Protein 1ZWY (pdb70)

Sequence (669 aa):
VRKIIIASQNPAKVNAVRSSAFSTVFPDQEWEFIGVSVPSEVADQPSSDEETKQGALNRVRNAKQQRHPGAEYYVGLEEAGIEENKTFAWIVESDQQRGESRSACLLPPLVLERLRQAELGDVDEVFGGGAIGLLTRHHLTRSTVYHQALILALIPFINPEHYPNAPPIIKRRVRKIIIASQNPAKVNAVRSAFSSTVFPDQEWEFIGVSVPSEVADQPSDEETKQGALNRVRNAKQRHPGAEYYVGLLEAGIEENKTFAWIVESDQQRGESRSACLLPPLVLERLELGDVDEVFGTENIKQKGGAIGLLTRHHHLTRSTVYHQALILALIPFINPEHYPSVRKIIIASQNPAKVNAVRSAFSTVVFPDQEWEFIGVSVPSEVADQPSDEETKQGALNRVRNAKQRHPGAEYYVGLEAGIEENKKTFAWIVESDQQQRGESRSACLLPPLVLERLRELGDVDEVFGTENIKQKGGAIGLLTRHHHLTRSTVYHQALILALIPFINPEHYPSARKIIIASQNPAKVNAVRSAFSTVFPDQEWEFIGVSVPSEVADQPSDEETKQGALNRVRNAKQRHPGAEYYVGLLEAGIEENKTFAWIVESDQQQRGESRSACLLPPLVLERLRQAKELGDVDEVFGTENIKQKGGAIGLLTRHHLTRSTVYHQALILALIPFINPEHYPS

Nearest PDB structures (foldseek):
  1zwy-assembly3_B  TM=1.006E+00  e=2.151E-34  Vibrio cholerae
  1zwy-assembly2_D  TM=9.892E-01  e=7.544E-30  Vibrio cholerae
  1zno-assembly1_B  TM=9.373E-01  e=4.681E-29  Vibrio cholerae
  1zno-assembly1_A  TM=9.426E-01  e=9.230E-28  Vibrio cholerae
  1zwy-assembly3_A  TM=9.396E-01  e=8.250E-27  Vibrio cholerae

CATH classification: 3.90.950.10

Organism: Vibrio cholerae serotype O1 (strain ATCC 39315 / El Tor Inaba N16961) (NCBI:txid243277)

Structure (mmCIF, N/CA/C/O backbone):
data_1ZWY
#
_entry.id   1ZWY
#
_cell.length_a   53.399
_cell.length_b   105.347
_cell.length_c   75.272
_cell.angle_alpha   90.00
_cell.angle_beta   104.57
_cell.angle_gamma   90.00
#
_symmetry.space_group_name_H-M   'P 1 21 1'
#
loop_
_entity.id
_entity.type
_entity.pdbx_description
1 polymer 'Hypothetical UPF0244 protein VC0702'
2 water water
#
loop_
_atom_site.group_PDB
_atom_site.id
_atom_site.type_symbol
_atom_site.label_atom_id
_atom_site.label_alt_id
_atom_site.label_comp_id
_atom_site.label_asym_id
_atom_site.label_entity_id
_atom_site.label_seq_id
_atom_site.pdbx_PDB_ins_code
_atom_site.Cartn_x
_atom_site.Cartn_y
_atom_site.Cartn_z
_atom_site.occupancy
_atom_site.B_iso_or_equiv
_atom_site.auth_seq_id
_atom_site.auth_comp_id
_atom_site.auth_asym_id
_atom_site.auth_atom_id
_atom_site.pdbx_PDB_model_num
ATOM 1 N N . VAL A 1 11 ? 5.123 -16.171 -11.263 1.00 46.74 9 VAL A N 1
ATOM 2 C CA . VAL A 1 11 ? 3.786 -15.942 -10.635 1.00 46.69 9 VAL A CA 1
ATOM 3 C C . VAL A 1 11 ? 3.868 -15.103 -9.356 1.00 46.65 9 VAL A C 1
ATOM 4 O O . VAL A 1 11 ? 2.851 -14.862 -8.699 1.00 47.12 9 VAL A O 1
ATOM 16 N N . ARG A 1 13 ? 5.431 -11.330 -7.815 1.00 40.68 11 ARG A N 1
ATOM 17 C CA . ARG A 1 13 ? 5.850 -10.011 -8.280 1.00 38.09 11 ARG A CA 1
ATOM 18 C C . ARG A 1 13 ? 7.291 -9.674 -7.856 1.00 35.69 11 ARG A C 1
ATOM 19 O O . ARG A 1 13 ? 7.746 -10.088 -6.791 1.00 34.68 11 ARG A O 1
ATOM 27 N N . LYS A 1 14 ? 8.007 -8.935 -8.700 1.00 32.83 12 LYS A N 1
ATOM 28 C CA . LYS A 1 14 ? 9.418 -8.647 -8.435 1.00 30.36 12 LYS A CA 1
ATOM 29 C C . LYS A 1 14 ? 9.671 -7.199 -8.002 1.00 28.43 12 LYS A C 1
ATOM 30 O O . LYS A 1 14 ? 9.020 -6.268 -8.475 1.00 26.93 12 LYS A O 1
ATOM 36 N N . ILE A 1 15 ? 10.631 -7.045 -7.101 1.00 26.26 13 ILE A N 1
ATOM 37 C CA . ILE A 1 15 ? 11.218 -5.754 -6.809 1.00 24.59 13 ILE A CA 1
ATOM 38 C C . ILE A 1 15 ? 12.714 -5.798 -7.081 1.00 23.58 13 ILE A C 1
ATOM 39 O O . ILE A 1 15 ? 13.452 -6.615 -6.508 1.00 23.55 13 ILE A O 1
ATOM 44 N N . ILE A 1 16 ? 13.139 -4.907 -7.970 1.00 22.22 14 ILE A N 1
ATOM 45 C CA . ILE A 1 16 ? 14.527 -4.799 -8.360 1.00 22.10 14 ILE A CA 1
ATOM 46 C C . ILE A 1 16 ? 15.185 -3.672 -7.545 1.00 21.92 14 ILE A C 1
ATOM 47 O O . ILE A 1 16 ? 14.700 -2.548 -7.557 1.00 21.42 14 ILE A O 1
ATOM 52 N N . ILE A 1 17 ? 16.261 -4.008 -6.839 1.00 21.78 15 ILE A N 1
ATOM 53 C CA . ILE A 1 17 ? 17.084 -3.072 -6.110 1.00 22.78 15 ILE A CA 1
ATOM 54 C C . ILE A 1 17 ? 18.315 -2.855 -6.977 1.00 23.74 15 ILE A C 1
ATOM 55 O O . ILE A 1 17 ? 19.022 -3.832 -7.316 1.00 24.34 15 ILE A O 1
ATOM 60 N N . ALA A 1 18 ? 18.543 -1.605 -7.377 1.00 23.83 16 ALA A N 1
ATOM 61 C CA . ALA A 1 18 ? 19.698 -1.233 -8.220 1.00 25.23 16 ALA A CA 1
ATOM 62 C C . ALA A 1 18 ? 21.020 -1.212 -7.431 1.00 25.58 16 ALA A C 1
ATOM 63 O O . ALA A 1 18 ? 21.780 -0.231 -7.452 1.00 26.81 16 ALA A O 1
ATOM 65 N N . SER A 1 19 ? 21.267 -2.328 -6.749 1.00 26.42 17 SER A N 1
ATOM 66 C CA . SER A 1 19 ? 22.477 -2.596 -5.996 1.00 27.26 17 SER A CA 1
ATOM 67 C C . SER A 1 19 ? 22.512 -4.074 -5.581 1.00 28.08 17 SER A C 1
ATOM 68 O O . SER A 1 19 ? 21.479 -4.655 -5.231 1.00 27.75 17 SER A O 1
ATOM 71 N N . GLN A 1 20 ? 23.707 -4.666 -5.601 1.00 29.16 18 GLN A N 1
ATOM 72 C CA . GLN A 1 20 ? 23.909 -6.010 -5.064 1.00 30.10 18 GLN A CA 1
ATOM 73 C C . GLN A 1 20 ? 24.394 -5.985 -3.617 1.00 30.49 18 GLN A C 1
ATOM 74 O O . GLN A 1 20 ? 24.758 -7.016 -3.055 1.00 30.98 18 GLN A O 1
ATOM 80 N N . ASN A 1 21 ? 24.399 -4.802 -3.009 1.00 30.73 19 ASN A N 1
ATOM 81 C CA . ASN A 1 21 ? 24.721 -4.714 -1.589 1.00 30.82 19 ASN A CA 1
ATOM 82 C C . ASN A 1 21 ? 23.623 -5.362 -0.742 1.00 30.92 19 ASN A C 1
ATOM 83 O O . ASN A 1 21 ? 22.445 -5.001 -0.864 1.00 30.26 19 ASN A O 1
ATOM 88 N N . PRO A 1 22 ? 24.007 -6.361 0.088 1.00 31.11 20 PRO A N 1
ATOM 89 C CA . PRO A 1 22 ? 23.083 -7.054 1.004 1.00 31.23 20 PRO A CA 1
ATOM 90 C C . PRO A 1 22 ? 22.326 -6.134 1.979 1.00 30.83 20 PRO A C 1
ATOM 91 O O . PRO A 1 22 ? 21.117 -6.314 2.169 1.00 30.90 20 PRO A O 1
ATOM 95 N N . ALA A 1 23 ? 23.037 -5.183 2.589 1.00 30.04 21 ALA A N 1
ATOM 96 C CA . ALA A 1 23 ? 22.458 -4.179 3.484 1.00 29.77 21 ALA A CA 1
ATOM 97 C C . ALA A 1 23 ? 21.367 -3.321 2.811 1.00 29.17 21 ALA A C 1
ATOM 98 O O . ALA A 1 23 ? 20.358 -2.982 3.431 1.00 29.17 21 ALA A O 1
ATOM 100 N N . LYS A 1 24 ? 21.598 -2.975 1.549 1.00 28.49 22 LYS A N 1
ATOM 101 C CA . LYS A 1 24 ? 20.652 -2.219 0.732 1.00 27.47 22 LYS A CA 1
ATOM 102 C C . LYS A 1 24 ? 19.450 -3.081 0.328 1.00 27.44 22 LYS A C 1
ATOM 103 O O . LYS A 1 24 ? 18.323 -2.629 0.400 1.00 27.46 22 LYS A O 1
ATOM 109 N N . VAL A 1 25 ? 19.686 -4.325 -0.081 1.00 27.64 23 VAL A N 1
ATOM 110 C CA . VAL A 1 25 ? 18.582 -5.259 -0.340 1.00 27.22 23 VAL A CA 1
ATOM 111 C C . VAL A 1 25 ? 17.725 -5.492 0.924 1.00 26.89 23 VAL A C 1
ATOM 112 O O . VAL A 1 25 ? 16.500 -5.416 0.849 1.00 25.45 23 VAL A O 1
ATOM 116 N N . ASN A 1 26 ? 18.383 -5.719 2.069 1.00 26.89 24 ASN A N 1
ATOM 117 C CA . ASN A 1 26 ? 17.709 -5.890 3.383 1.00 27.21 24 ASN A CA 1
ATOM 118 C C . ASN A 1 26 ? 16.851 -4.674 3.760 1.00 26.57 24 ASN A C 1
ATOM 119 O O . ASN A 1 26 ? 15.688 -4.813 4.153 1.00 26.45 24 ASN A O 1
ATOM 124 N N . ALA A 1 27 ? 17.429 -3.486 3.614 1.00 25.11 25 ALA A N 1
ATOM 125 C CA . ALA A 1 27 ? 16.713 -2.247 3.895 1.00 24.06 25 ALA A CA 1
ATOM 126 C C . ALA A 1 27 ? 15.421 -2.149 3.076 1.00 22.99 25 ALA A C 1
ATOM 127 O O . ALA A 1 27 ? 14.371 -1.810 3.615 1.00 21.29 25 ALA A O 1
ATOM 129 N N . VAL A 1 28 ? 15.511 -2.450 1.782 1.00 22.71 26 VAL A N 1
ATOM 130 C CA . VAL A 1 28 ? 14.364 -2.343 0.886 1.00 23.68 26 VAL A CA 1
ATOM 131 C C . VAL A 1 28 ? 13.294 -3.357 1.281 1.00 24.48 26 VAL A C 1
ATOM 132 O O . VAL A 1 28 ? 12.110 -3.020 1.363 1.00 24.46 26 VAL A O 1
ATOM 136 N N . ARG A 1 29 ? 13.717 -4.592 1.545 1.00 25.56 27 ARG A N 1
ATOM 137 C CA . ARG A 1 29 ? 12.800 -5.652 2.041 1.00 26.01 27 ARG A CA 1
ATOM 138 C C . ARG A 1 29 ? 12.059 -5.193 3.303 1.00 24.89 27 ARG A C 1
ATOM 139 O O . ARG A 1 29 ? 10.826 -5.321 3.376 1.00 25.68 27 ARG A O 1
ATOM 147 N N . SER A 1 30 ? 12.805 -4.638 4.265 1.00 23.53 28 SER A N 1
ATOM 148 C CA A SER A 1 30 ? 12.229 -4.188 5.535 0.50 23.04 28 SER A CA 1
ATOM 149 C CA B SER A 1 30 ? 12.242 -4.194 5.532 0.50 23.13 28 SER A CA 1
ATOM 150 C C . SER A 1 30 ? 11.211 -3.080 5.334 1.00 22.57 28 SER A C 1
ATOM 151 O O . SER A 1 30 ? 10.172 -3.088 5.963 1.00 22.34 28 SER A O 1
ATOM 156 N N . ALA A 1 31 ? 11.513 -2.115 4.462 1.00 21.26 29 ALA A N 1
ATOM 157 C CA . ALA A 1 31 ? 10.583 -1.010 4.230 1.00 20.95 29 ALA A CA 1
ATOM 158 C C . ALA A 1 31 ? 9.292 -1.511 3.588 1.00 20.71 29 ALA A C 1
ATOM 159 O O . ALA A 1 31 ? 8.194 -1.134 4.002 1.00 20.17 29 ALA A O 1
ATOM 161 N N . PHE A 1 32 ? 9.419 -2.341 2.563 1.00 20.98 30 PHE A N 1
ATOM 162 C CA . PHE A 1 32 ? 8.229 -2.847 1.893 1.00 22.21 30 PHE A CA 1
ATOM 163 C C . PHE A 1 32 ? 7.413 -3.756 2.809 1.00 22.23 30 PHE A C 1
ATOM 164 O O . PHE A 1 32 ? 6.193 -3.710 2.769 1.00 22.65 30 PHE A O 1
ATOM 172 N N . SER A 1 33 ? 8.099 -4.532 3.653 1.00 23.23 31 SER A N 1
ATOM 173 C CA . SER A 1 33 ? 7.450 -5.427 4.637 1.00 24.05 31 SER A CA 1
ATOM 174 C C . SER A 1 33 ? 6.711 -4.651 5.729 1.00 23.84 31 SER A C 1
ATOM 175 O O . SER A 1 33 ? 5.667 -5.096 6.217 1.00 24.38 31 SER A O 1
ATOM 178 N N . THR A 1 34 ? 7.250 -3.492 6.099 1.00 22.28 32 THR A N 1
ATOM 179 C CA . THR A 1 34 ? 6.592 -2.622 7.065 1.00 21.61 32 THR A CA 1
ATOM 180 C C . THR A 1 34 ? 5.345 -1.970 6.472 1.00 21.76 32 THR A C 1
ATOM 181 O O . THR A 1 34 ? 4.291 -1.982 7.102 1.00 20.73 32 THR A O 1
ATOM 185 N N . VAL A 1 35 ? 5.482 -1.420 5.265 1.00 21.45 33 VAL A N 1
ATOM 186 C CA . VAL A 1 35 ? 4.441 -0.562 4.691 1.00 22.92 33 VAL A CA 1
ATOM 187 C C . VAL A 1 35 ? 3.322 -1.418 4.105 1.00 23.71 33 VAL A C 1
ATOM 188 O O . VAL A 1 35 ? 2.144 -1.099 4.295 1.00 24.03 33 VAL A O 1
ATOM 192 N N . PHE A 1 36 ? 3.706 -2.527 3.464 1.00 25.37 34 PHE A N 1
ATOM 193 C CA . PHE A 1 36 ? 2.772 -3.473 2.839 1.00 27.05 34 PHE A CA 1
ATOM 194 C C . PHE A 1 36 ? 2.941 -4.882 3.441 1.00 28.10 34 PHE A C 1
ATOM 195 O O . PHE A 1 36 ? 3.500 -5.781 2.796 1.00 28.14 34 PHE A O 1
ATOM 203 N N . PRO A 1 37 ? 2.477 -5.079 4.686 1.00 28.79 35 PRO A N 1
ATOM 204 C CA . PRO A 1 37 ? 2.769 -6.330 5.402 1.00 30.25 35 PRO A CA 1
ATOM 205 C C . PRO A 1 37 ? 2.072 -7.564 4.819 1.00 31.82 35 PRO A C 1
ATOM 206 O O . PRO A 1 37 ? 2.506 -8.689 5.072 1.00 31.86 35 PRO A O 1
ATOM 210 N N . ASP A 1 38 ? 1.029 -7.337 4.024 1.00 33.50 36 ASP A N 1
ATOM 211 C CA . ASP A 1 38 ? 0.238 -8.418 3.434 1.00 35.31 36 ASP A CA 1
ATOM 212 C C . ASP A 1 38 ? 0.792 -8.895 2.096 1.00 35.40 36 ASP A C 1
ATOM 213 O O . ASP A 1 38 ? 0.617 -10.056 1.723 1.00 35.49 36 ASP A O 1
ATOM 218 N N . GLN A 1 39 ? 1.468 -8.008 1.378 1.00 35.17 37 GLN A N 1
ATOM 219 C CA . GLN A 1 39 ? 1.938 -8.351 0.041 1.00 35.41 37 GLN A CA 1
ATOM 220 C C . GLN A 1 39 ? 3.244 -9.146 0.084 1.00 34.73 37 GLN A C 1
ATOM 221 O O . GLN A 1 39 ? 4.002 -9.048 1.039 1.00 35.20 37 GLN A O 1
ATOM 227 N N . GLU A 1 40 ? 3.482 -9.946 -0.943 1.00 34.28 38 GLU A N 1
ATOM 228 C CA . GLU A 1 40 ? 4.712 -10.721 -1.076 1.00 33.77 38 GLU A CA 1
ATOM 229 C C . GLU A 1 40 ? 5.435 -10.285 -2.330 1.00 32.82 38 GLU A C 1
ATOM 230 O O . GLU A 1 40 ? 4.802 -10.029 -3.356 1.00 33.04 38 GLU A O 1
ATOM 236 N N . TRP A 1 41 ? 6.761 -10.213 -2.254 1.00 31.77 39 TRP A N 1
ATOM 237 C CA . TRP A 1 41 ? 7.582 -9.831 -3.405 1.00 30.73 39 TRP A CA 1
ATOM 238 C C . TRP A 1 41 ? 8.879 -10.616 -3.415 1.00 30.93 39 TRP A C 1
ATOM 239 O O . TRP A 1 41 ? 9.406 -10.953 -2.351 1.00 30.72 39 TRP A O 1
ATOM 250 N N . GLU A 1 42 ? 9.380 -10.910 -4.612 1.00 30.51 40 GLU A N 1
ATOM 251 C CA . GLU A 1 42 ? 10.737 -11.412 -4.781 1.00 30.71 40 GLU A CA 1
ATOM 252 C C . GLU A 1 42 ? 11.702 -10.224 -4.947 1.00 30.60 40 GLU A C 1
ATOM 253 O O . GLU A 1 42 ? 11.671 -9.520 -5.965 1.00 30.48 40 GLU A O 1
ATOM 259 N N . PHE A 1 43 ? 12.546 -10.004 -3.939 1.00 29.71 41 PHE A N 1
ATOM 260 C CA . PHE A 1 43 ? 13.489 -8.897 -3.949 1.00 29.14 41 PHE A CA 1
ATOM 261 C C . PHE A 1 43 ? 14.803 -9.339 -4.591 1.00 29.14 41 PHE A C 1
ATOM 262 O O . PHE A 1 43 ? 15.406 -10.351 -4.172 1.00 28.29 41 PHE A O 1
ATOM 270 N N . ILE A 1 44 ? 15.240 -8.586 -5.605 1.00 28.58 42 ILE A N 1
ATOM 271 C CA . ILE A 1 44 ? 16.403 -8.970 -6.421 1.00 28.25 42 ILE A CA 1
ATOM 272 C C . ILE A 1 44 ? 17.381 -7.821 -6.551 1.00 27.71 42 ILE A C 1
ATOM 273 O O . ILE A 1 44 ? 17.041 -6.786 -7.112 1.00 27.14 42 ILE A O 1
ATOM 278 N N . GLY A 1 45 ? 18.597 -8.011 -6.048 1.00 27.68 43 GLY A N 1
ATOM 279 C CA . GLY A 1 45 ? 19.658 -7.013 -6.221 1.00 27.61 43 GLY A CA 1
ATOM 280 C C . GLY A 1 45 ? 20.387 -7.178 -7.546 1.00 27.63 43 GLY A C 1
ATOM 281 O O . GLY A 1 45 ? 20.805 -8.278 -7.895 1.00 27.30 43 GLY A O 1
ATOM 282 N N . VAL A 1 46 ? 20.515 -6.093 -8.302 1.00 27.33 44 VAL A N 1
ATOM 283 C CA . VAL A 1 46 ? 21.239 -6.107 -9.574 1.00 28.11 44 VAL A CA 1
ATOM 284 C C . VAL A 1 46 ? 22.358 -5.048 -9.592 1.00 28.29 44 VAL A C 1
ATOM 285 O O . VAL A 1 46 ? 22.284 -4.050 -8.882 1.00 28.85 44 VAL A O 1
ATOM 289 N N . SER A 1 47 ? 23.384 -5.270 -10.415 1.00 28.12 45 SER A N 1
ATOM 290 C CA . SER A 1 47 ? 24.475 -4.302 -10.586 1.00 28.54 45 SER A CA 1
ATOM 291 C C . SER A 1 47 ? 24.331 -3.506 -11.894 1.00 27.82 45 SER A C 1
ATOM 292 O O . SER A 1 47 ? 24.314 -4.084 -12.984 1.00 27.73 45 SER A O 1
ATOM 295 N N . VAL A 1 48 ? 24.229 -2.185 -11.772 1.00 26.29 46 VAL A N 1
ATOM 296 C CA . VAL A 1 48 ? 24.081 -1.298 -12.936 1.00 26.07 46 VAL A CA 1
ATOM 297 C C . VAL A 1 48 ? 24.950 -0.047 -12.768 1.00 26.06 46 VAL A C 1
ATOM 298 O O . VAL A 1 48 ? 25.270 0.313 -11.644 1.00 26.64 46 VAL A O 1
ATOM 302 N N . PRO A 1 49 ? 25.353 0.601 -13.886 1.00 26.37 47 PRO A N 1
ATOM 303 C CA . PRO A 1 49 ? 26.143 1.843 -13.780 1.00 26.11 47 PRO A CA 1
ATOM 304 C C . PRO A 1 49 ? 25.349 3.011 -13.164 1.00 26.20 47 PRO A C 1
ATOM 305 O O . PRO A 1 49 ? 24.164 3.166 -13.452 1.00 26.15 47 PRO A O 1
ATOM 309 N N . SER A 1 50 ? 26.019 3.814 -12.334 1.00 25.43 48 SER A N 1
ATOM 310 C CA . SER A 1 50 ? 25.456 5.070 -11.814 1.00 25.00 48 SER A CA 1
ATOM 311 C C . SER A 1 50 ? 25.710 6.288 -12.708 1.00 25.23 48 SER A C 1
ATOM 312 O O . SER A 1 50 ? 25.025 7.318 -12.573 1.00 25.26 48 SER A O 1
ATOM 315 N N . GLU A 1 51 ? 26.725 6.177 -13.573 1.00 24.73 49 GLU A N 1
ATOM 316 C CA . GLU A 1 51 ? 27.218 7.275 -14.448 1.00 24.67 49 GLU A CA 1
ATOM 317 C C . GLU A 1 51 ? 27.685 8.528 -13.686 1.00 24.61 49 GLU A C 1
ATOM 318 O O . GLU A 1 51 ? 27.647 9.646 -14.208 1.00 24.76 49 GLU A O 1
ATOM 324 N N . VAL A 1 52 ? 28.103 8.316 -12.433 1.00 24.42 50 VAL A N 1
ATOM 325 C CA . VAL A 1 52 ? 28.690 9.353 -11.580 1.00 23.91 50 VAL A CA 1
ATOM 326 C C . VAL A 1 52 ? 29.890 8.745 -10.847 1.00 24.56 50 VAL A C 1
ATOM 327 O O . VAL A 1 52 ? 30.151 7.531 -10.970 1.00 23.92 50 VAL A O 1
ATOM 331 N N . ALA A 1 53 ? 30.587 9.572 -10.057 1.00 24.47 51 ALA A N 1
ATOM 332 C CA . ALA A 1 53 ? 31.777 9.130 -9.348 1.00 24.65 51 ALA A CA 1
ATOM 333 C C . ALA A 1 53 ? 31.421 8.008 -8.390 1.00 25.42 51 ALA A C 1
ATOM 334 O O . ALA A 1 53 ? 30.321 7.987 -7.805 1.00 24.55 51 ALA A O 1
ATOM 336 N N . ASP A 1 54 ? 32.362 7.085 -8.216 1.00 25.68 52 ASP A N 1
ATOM 337 C CA . ASP A 1 54 ? 32.219 6.014 -7.232 1.00 27.15 52 ASP A CA 1
ATOM 338 C C . ASP A 1 54 ? 31.880 6.525 -5.838 1.00 26.93 52 ASP A C 1
ATOM 339 O O . ASP A 1 54 ? 31.139 5.887 -5.105 1.00 27.60 52 ASP A O 1
ATOM 344 N N . GLN A 1 55 ? 32.412 7.690 -5.498 1.00 27.17 53 GLN A N 1
ATOM 345 C CA . GLN A 1 55 ? 32.061 8.393 -4.251 1.00 27.18 53 GLN A CA 1
ATOM 346 C C . GLN A 1 55 ? 31.541 9.785 -4.608 1.00 26.13 53 GLN A C 1
ATOM 347 O O . GLN A 1 55 ? 32.339 10.683 -4.855 1.00 26.18 53 GLN A O 1
ATOM 353 N N . PRO A 1 56 ? 30.213 9.944 -4.729 1.00 24.98 54 PRO A N 1
ATOM 354 C CA . PRO A 1 56 ? 29.635 11.250 -5.068 1.00 24.78 54 PRO A CA 1
ATOM 355 C C . PRO A 1 56 ? 29.988 12.335 -4.054 1.00 24.53 54 PRO A C 1
ATOM 356 O O . PRO A 1 56 ? 29.927 12.103 -2.838 1.00 23.91 54 PRO A O 1
ATOM 368 N N . SER A 1 58 ? 28.714 15.556 -4.069 1.00 22.89 56 SER A N 1
ATOM 369 C CA A SER A 1 58 ? 27.656 16.557 -3.886 0.50 22.54 56 SER A CA 1
ATOM 370 C CA B SER A 1 58 ? 27.653 16.554 -3.896 0.50 23.77 56 SER A CA 1
ATOM 371 C C . SER A 1 58 ? 26.286 15.885 -3.773 1.00 23.32 56 SER A C 1
ATOM 372 O O . SER A 1 58 ? 26.110 14.742 -4.196 1.00 23.22 56 SER A O 1
ATOM 377 N N . ASP A 1 59 ? 25.327 16.617 -3.202 1.00 23.88 57 ASP A N 1
ATOM 378 C CA . ASP A 1 59 ? 23.930 16.202 -3.120 1.00 23.81 57 ASP A CA 1
ATOM 379 C C . ASP A 1 59 ? 23.391 15.895 -4.522 1.00 23.73 57 ASP A C 1
ATOM 380 O O . ASP A 1 59 ? 22.799 14.834 -4.734 1.00 21.76 57 ASP A O 1
ATOM 385 N N . GLU A 1 60 ? 23.592 16.827 -5.464 1.00 23.21 58 GLU A N 1
ATOM 386 C CA . GLU A 1 60 ? 23.093 16.665 -6.844 1.00 23.74 58 GLU A CA 1
ATOM 387 C C . GLU A 1 60 ? 23.651 15.382 -7.482 1.00 22.73 58 GLU A C 1
ATOM 388 O O . GLU A 1 60 ? 22.890 14.576 -8.033 1.00 23.12 58 GLU A O 1
ATOM 394 N N . GLU A 1 61 ? 24.956 15.163 -7.352 1.00 21.71 59 GLU A N 1
ATOM 395 C CA . GLU A 1 61 ? 25.596 13.979 -7.915 1.00 22.22 59 GLU A CA 1
ATOM 396 C C . GLU A 1 61 ? 25.091 12.695 -7.287 1.00 21.54 59 GLU A C 1
ATOM 397 O O . GLU A 1 61 ? 24.902 11.700 -7.974 1.00 21.61 59 GLU A O 1
ATOM 403 N N . THR A 1 62 ? 24.845 12.733 -5.972 1.00 21.59 60 THR A N 1
ATOM 404 C CA . THR A 1 62 ? 24.377 11.575 -5.231 1.00 20.70 60 THR A CA 1
ATOM 405 C C . THR A 1 62 ? 22.993 11.196 -5.728 1.00 21.17 60 THR A C 1
ATOM 406 O O . THR A 1 62 ? 22.708 10.013 -5.968 1.00 20.89 60 THR A O 1
ATOM 410 N N . LYS A 1 63 ? 22.114 12.195 -5.832 1.00 21.13 61 LYS A N 1
ATOM 411 C CA . LYS A 1 63 ? 20.756 11.950 -6.340 1.00 21.98 61 LYS A CA 1
ATOM 412 C C . LYS A 1 63 ? 20.780 11.460 -7.807 1.00 22.61 61 LYS A C 1
ATOM 413 O O . LYS A 1 63 ? 20.049 10.527 -8.182 1.00 22.22 61 LYS A O 1
ATOM 419 N N . GLN A 1 64 ? 21.573 12.129 -8.644 1.00 23.59 62 GLN A N 1
ATOM 420 C CA . GLN A 1 64 ? 21.669 11.712 -10.048 1.00 24.33 62 GLN A CA 1
ATOM 421 C C . GLN A 1 64 ? 22.073 10.246 -10.186 1.00 24.14 62 GLN A C 1
ATOM 422 O O . GLN A 1 64 ? 21.497 9.503 -11.020 1.00 24.85 62 GLN A O 1
ATOM 428 N N . GLY A 1 65 ? 23.044 9.826 -9.374 1.00 24.04 63 GLY A N 1
ATOM 429 C CA . GLY A 1 65 ? 23.523 8.449 -9.384 1.00 23.70 63 GLY A CA 1
ATOM 430 C C . GLY A 1 65 ? 22.419 7.455 -9.077 1.00 24.01 63 GLY A C 1
ATOM 431 O O . GLY A 1 65 ? 22.287 6.427 -9.761 1.00 23.23 63 GLY A O 1
ATOM 432 N N . ALA A 1 66 ? 21.620 7.748 -8.044 1.00 23.15 64 ALA A N 1
ATOM 433 C CA . ALA A 1 66 ? 20.501 6.865 -7.683 1.00 22.35 64 ALA A CA 1
ATOM 434 C C . ALA A 1 66 ? 19.482 6.853 -8.824 1.00 22.36 64 ALA A C 1
ATOM 435 O O . ALA A 1 66 ? 18.939 5.794 -9.161 1.00 21.02 64 ALA A O 1
ATOM 437 N N . LEU A 1 67 ? 19.195 8.026 -9.390 1.00 21.45 65 LEU A N 1
ATOM 438 C CA . LEU A 1 67 ? 18.233 8.106 -10.511 1.00 22.15 65 LEU A CA 1
ATOM 439 C C . LEU A 1 67 ? 18.695 7.285 -11.722 1.00 22.36 65 LEU A C 1
ATOM 440 O O . LEU A 1 67 ? 17.880 6.596 -12.405 1.00 22.12 65 LEU A O 1
ATOM 445 N N . ASN A 1 68 ? 19.988 7.414 -12.032 1.00 22.71 66 ASN A N 1
ATOM 446 C CA . ASN A 1 68 ? 20.594 6.718 -13.179 1.00 22.31 66 ASN A CA 1
ATOM 447 C C . ASN A 1 68 ? 20.521 5.212 -12.951 1.00 22.81 66 ASN A C 1
ATOM 448 O O . ASN A 1 68 ? 20.221 4.456 -13.866 1.00 22.51 66 ASN A O 1
ATOM 453 N N . ARG A 1 69 ? 20.793 4.782 -11.721 1.00 23.18 67 ARG A N 1
ATOM 454 C CA . ARG A 1 69 ? 20.789 3.357 -11.431 1.00 23.65 67 ARG A CA 1
ATOM 455 C C . ARG A 1 69 ? 19.400 2.756 -11.591 1.00 24.14 67 ARG A C 1
ATOM 456 O O . ARG A 1 69 ? 19.265 1.675 -12.181 1.00 23.01 67 ARG A O 1
ATOM 464 N N . VAL A 1 70 ? 18.368 3.477 -11.135 1.00 23.19 68 VAL A N 1
ATOM 465 C CA . VAL A 1 70 ? 16.986 3.017 -11.322 1.00 23.25 68 VAL A CA 1
ATOM 466 C C . VAL A 1 70 ? 16.633 2.926 -12.813 1.00 23.29 68 VAL A C 1
ATOM 467 O O . VAL A 1 70 ? 16.035 1.945 -13.262 1.00 23.28 68 VAL A O 1
ATOM 471 N N . ARG A 1 71 ? 16.980 3.964 -13.577 1.00 22.51 69 ARG A N 1
ATOM 472 C CA . ARG A 1 71 ? 16.748 3.972 -15.040 1.00 22.91 69 ARG A CA 1
ATOM 473 C C . ARG A 1 71 ? 17.448 2.798 -15.750 1.00 23.17 69 ARG A C 1
ATOM 474 O O . ARG A 1 71 ? 16.876 2.145 -16.678 1.00 22.16 69 ARG A O 1
ATOM 482 N N . ASN A 1 72 ? 18.693 2.541 -15.343 1.00 22.59 70 ASN A N 1
ATOM 483 C CA . ASN A 1 72 ? 19.479 1.475 -15.978 1.00 23.62 70 ASN A CA 1
ATOM 484 C C . ASN A 1 72 ? 18.883 0.110 -15.625 1.00 23.55 70 ASN A C 1
ATOM 485 O O . ASN A 1 72 ? 18.786 -0.782 -16.482 1.00 23.48 70 ASN A O 1
ATOM 490 N N . ALA A 1 73 ? 18.445 -0.031 -14.375 1.00 23.42 71 ALA A N 1
ATOM 491 C CA . ALA A 1 73 ? 17.827 -1.274 -13.873 1.00 23.77 71 ALA A CA 1
ATOM 492 C C . ALA A 1 73 ? 16.522 -1.582 -14.630 1.00 24.29 71 ALA A C 1
ATOM 493 O O . ALA A 1 73 ? 16.255 -2.737 -15.018 1.00 24.46 71 ALA A O 1
ATOM 495 N N . LYS A 1 74 ? 15.742 -0.531 -14.880 1.00 24.53 72 LYS A N 1
ATOM 496 C CA . LYS A 1 74 ? 14.501 -0.640 -15.649 1.00 25.35 72 LYS A CA 1
ATOM 497 C C . LYS A 1 74 ? 14.784 -1.177 -17.053 1.00 25.64 72 LYS A C 1
ATOM 498 O O . LYS A 1 74 ? 14.102 -2.109 -17.509 1.00 24.66 72 LYS A O 1
ATOM 504 N N . GLN A 1 75 ? 15.812 -0.617 -17.695 1.00 25.48 73 GLN A N 1
ATOM 505 C CA A GLN A 1 75 ? 16.219 -1.028 -19.039 0.50 26.41 73 GLN A CA 1
ATOM 506 C CA B GLN A 1 75 ? 16.201 -1.030 -19.041 0.50 26.51 73 GLN A CA 1
ATOM 507 C C . GLN A 1 75 ? 16.709 -2.471 -19.071 1.00 26.98 73 GLN A C 1
ATOM 508 O O . GLN A 1 75 ? 16.250 -3.278 -19.893 1.00 27.79 73 GLN A O 1
ATOM 519 N N . ARG A 1 76 ? 17.648 -2.792 -18.184 1.00 27.63 74 ARG A N 1
ATOM 520 C CA . ARG A 1 76 ? 18.260 -4.116 -18.142 1.00 28.74 74 ARG A CA 1
ATOM 521 C C . ARG A 1 76 ? 17.290 -5.208 -17.679 1.00 28.91 74 ARG A C 1
ATOM 522 O O . ARG A 1 76 ? 17.333 -6.341 -18.181 1.00 28.06 74 ARG A O 1
ATOM 530 N N . HIS A 1 77 ? 16.408 -4.864 -16.735 1.00 28.64 75 HIS A N 1
ATOM 531 C CA . HIS A 1 77 ? 15.528 -5.837 -16.068 1.00 28.77 75 HIS A CA 1
ATOM 532 C C . HIS A 1 77 ? 14.067 -5.411 -16.113 1.00 28.52 75 HIS A C 1
ATOM 533 O O . HIS A 1 77 ? 13.487 -5.081 -15.075 1.00 28.53 75 HIS A O 1
ATOM 540 N N . PRO A 1 78 ? 13.469 -5.388 -17.322 1.00 28.53 76 PRO A N 1
ATOM 541 C CA . PRO A 1 78 ? 12.079 -4.941 -17.422 1.00 28.77 76 PRO A CA 1
ATOM 542 C C . PRO A 1 78 ? 11.094 -5.902 -16.728 1.00 28.90 76 PRO A C 1
ATOM 543 O O . PRO A 1 78 ? 11.434 -7.067 -16.463 1.00 29.00 76 PRO A O 1
ATOM 547 N N . GLY A 1 79 ? 9.893 -5.415 -16.432 1.00 28.35 77 GLY A N 1
ATOM 548 C CA . GLY A 1 79 ? 8.836 -6.264 -15.901 1.00 27.80 77 GLY A CA 1
ATOM 549 C C . GLY A 1 79 ? 8.567 -6.201 -14.408 1.00 27.05 77 GLY A C 1
ATOM 550 O O . GLY A 1 79 ? 7.548 -6.713 -13.964 1.00 27.80 77 GLY A O 1
ATOM 551 N N . ALA A 1 80 ? 9.445 -5.581 -13.620 1.00 26.44 78 ALA A N 1
ATOM 552 C CA . ALA A 1 80 ? 9.271 -5.580 -12.147 1.00 24.85 78 ALA A CA 1
ATOM 553 C C . ALA A 1 80 ? 8.225 -4.581 -11.665 1.00 24.50 78 ALA A C 1
ATOM 554 O O . ALA A 1 80 ? 7.928 -3.596 -12.344 1.00 23.75 78 ALA A O 1
ATOM 556 N N . GLU A 1 81 ? 7.678 -4.811 -10.478 1.00 23.66 79 GLU A N 1
ATOM 557 C CA . GLU A 1 81 ? 6.661 -3.902 -10.001 1.00 24.07 79 GLU A CA 1
ATOM 558 C C . GLU A 1 81 ? 7.293 -2.589 -9.494 1.00 23.51 79 GLU A C 1
ATOM 559 O O . GLU A 1 81 ? 6.808 -1.493 -9.806 1.00 23.65 79 GLU A O 1
ATOM 565 N N . TYR A 1 82 ? 8.379 -2.711 -8.740 1.00 22.89 80 TYR A N 1
ATOM 566 C CA . TYR A 1 82 ? 9.116 -1.523 -8.265 1.00 22.15 80 TYR A CA 1
ATOM 567 C C . TYR A 1 82 ? 10.596 -1.655 -8.525 1.00 21.63 80 TYR A C 1
ATOM 568 O O . TYR A 1 82 ? 11.117 -2.772 -8.574 1.00 21.35 80 TYR A O 1
ATOM 577 N N . TYR A 1 83 ? 11.268 -0.509 -8.682 1.00 19.52 81 TYR A N 1
ATOM 578 C CA . TYR A 1 83 ? 12.726 -0.440 -8.818 1.00 18.83 81 TYR A CA 1
ATOM 579 C C . TYR A 1 83 ? 13.224 0.553 -7.785 1.00 18.80 81 TYR A C 1
ATOM 580 O O . TYR A 1 83 ? 12.625 1.608 -7.623 1.00 17.85 81 TYR A O 1
ATOM 589 N N . VAL A 1 84 ? 14.305 0.214 -7.087 1.00 17.85 82 VAL A N 1
ATOM 590 C CA . VAL A 1 84 ? 14.754 1.046 -5.967 1.00 18.08 82 VAL A CA 1
ATOM 591 C C . VAL A 1 84 ? 16.235 1.385 -6.104 1.00 17.72 82 VAL A C 1
ATOM 592 O O . VAL A 1 84 ? 17.053 0.496 -6.306 1.00 17.78 82 VAL A O 1
ATOM 596 N N . GLY A 1 85 ? 16.549 2.683 -6.026 1.00 17.99 83 GLY A N 1
ATOM 597 C CA . GLY A 1 85 ? 17.921 3.186 -5.995 1.00 18.43 83 GLY A CA 1
ATOM 598 C C . GLY A 1 85 ? 18.185 3.684 -4.602 1.00 19.88 83 GLY A C 1
ATOM 599 O O . GLY A 1 85 ? 17.289 4.229 -3.964 1.00 19.81 83 GLY A O 1
ATOM 600 N N . LEU A 1 86 ? 19.401 3.466 -4.121 1.00 20.16 84 LEU A N 1
ATOM 601 C CA . LEU A 1 86 ? 19.792 3.839 -2.783 1.00 21.32 84 LEU A CA 1
ATOM 602 C C . LEU A 1 86 ? 21.284 4.161 -2.849 1.00 21.25 84 LEU A C 1
ATOM 603 O O . LEU A 1 86 ? 22.110 3.246 -2.950 1.00 22.58 84 LEU A O 1
ATOM 608 N N . GLU A 1 87 ? 21.638 5.440 -2.794 1.00 20.04 85 GLU A N 1
ATOM 609 C CA A GLU A 1 87 ? 23.034 5.829 -2.968 0.50 19.19 85 GLU A CA 1
ATOM 610 C CA B GLU A 1 87 ? 23.024 5.864 -3.001 0.50 19.91 85 GLU A CA 1
ATOM 611 C C . GLU A 1 87 ? 23.483 6.875 -1.969 1.00 19.22 85 GLU A C 1
ATOM 612 O O . GLU A 1 87 ? 22.881 7.940 -1.854 1.00 18.67 85 GLU A O 1
ATOM 623 N N . ALA A 1 88 ? 24.574 6.555 -1.265 1.00 19.24 86 ALA A N 1
ATOM 624 C CA . ALA A 1 88 ? 25.159 7.452 -0.284 1.00 19.20 86 ALA A CA 1
ATOM 625 C C . ALA A 1 88 ? 26.107 8.453 -0.938 1.00 18.96 86 ALA A C 1
ATOM 626 O O . ALA A 1 88 ? 26.715 8.181 -1.973 1.00 18.86 86 ALA A O 1
ATOM 628 N N . GLY A 1 89 ? 26.242 9.619 -0.334 1.00 18.33 87 GLY A N 1
ATOM 629 C CA . GLY A 1 89 ? 27.141 10.636 -0.858 1.00 19.09 87 GLY A CA 1
ATOM 630 C C . GLY A 1 89 ? 27.547 11.644 0.202 1.00 19.86 87 GLY A C 1
ATOM 631 O O . GLY A 1 89 ? 27.160 11.535 1.370 1.00 18.40 87 GLY A O 1
ATOM 632 N N . ILE A 1 90 ? 28.366 12.598 -0.213 1.00 19.82 88 ILE A N 1
ATOM 633 C CA . ILE A 1 90 ? 28.909 13.593 0.689 1.00 21.84 88 ILE A CA 1
ATOM 634 C C . ILE A 1 90 ? 28.717 14.971 0.050 1.00 21.18 88 ILE A C 1
ATOM 635 O O . ILE A 1 90 ? 28.747 15.087 -1.172 1.00 21.47 88 ILE A O 1
ATOM 640 N N . GLU A 1 91 ? 28.448 15.986 0.864 1.00 20.94 89 GLU A N 1
ATOM 641 C CA . GLU A 1 91 ? 28.598 17.381 0.461 1.00 21.82 89 GLU A CA 1
ATOM 642 C C . GLU A 1 91 ? 29.054 18.185 1.688 1.00 22.60 89 GLU A C 1
ATOM 643 O O . GLU A 1 91 ? 28.487 18.017 2.767 1.00 21.94 89 GLU A O 1
ATOM 649 N N . GLU A 1 92 ? 30.083 19.028 1.514 1.00 23.48 90 GLU A N 1
ATOM 650 C CA . GLU A 1 92 ? 30.756 19.733 2.618 1.00 25.06 90 GLU A CA 1
ATOM 651 C C . GLU A 1 92 ? 31.246 18.684 3.632 1.00 23.53 90 GLU A C 1
ATOM 652 O O . GLU A 1 92 ? 31.931 17.732 3.259 1.00 22.97 90 GLU A O 1
ATOM 658 N N . ASN A 1 93 ? 30.866 18.836 4.896 1.00 22.23 91 ASN A N 1
ATOM 659 C CA . ASN A 1 93 ? 31.241 17.845 5.919 1.00 21.56 91 ASN A CA 1
ATOM 660 C C . ASN A 1 93 ? 30.138 16.826 6.241 1.00 20.58 91 ASN A C 1
ATOM 661 O O . ASN A 1 93 ? 30.232 16.118 7.252 1.00 20.55 91 ASN A O 1
ATOM 666 N N . LYS A 1 94 ? 29.113 16.736 5.383 1.00 19.93 92 LYS A N 1
ATOM 667 C CA . LYS A 1 94 ? 27.964 15.881 5.641 1.00 18.78 92 LYS A CA 1
ATOM 668 C C . LYS A 1 94 ? 27.913 14.705 4.716 1.00 18.91 92 LYS A C 1
ATOM 669 O O . LYS A 1 94 ? 28.308 14.804 3.548 1.00 18.45 92 LYS A O 1
ATOM 675 N N . THR A 1 95 ? 27.353 13.618 5.230 1.00 18.08 93 THR A N 1
ATOM 676 C CA . THR A 1 95 ? 26.964 12.454 4.428 1.00 17.87 93 THR A CA 1
ATOM 677 C C . THR A 1 95 ? 25.465 12.157 4.651 1.00 18.03 93 THR A C 1
ATOM 678 O O . THR A 1 95 ? 24.885 12.511 5.703 1.00 17.18 93 THR A O 1
ATOM 682 N N . PHE A 1 96 ? 24.871 11.549 3.629 1.00 17.68 94 PHE A N 1
ATOM 683 C CA . PHE A 1 96 ? 23.428 11.303 3.517 1.00 17.83 94 PHE A CA 1
ATOM 684 C C . PHE A 1 96 ? 23.295 10.287 2.389 1.00 17.04 94 PHE A C 1
ATOM 685 O O . PHE A 1 96 ? 24.294 9.906 1.752 1.00 17.83 94 PHE A O 1
ATOM 693 N N . ALA A 1 97 ? 22.070 9.847 2.115 1.00 16.57 95 ALA A N 1
ATOM 694 C CA . ALA A 1 97 ? 21.823 8.954 0.990 1.00 16.53 95 ALA A CA 1
ATOM 695 C C . ALA A 1 97 ? 20.523 9.356 0.333 1.00 15.92 95 ALA A C 1
ATOM 696 O O . ALA A 1 97 ? 19.577 9.755 1.017 1.00 14.96 95 ALA A O 1
ATOM 698 N N . TRP A 1 98 ? 20.464 9.205 -0.991 1.00 16.53 96 TRP A N 1
ATOM 699 C CA . TRP A 1 98 ? 19.209 9.413 -1.724 1.00 17.45 96 TRP A CA 1
ATOM 700 C C . TRP A 1 98 ? 18.546 8.087 -2.025 1.00 17.94 96 TRP A C 1
ATOM 701 O O . TRP A 1 98 ? 19.184 7.149 -2.579 1.00 17.69 96 TRP A O 1
ATOM 720 N N . ILE A 1 100 ? 15.353 6.450 -4.159 1.00 17.82 98 ILE A N 1
ATOM 721 C CA . ILE A 1 100 ? 14.460 6.642 -5.316 1.00 17.56 98 ILE A CA 1
ATOM 722 C C . ILE A 1 100 ? 13.678 5.342 -5.500 1.00 17.09 98 ILE A C 1
ATOM 723 O O . ILE A 1 100 ? 14.278 4.297 -5.618 1.00 16.27 98 ILE A O 1
ATOM 728 N N . VAL A 1 101 ? 12.347 5.413 -5.473 1.00 16.70 99 VAL A N 1
ATOM 729 C CA . VAL A 1 101 ? 11.478 4.259 -5.749 1.00 16.88 99 VAL A CA 1
ATOM 730 C C . VAL A 1 101 ? 10.708 4.631 -7.010 1.00 18.26 99 VAL A C 1
ATOM 731 O O . VAL A 1 101 ? 10.176 5.734 -7.103 1.00 17.17 99 VAL A O 1
ATOM 735 N N . GLU A 1 102 ? 10.694 3.732 -7.987 1.00 19.23 100 GLU A N 1
ATOM 736 C CA . GLU A 1 102 ? 9.907 3.947 -9.199 1.00 20.66 100 GLU A CA 1
ATOM 737 C C . GLU A 1 102 ? 9.069 2.719 -9.509 1.00 21.73 100 GLU A C 1
ATOM 738 O O . GLU A 1 102 ? 9.540 1.585 -9.378 1.00 21.10 100 GLU A O 1
ATOM 744 N N . SER A 1 103 ? 7.811 2.966 -9.850 1.00 22.89 101 SER A N 1
ATOM 745 C CA . SER A 1 103 ? 6.947 1.955 -10.449 1.00 24.32 101 SER A CA 1
ATOM 746 C C . SER A 1 103 ? 6.986 2.266 -11.934 1.00 26.00 101 SER A C 1
ATOM 747 O O . SER A 1 103 ? 7.824 3.031 -12.383 1.00 25.58 101 SER A O 1
ATOM 750 N N . ASP A 1 104 ? 6.094 1.676 -12.718 1.00 27.83 102 ASP A N 1
ATOM 751 C CA . ASP A 1 104 ? 6.105 2.032 -14.115 1.00 29.96 102 ASP A CA 1
ATOM 752 C C . ASP A 1 104 ? 5.506 3.420 -14.393 1.00 29.91 102 ASP A C 1
ATOM 753 O O . ASP A 1 104 ? 5.853 4.033 -15.401 1.00 30.61 102 ASP A O 1
ATOM 758 N N . GLN A 1 105 ? 4.678 3.942 -13.479 1.00 29.62 103 GLN A N 1
ATOM 759 C CA . GLN A 1 105 ? 4.054 5.268 -13.681 1.00 29.76 103 GLN A CA 1
ATOM 760 C C . GLN A 1 105 ? 4.421 6.381 -12.700 1.00 28.93 103 GLN A C 1
ATOM 761 O O . GLN A 1 105 ? 4.082 7.545 -12.929 1.00 27.85 103 GLN A O 1
ATOM 767 N N . GLN A 1 106 ? 5.121 6.038 -11.625 1.00 28.22 104 GLN A N 1
ATOM 768 C CA . GLN A 1 106 ? 5.267 6.957 -10.495 1.00 27.42 104 GLN A CA 1
ATOM 769 C C . GLN A 1 106 ? 6.696 6.916 -9.932 1.00 25.28 104 GLN A C 1
ATOM 770 O O . GLN A 1 106 ? 7.379 5.919 -10.085 1.00 25.00 104 GLN A O 1
ATOM 776 N N . ARG A 1 107 ? 7.130 8.004 -9.295 1.00 23.60 105 ARG A N 1
ATOM 777 C CA . ARG A 1 107 ? 8.440 8.056 -8.623 1.00 22.31 105 ARG A CA 1
ATOM 778 C C . ARG A 1 107 ? 8.290 8.709 -7.261 1.00 20.68 105 ARG A C 1
ATOM 779 O O . ARG A 1 107 ? 7.652 9.759 -7.144 1.00 20.71 105 ARG A O 1
ATOM 787 N N . GLY A 1 108 ? 8.859 8.084 -6.239 1.00 18.97 106 GLY A N 1
ATOM 788 C CA . GLY A 1 108 ? 8.941 8.709 -4.911 1.00 17.49 106 GLY A CA 1
ATOM 789 C C . GLY A 1 108 ? 10.418 8.849 -4.590 1.00 17.46 106 GLY A C 1
ATOM 790 O O . GLY A 1 108 ? 11.244 8.087 -5.090 1.00 17.77 106 GLY A O 1
ATOM 791 N N . GLU A 1 109 ? 10.760 9.788 -3.727 1.00 17.26 107 GLU A N 1
ATOM 792 C CA . GLU A 1 109 ? 12.149 9.974 -3.385 1.00 16.95 107 GLU A CA 1
ATOM 793 C C . GLU A 1 109 ? 12.255 10.656 -2.034 1.00 15.17 107 GLU A C 1
ATOM 794 O O . GLU A 1 109 ? 11.343 11.384 -1.580 1.00 13.97 107 GLU A O 1
ATOM 800 N N . SER A 1 110 ? 13.376 10.417 -1.373 1.00 14.70 108 SER A N 1
ATOM 801 C CA . SER A 1 110 ? 13.628 11.062 -0.069 1.00 15.69 108 SER A CA 1
ATOM 802 C C . SER A 1 110 ? 15.119 11.008 0.148 1.00 15.19 108 SER A C 1
ATOM 803 O O . SER A 1 110 ? 15.758 9.999 -0.228 1.00 16.36 108 SER A O 1
ATOM 806 N N . ARG A 1 111 ? 15.682 12.089 0.685 1.00 14.80 109 ARG A N 1
ATOM 807 C CA . ARG A 1 111 ? 17.052 12.031 1.183 1.00 15.08 109 ARG A CA 1
ATOM 808 C C . ARG A 1 111 ? 17.085 11.759 2.683 1.00 15.10 109 ARG A C 1
ATOM 809 O O . ARG A 1 111 ? 16.417 12.445 3.446 1.00 14.11 109 ARG A O 1
ATOM 817 N N . SER A 1 112 ? 17.929 10.813 3.107 1.00 15.11 110 SER A N 1
ATOM 818 C CA . SER A 1 112 ? 18.032 10.491 4.522 1.00 14.58 110 SER A CA 1
ATOM 819 C C . SER A 1 112 ? 18.615 11.674 5.303 1.00 14.81 110 SER A C 1
ATOM 820 O O . SER A 1 112 ? 19.269 12.575 4.703 1.00 16.17 110 SER A O 1
ATOM 823 N N . ALA A 1 113 ? 18.386 11.671 6.626 1.00 14.91 111 ALA A N 1
ATOM 824 C CA . ALA A 1 113 ? 18.890 12.670 7.570 1.00 15.41 111 ALA A CA 1
ATOM 825 C C . ALA A 1 113 ? 20.390 12.709 7.402 1.00 16.31 111 ALA A C 1
ATOM 826 O O . ALA A 1 113 ? 21.033 11.645 7.267 1.00 17.32 111 ALA A O 1
ATOM 828 N N . CYS A 1 114 ? 20.973 13.912 7.352 1.00 15.86 112 CYS A N 1
ATOM 829 C CA . CYS A 1 114 ? 22.419 14.028 7.142 1.00 15.75 112 CYS A CA 1
ATOM 830 C C . CYS A 1 114 ? 23.184 14.091 8.456 1.00 16.54 112 CYS A C 1
ATOM 831 O O . CYS A 1 114 ? 22.633 14.482 9.500 1.00 17.61 112 CYS A O 1
ATOM 834 N N . LEU A 1 115 ? 24.468 13.764 8.409 1.00 16.97 113 LEU A N 1
ATOM 835 C CA . LEU A 1 115 ? 25.300 13.893 9.610 1.00 18.76 113 LEU A CA 1
ATOM 836 C C . LEU A 1 115 ? 26.730 14.290 9.283 1.00 18.79 113 LEU A C 1
ATOM 837 O O . LEU A 1 115 ? 27.237 14.012 8.185 1.00 17.70 113 LEU A O 1
ATOM 850 N N . LEU A 1 117 ? 30.546 14.219 9.398 1.00 17.50 115 LEU A N 1
ATOM 851 C CA . LEU A 1 117 ? 31.643 13.244 9.473 1.00 17.26 115 LEU A CA 1
ATOM 852 C C . LEU A 1 117 ? 32.840 13.836 10.204 1.00 16.11 115 LEU A C 1
ATOM 853 O O . LEU A 1 117 ? 33.004 15.056 10.241 1.00 14.99 115 LEU A O 1
ATOM 858 N N . PRO A 1 118 ? 33.644 12.981 10.857 1.00 16.01 116 PRO A N 1
ATOM 859 C CA . PRO A 1 118 ? 34.809 13.543 11.543 1.00 16.23 116 PRO A CA 1
ATOM 860 C C . PRO A 1 118 ? 35.775 14.248 10.557 1.00 15.69 116 PRO A C 1
ATOM 861 O O . PRO A 1 118 ? 35.957 13.781 9.433 1.00 14.42 116 PRO A O 1
ATOM 865 N N . PRO A 1 119 ? 36.351 15.389 10.969 1.00 16.56 117 PRO A N 1
ATOM 866 C CA . PRO A 1 119 ? 37.370 16.021 10.114 1.00 17.62 117 PRO A CA 1
ATOM 867 C C . PRO A 1 119 ? 38.433 15.049 9.604 1.00 18.04 117 PRO A C 1
ATOM 868 O O . PRO A 1 119 ? 38.768 15.108 8.424 1.00 17.45 117 PRO A O 1
ATOM 872 N N . LEU A 1 120 ? 38.943 14.151 10.463 1.00 19.33 118 LEU A N 1
ATOM 873 C CA . LEU A 1 120 ? 39.985 13.204 10.049 1.00 19.97 118 LEU A CA 1
ATOM 874 C C . LEU A 1 120 ? 39.513 12.325 8.876 1.00 19.93 118 LEU A C 1
ATOM 875 O O . LEU A 1 120 ? 40.285 12.039 7.937 1.00 18.61 118 LEU A O 1
ATOM 880 N N . VAL A 1 121 ? 38.240 11.930 8.926 1.00 20.12 119 VAL A N 1
ATOM 881 C CA . VAL A 1 121 ? 37.628 11.089 7.898 1.00 21.85 119 VAL A CA 1
ATOM 882 C C . VAL A 1 121 ? 37.538 11.877 6.597 1.00 22.36 119 VAL A C 1
ATOM 883 O O . VAL A 1 121 ? 37.992 11.412 5.553 1.00 22.92 119 VAL A O 1
ATOM 887 N N . LEU A 1 122 ? 36.972 13.075 6.669 1.00 23.12 120 LEU A N 1
ATOM 888 C CA . LEU A 1 122 ? 36.844 13.921 5.485 1.00 23.90 120 LEU A CA 1
ATOM 889 C C . LEU A 1 122 ? 38.189 14.228 4.815 1.00 24.53 120 LEU A C 1
ATOM 890 O O . LEU A 1 122 ? 38.277 14.214 3.586 1.00 24.52 120 LEU A O 1
ATOM 895 N N . GLU A 1 123 ? 39.224 14.521 5.609 1.00 24.66 121 GLU A N 1
ATOM 896 C CA . GLU A 1 123 ? 40.562 14.754 5.055 1.00 25.59 121 GLU A CA 1
ATOM 897 C C . GLU A 1 123 ? 41.068 13.544 4.272 1.00 27.79 121 GLU A C 1
ATOM 898 O O . GLU A 1 123 ? 41.552 13.692 3.155 1.00 28.45 121 GLU A O 1
ATOM 904 N N . ARG A 1 124 ? 40.992 12.356 4.873 1.00 29.95 122 ARG A N 1
ATOM 905 C CA . ARG A 1 124 ? 41.521 11.121 4.270 1.00 32.78 122 ARG A CA 1
ATOM 906 C C . ARG A 1 124 ? 40.670 10.650 3.096 1.00 35.10 122 ARG A C 1
ATOM 907 O O . ARG A 1 124 ? 41.162 9.993 2.175 1.00 36.25 122 ARG A O 1
ATOM 915 N N . LEU A 1 125 ? 39.386 10.969 3.147 1.00 38.10 123 LEU A N 1
ATOM 916 C CA . LEU A 1 125 ? 38.496 10.795 2.004 1.00 40.98 123 LEU A CA 1
ATOM 917 C C . LEU A 1 125 ? 39.019 11.625 0.826 1.00 42.59 123 LEU A C 1
ATOM 918 O O . LEU A 1 125 ? 39.183 11.101 -0.277 1.00 43.36 123 LEU A O 1
ATOM 923 N N . ARG A 1 126 ? 39.312 12.902 1.085 1.00 44.35 124 ARG A N 1
ATOM 924 C CA . ARG A 1 126 ? 39.829 13.840 0.078 1.00 46.10 124 ARG A CA 1
ATOM 925 C C . ARG A 1 126 ? 41.160 13.363 -0.522 1.00 46.84 124 ARG A C 1
ATOM 926 O O . ARG A 1 126 ? 41.623 13.899 -1.536 1.00 47.02 124 ARG A O 1
ATOM 934 N N . GLN A 1 127 ? 41.764 12.356 0.113 1.00 47.47 125 GLN A N 1
ATOM 935 C CA . GLN A 1 127 ? 43.050 11.782 -0.308 1.00 47.96 125 GLN A CA 1
ATOM 936 C C . GLN A 1 127 ? 42.914 10.544 -1.208 1.00 48.19 125 GLN A C 1
ATOM 937 O O . GLN A 1 127 ? 43.916 10.037 -1.729 1.00 48.29 125 GLN A O 1
ATOM 943 N N . ALA A 1 128 ? 41.684 10.056 -1.378 1.00 48.65 126 ALA A N 1
ATOM 944 C CA . ALA A 1 128 ? 41.425 8.870 -2.200 1.00 48.86 126 ALA A CA 1
ATOM 945 C C . ALA A 1 128 ? 40.034 8.931 -2.823 1.00 49.28 126 ALA A C 1
ATOM 946 O O . ALA A 1 128 ? 39.042 8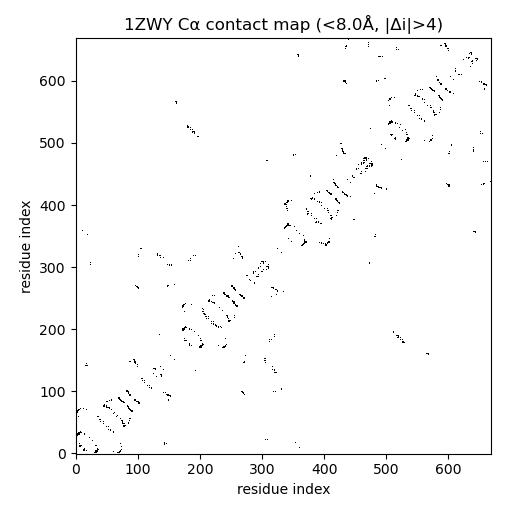.530 -2.205 1.00 49.68 126 ALA A O 1
ATOM 948 N N . GLU A 1 130 ? 38.619 4.405 0.271 1.00 51.74 128 GLU A N 1
ATOM 949 C CA . GLU A 1 130 ? 37.180 4.231 0.448 1.00 51.94 128 GLU A CA 1
ATOM 950 C C . GLU A 1 130 ? 36.754 4.692 1.838 1.00 51.51 128 GLU A C 1
ATOM 951 O O . GLU A 1 130 ? 37.573 4.737 2.757 1.00 51.55 128 GLU A O 1
ATOM 957 N N . LEU A 1 131 ? 35.475 5.039 1.984 1.00 51.19 129 LEU A N 1
ATOM 958 C CA . LEU A 1 131 ? 34.931 5.537 3.256 1.00 50.33 129 LEU A CA 1
ATOM 959 C C . LEU A 1 131 ? 34.995 4.475 4.365 1.00 49.93 129 LEU A C 1
ATOM 960 O O . LEU A 1 131 ? 35.218 4.802 5.554 1.00 49.53 129 LEU A O 1
ATOM 965 N N . GLY A 1 132 ? 34.803 3.212 3.956 1.00 48.70 130 GLY A N 1
ATOM 966 C CA . GLY A 1 132 ? 34.801 2.066 4.863 1.00 47.35 130 GLY A CA 1
ATOM 967 C C . GLY A 1 132 ? 36.174 1.832 5.461 1.00 46.23 130 GLY A C 1
ATOM 968 O O . GLY A 1 132 ? 36.308 1.659 6.672 1.00 46.09 130 GLY A O 1
ATOM 969 N N . ASP A 1 133 ? 37.190 1.836 4.601 1.00 45.20 131 ASP A N 1
ATOM 970 C CA . ASP A 1 133 ? 38.581 1.713 5.021 1.00 44.35 131 ASP A CA 1
ATOM 971 C C . ASP A 1 133 ? 38.994 2.803 6.023 1.00 43.29 131 ASP A C 1
ATOM 972 O O . ASP A 1 133 ? 39.763 2.533 6.945 1.00 42.80 131 ASP A O 1
ATOM 977 N N . VAL A 1 134 ? 38.473 4.020 5.834 1.00 42.27 132 VAL A N 1
ATOM 978 C CA . VAL A 1 134 ? 38.840 5.185 6.663 1.00 41.10 132 VAL A CA 1
ATOM 979 C C . VAL A 1 134 ? 38.282 5.068 8.083 1.00 40.85 132 VAL A C 1
ATOM 980 O O . VAL A 1 134 ? 39.024 5.229 9.062 1.00 40.24 132 VAL A O 1
ATOM 992 N N . ASP A 1 136 ? 37.152 2.317 9.604 1.00 37.62 134 ASP A N 1
ATOM 993 C CA . ASP A 1 136 ? 37.791 1.157 10.237 1.00 36.91 134 ASP A CA 1
ATOM 994 C C . ASP A 1 136 ? 39.095 1.519 10.934 1.00 36.43 134 ASP A C 1
ATOM 9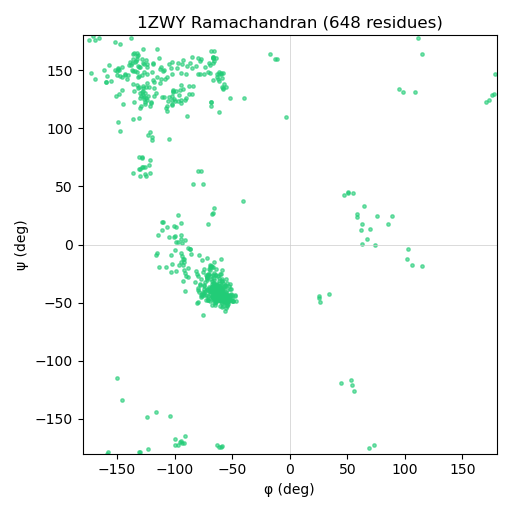95 O O . ASP A 1 136 ? 39.349 1.067 12.050 1.00 36.55 134 ASP A O 1
ATOM 1000 N N . GLU A 1 137 ? 39.906 2.343 10.274 1.00 36.19 135 GLU A N 1
ATOM 1001 C CA . GLU A 1 137 ? 41.187 2.781 10.812 1.00 36.36 135 GLU A CA 1
ATOM 1002 C C . GLU A 1 137 ? 40.991 3.815 11.927 1.00 36.40 135 GLU A C 1
ATOM 1003 O O . GLU A 1 137 ? 41.653 3.736 12.974 1.00 35.78 135 GLU A O 1
ATOM 1009 N N . VAL A 1 138 ? 40.081 4.766 11.692 1.00 36.00 136 VAL A N 1
ATOM 1010 C CA . VAL A 1 138 ? 39.840 5.870 12.621 1.00 36.53 136 VAL A CA 1
ATOM 1011 C C . VAL A 1 138 ? 39.198 5.370 13.930 1.00 37.24 136 VAL A C 1
ATOM 1012 O O . VAL A 1 138 ? 39.571 5.817 15.023 1.00 37.50 136 VAL A O 1
ATOM 1016 N N . PHE A 1 139 ? 38.266 4.425 13.822 1.00 38.06 137 PHE A N 1
ATOM 1017 C CA . PHE A 1 139 ? 37.567 3.900 15.007 1.00 39.21 137 PHE A CA 1
ATOM 1018 C C . PHE A 1 139 ? 38.130 2.634 15.647 1.00 39.24 137 PHE A C 1
ATOM 1019 O O . PHE A 1 139 ? 37.760 2.310 16.778 1.00 39.90 137 PHE A O 1
ATOM 1027 N N . GLY A 1 140 ? 39.009 1.920 14.942 1.00 38.99 138 GLY A N 1
ATOM 1028 C CA . GLY A 1 140 ? 39.617 0.700 15.480 1.00 38.42 138 GLY A CA 1
ATOM 1029 C C . GLY A 1 140 ? 38.690 -0.501 15.523 1.00 38.33 138 GLY A C 1
ATOM 1030 O O . GLY A 1 140 ? 37.913 -0.738 14.594 1.00 38.31 138 GLY A O 1
ATOM 1031 N N . GLY A 1 148 ? 26.635 -1.520 12.105 1.00 23.37 146 GLY A N 1
ATOM 1032 C CA . GLY A 1 148 ? 25.714 -0.403 12.243 1.00 22.88 146 GLY A CA 1
ATOM 1033 C C . GLY A 1 148 ? 26.138 0.784 11.386 1.00 23.73 146 GLY A C 1
ATOM 1034 O O . GLY A 1 148 ? 25.466 1.818 11.392 1.00 21.75 146 GLY A O 1
ATOM 1035 N N . GLY A 1 149 ? 27.259 0.615 10.662 1.00 23.57 147 GLY A N 1
ATOM 1036 C CA . GLY A 1 149 ? 27.866 1.657 9.831 1.00 24.30 147 GLY A CA 1
ATOM 1037 C C . GLY A 1 149 ? 28.464 2.815 10.625 1.00 24.17 147 GLY A C 1
ATOM 1038 O O . GLY A 1 149 ? 28.503 2.797 11.853 1.00 25.81 147 GLY A O 1
ATOM 1039 N N . ALA A 1 150 ? 28.938 3.822 9.913 1.00 24.34 148 ALA A N 1
ATOM 1040 C CA . ALA A 1 150 ? 29.378 5.085 10.495 1.00 24.11 148 ALA A CA 1
ATOM 1041 C C . ALA A 1 150 ? 28.332 5.685 11.450 1.00 23.61 148 ALA A C 1
ATOM 1042 O O . ALA A 1 150 ? 28.689 6.140 12.537 1.00 24.02 148 ALA A O 1
ATOM 1044 N N . ILE A 1 151 ? 27.050 5.666 11.049 1.00 22.59 149 ILE A N 1
ATOM 1045 C CA . ILE A 1 151 ? 25.948 6.178 11.884 1.00 22.00 149 ILE A CA 1
ATOM 1046 C C . ILE A 1 151 ? 25.923 5.444 13.224 1.00 21.04 149 ILE A C 1
ATOM 1047 O O . ILE A 1 151 ? 25.786 6.084 14.253 1.00 20.22 149 ILE A O 1
ATOM 1052 N N . GLY A 1 152 ? 26.053 4.113 13.186 1.00 21.71 150 GLY A N 1
ATOM 1053 C CA . GLY A 1 152 ? 26.082 3.250 14.398 1.00 21.24 150 GLY A CA 1
ATOM 1054 C C . GLY A 1 152 ? 27.250 3.597 15.327 1.00 22.01 150 GLY A C 1
ATOM 1055 O O . GLY A 1 152 ? 27.057 3.860 16.523 1.00 22.70 150 GLY A O 1
ATOM 1056 N N . LEU A 1 153 ? 28.455 3.622 14.773 1.00 22.04 151 LEU A N 1
ATOM 1057 C CA . LEU A 1 153 ? 29.661 4.069 15.508 1.00 22.89 151 LEU A CA 1
ATOM 1058 C C . LEU A 1 153 ? 29.521 5.484 16.129 1.00 22.42 151 LEU A C 1
ATOM 1059 O O . LEU A 1 153 ? 29.744 5.673 17.316 1.00 21.95 151 LEU A O 1
ATOM 1064 N N . LEU A 1 154 ? 29.150 6.460 15.311 1.00 23.57 152 LEU A N 1
ATOM 1065 C CA . LEU A 1 154 ? 29.120 7.874 15.746 1.00 22.75 152 LEU A CA 1
ATOM 1066 C C . LEU A 1 154 ? 28.000 8.219 16.741 1.00 22.62 152 LEU A C 1
ATOM 1067 O O . LEU A 1 154 ? 28.104 9.213 17.517 1.00 22.65 152 LEU A O 1
ATOM 1072 N N . THR A 1 155 ? 26.910 7.439 16.715 1.00 21.17 153 THR A N 1
ATOM 1073 C CA . THR A 1 155 ? 25.789 7.691 17.623 1.00 19.90 153 THR A CA 1
ATOM 1074 C C . THR A 1 155 ? 25.825 6.773 18.818 1.00 20.26 153 THR A C 1
ATOM 1075 O O . THR A 1 155 ? 24.882 6.757 19.624 1.00 19.96 153 THR A O 1
ATOM 1079 N N . ARG A 1 156 ? 26.910 6.023 18.937 1.00 20.67 154 ARG A N 1
ATOM 1080 C CA . ARG A 1 156 ? 27.011 4.922 19.919 1.00 22.33 154 ARG A CA 1
ATOM 1081 C C . ARG A 1 156 ? 25.755 4.014 19.894 1.00 21.54 154 ARG A C 1
ATOM 1082 O O . ARG A 1 156 ? 25.196 3.648 20.944 1.00 21.02 154 ARG A O 1
ATOM 1090 N N . HIS A 1 157 ? 25.294 3.707 18.681 1.00 21.29 155 HIS A N 1
ATOM 1091 C CA . HIS A 1 157 ? 24.148 2.792 18.450 1.00 20.79 155 HIS A CA 1
ATOM 1092 C C . HIS A 1 157 ? 22.748 3.251 18.847 1.00 20.12 155 HIS A C 1
ATOM 1093 O O . HIS A 1 157 ? 21.820 2.448 18.864 1.00 17.15 155 HIS A O 1
ATOM 1100 N N . HIS A 1 158 ? 22.600 4.554 19.119 1.00 19.04 156 HIS A N 1
ATOM 1101 C CA . HIS A 1 158 ? 21.283 5.123 19.333 1.00 19.73 156 HIS A CA 1
ATOM 1102 C C . HIS A 1 158 ? 20.537 5.146 18.011 1.00 19.35 156 HIS A C 1
ATOM 1103 O O . HIS A 1 158 ? 19.321 5.061 17.985 1.00 20.46 156 HIS A O 1
ATOM 1110 N N . LEU A 1 159 ? 21.297 5.181 16.919 1.00 19.17 157 LEU A N 1
ATOM 1111 C CA . LEU A 1 159 ? 20.788 4.976 15.557 1.00 19.02 157 LEU A CA 1
ATOM 1112 C C . LEU A 1 159 ? 21.717 3.983 14.860 1.00 17.96 157 LEU A C 1
ATOM 1113 O O . LEU A 1 159 ? 22.854 3.778 15.293 1.00 18.78 157 LEU A O 1
ATOM 1118 N N . THR A 1 160 ? 21.248 3.341 13.796 1.00 17.83 158 THR A N 1
ATOM 1119 C CA . THR A 1 160 ? 22.144 2.619 12.897 1.00 17.99 158 THR A CA 1
ATOM 1120 C C . THR A 1 160 ? 21.905 3.082 11.456 1.00 18.89 158 THR A C 1
ATOM 1121 O O . THR A 1 160 ? 20.888 3.718 11.183 1.00 18.43 158 THR A O 1
ATOM 1125 N N . ARG A 1 161 ? 22.797 2.709 10.537 1.00 18.90 159 ARG A N 1
ATOM 1126 C CA . ARG A 1 161 ? 22.516 2.949 9.136 1.00 20.91 159 ARG A CA 1
ATOM 1127 C C . ARG A 1 161 ? 21.160 2.353 8.739 1.00 19.79 159 ARG A C 1
ATOM 1128 O O . ARG A 1 161 ? 20.394 3.032 8.076 1.00 19.75 159 ARG A O 1
ATOM 1136 N N . SER A 1 162 ? 20.854 1.115 9.147 1.00 18.62 160 SER A N 1
ATOM 1137 C CA . SER A 1 162 ? 19.588 0.511 8.740 1.00 19.49 160 SER A CA 1
ATOM 1138 C C . SER A 1 162 ? 18.329 1.248 9.275 1.00 18.14 160 SER A C 1
ATOM 1139 O O . SER A 1 162 ? 17.376 1.441 8.518 1.00 17.10 160 SER A O 1
ATOM 1142 N N . THR A 1 163 ? 18.365 1.739 10.524 1.00 16.48 161 THR A N 1
ATOM 1143 C CA . THR A 1 163 ? 17.213 2.494 11.055 1.00 16.90 161 THR A CA 1
ATOM 1144 C C . THR A 1 163 ? 17.025 3.902 10.453 1.00 16.64 161 THR A C 1
ATOM 1145 O O . THR A 1 163 ? 15.873 4.363 10.270 1.00 16.50 161 THR A O 1
ATOM 1149 N N . VAL A 1 164 ? 18.131 4.542 10.067 1.00 16.66 162 VAL A N 1
ATOM 1150 C CA . VAL A 1 164 ? 18.060 5.842 9.379 1.00 16.67 162 VAL A CA 1
ATOM 1151 C C . VAL A 1 164 ? 17.592 5.614 7.933 1.00 17.17 162 VAL A C 1
ATOM 1152 O O . VAL A 1 164 ? 16.735 6.354 7.433 1.00 16.68 162 VAL A O 1
ATOM 1156 N N . TYR A 1 165 ? 18.112 4.576 7.271 1.00 16.81 163 TYR A N 1
ATOM 1157 C CA . TYR A 1 165 ? 17.658 4.323 5.881 1.00 18.06 163 TYR A CA 1
ATOM 1158 C C . TYR A 1 165 ? 16.180 3.927 5.794 1.00 17.15 163 TYR A C 1
ATOM 1159 O O . TYR A 1 165 ? 15.488 4.243 4.818 1.00 17.06 163 TYR A O 1
ATOM 1168 N N . HIS A 1 166 ? 15.706 3.217 6.817 1.00 16.55 164 HIS A N 1
ATOM 1169 C CA . HIS A 1 166 ? 14.329 2.736 6.910 1.00 16.88 164 HIS A CA 1
ATOM 1170 C C . HIS A 1 166 ? 13.374 3.925 6.840 1.00 16.48 164 HIS A C 1
ATOM 1171 O O . HIS A 1 166 ? 12.409 3.864 6.101 1.00 16.27 164 HIS A O 1
ATOM 1178 N N . GLN A 1 167 ? 13.645 4.999 7.597 1.00 16.10 165 GLN A N 1
ATOM 1179 C CA . GLN A 1 167 ? 12.792 6.194 7.532 1.00 15.32 165 GLN A CA 1
ATOM 1180 C C . GLN A 1 167 ? 12.742 6.796 6.119 1.00 15.90 165 GLN A C 1
ATOM 1181 O O . GLN A 1 167 ? 11.668 7.112 5.629 1.00 14.77 165 GLN A O 1
ATOM 1187 N N . ALA A 1 168 ? 13.897 6.963 5.478 1.00 15.43 166 ALA A N 1
ATOM 1188 C CA . ALA A 1 168 ? 13.941 7.598 4.160 1.00 15.97 166 ALA A CA 1
ATOM 1189 C C . ALA A 1 168 ? 13.220 6.733 3.115 1.00 16.53 166 ALA A C 1
ATOM 1190 O O . ALA A 1 168 ? 12.502 7.253 2.221 1.00 15.86 166 ALA A O 1
ATOM 1192 N N . LEU A 1 169 ? 13.367 5.414 3.246 1.00 15.80 167 LEU A N 1
ATOM 1193 C CA . LEU A 1 169 ? 12.679 4.508 2.322 1.00 15.75 167 LEU A CA 1
ATOM 1194 C C . LEU A 1 169 ? 11.165 4.594 2.462 1.00 16.12 167 LEU A C 1
ATOM 1195 O O . LEU A 1 169 ? 10.449 4.647 1.452 1.00 17.45 167 LEU A O 1
ATOM 1200 N N . ILE A 1 170 ? 10.665 4.645 3.699 1.00 16.55 168 ILE A N 1
ATOM 1201 C CA . ILE A 1 170 ? 9.219 4.817 3.930 1.00 16.51 168 ILE A CA 1
ATOM 1202 C C . ILE A 1 170 ? 8.761 6.166 3.343 1.00 17.00 168 ILE A C 1
ATOM 1203 O O . ILE A 1 170 ? 7.704 6.264 2.718 1.00 14.73 168 ILE A O 1
ATOM 1208 N N . LEU A 1 171 ? 9.552 7.216 3.557 1.00 16.56 169 LEU A N 1
ATOM 1209 C CA . LEU A 1 171 ? 9.149 8.541 3.023 1.00 16.20 169 LEU A CA 1
ATOM 1210 C C . LEU A 1 171 ? 9.107 8.526 1.504 1.00 17.29 169 LEU A C 1
ATOM 1211 O O . LEU A 1 171 ? 8.217 9.168 0.872 1.00 16.51 169 LEU A O 1
ATOM 1216 N N . ALA A 1 172 ? 10.036 7.784 0.902 1.00 17.01 170 ALA A N 1
ATOM 1217 C CA . ALA A 1 172 ? 10.072 7.685 -0.572 1.00 17.53 170 ALA A CA 1
ATOM 1218 C C . ALA A 1 172 ? 8.896 6.927 -1.117 1.00 18.20 170 ALA A C 1
ATOM 1219 O O . ALA A 1 172 ? 8.588 7.056 -2.304 1.00 19.82 170 ALA A O 1
ATOM 1221 N N . LEU A 1 173 ? 8.226 6.150 -0.271 1.00 17.29 171 LEU A N 1
ATOM 1222 C CA . LEU A 1 173 ? 7.062 5.361 -0.699 1.00 18.70 171 LEU A CA 1
ATOM 1223 C C . LEU A 1 173 ? 5.755 6.133 -0.659 1.00 18.50 171 LEU A C 1
ATOM 1224 O O . LEU A 1 173 ? 4.733 5.653 -1.147 1.00 18.12 171 LEU A O 1
ATOM 1229 N N . ILE A 1 174 ? 5.793 7.343 -0.102 1.00 18.12 172 ILE A N 1
ATOM 1230 C CA . ILE A 1 174 ? 4.574 8.141 0.080 1.00 19.44 172 ILE A CA 1
ATOM 1231 C C . ILE A 1 174 ? 3.665 8.279 -1.186 1.00 19.29 172 ILE A C 1
ATOM 1232 O O . ILE A 1 174 ? 2.440 8.062 -1.085 1.00 20.93 172 ILE A O 1
ATOM 1237 N N . PRO A 1 175 ? 4.239 8.622 -2.362 1.00 20.49 173 PRO A N 1
ATOM 1238 C CA . PRO A 1 175 ? 3.361 8.741 -3.566 1.00 21.30 173 PRO A CA 1
ATOM 1239 C C . PRO A 1 175 ? 2.606 7.468 -3.907 1.00 22.49 173 PRO A C 1
ATOM 1240 O O . PRO A 1 175 ? 1.478 7.529 -4.422 1.00 23.65 173 PRO A O 1
ATOM 1244 N N . PHE A 1 176 ? 3.200 6.327 -3.574 1.00 23.75 174 PHE A N 1
ATOM 1245 C CA . PHE A 1 176 ? 2.606 5.020 -3.866 1.00 24.34 174 PHE A CA 1
ATOM 1246 C C . PHE A 1 176 ? 1.495 4.654 -2.878 1.00 25.70 174 PHE A C 1
ATOM 1247 O O . PHE A 1 176 ? 0.511 4.014 -3.273 1.00 25.24 174 PHE A O 1
ATOM 1255 N N . ILE A 1 177 ? 1.677 5.066 -1.617 1.00 26.44 175 ILE A N 1
ATOM 1256 C CA . ILE A 1 177 ? 0.707 4.896 -0.502 1.00 27.63 175 ILE A CA 1
ATOM 1257 C C . ILE A 1 177 ? -0.507 5.821 -0.685 1.00 27.54 175 ILE A C 1
ATOM 1258 O O . ILE A 1 177 ? -1.610 5.545 -0.185 1.00 28.50 175 ILE A O 1
ATOM 1263 N N . ASN A 1 178 ? -0.291 6.931 -1.393 1.00 27.55 176 ASN A N 1
ATOM 1264 C CA . ASN A 1 178 ? -1.258 8.025 -1.466 1.00 27.15 176 ASN A CA 1
ATOM 1265 C C . ASN A 1 178 ? -1.515 8.451 -2.913 1.00 27.25 176 ASN A C 1
ATOM 1266 O O . ASN A 1 178 ? -1.283 9.607 -3.269 1.00 26.48 176 ASN A O 1
ATOM 1271 N N . PRO A 1 179 ? -1.981 7.517 -3.759 1.00 28.41 177 PRO A N 1
ATOM 1272 C CA . PRO A 1 179 ? -2.167 7.855 -5.180 1.00 29.17 177 PRO A CA 1
ATOM 1273 C C . PRO A 1 179 ? -3.068 9.080 -5.453 1.00 29.83 177 PRO A C 1
ATOM 1274 O O . PRO A 1 179 ? -2.840 9.762 -6.448 1.00 30.55 177 PRO A O 1
ATOM 1278 N N . GLU A 1 180 ? -4.052 9.363 -4.587 1.00 30.42 178 GLU A N 1
ATOM 1279 C CA . GLU A 1 180 ? -4.994 10.500 -4.812 1.00 30.66 178 GLU A CA 1
ATOM 1280 C C . GLU A 1 180 ? -4.259 11.831 -4.776 1.00 30.37 178 GLU A C 1
ATOM 1281 O O . GLU A 1 180 ? -4.723 12.820 -5.348 1.00 29.90 178 GLU A O 1
ATOM 1287 N N . HIS A 1 181 ? -3.136 11.864 -4.058 1.00 29.37 179 HIS A N 1
ATOM 1288 C CA . HIS A 1 181 ? -2.438 13.119 -3.795 1.00 29.08 179 HIS A CA 1
ATOM 1289 C C . HIS A 1 181 ? -1.205 13.307 -4.650 1.00 28.19 179 HIS A C 1
ATOM 1290 O O . HIS A 1 181 ? -0.612 14.372 -4.633 1.00 28.25 179 HIS A O 1
ATOM 1297 N N . TYR A 1 182 ? -0.816 12.264 -5.376 1.00 28.05 180 TYR A N 1
ATOM 1298 C CA . TYR A 1 182 ? 0.412 12.274 -6.167 1.00 28.66 180 TYR A CA 1
ATOM 1299 C C . TYR A 1 182 ? 0.223 11.667 -7.559 1.00 30.74 180 TYR A C 1
ATOM 1300 O O . TYR A 1 182 ? 0.080 10.443 -7.692 1.00 31.04 180 TYR A O 1
ATOM 1309 N N . PRO A 1 183 ? 0.241 12.533 -8.572 1.00 32.61 181 PRO A N 1
ATOM 1310 C CA . PRO A 1 183 ? 0.241 12.151 -10.004 1.00 33.98 181 PRO A CA 1
ATOM 1311 C C . PRO A 1 183 ? -0.354 13.291 -10.819 1.00 35.06 181 PRO A C 1
ATOM 1312 O O . PRO A 1 183 ? -0.548 14.398 -10.294 1.00 36.64 181 PRO A O 1
ATOM 1314 N N . ASN B 1 1 ? 2.359 22.437 45.899 1.00 31.61 -1 ASN B N 1
ATOM 1315 C CA . ASN B 1 1 ? 2.280 22.608 47.395 1.00 31.35 -1 ASN B CA 1
ATOM 1316 C C . ASN B 1 1 ? 3.222 21.659 48.168 1.00 30.70 -1 ASN B C 1
ATOM 1317 O O . ASN B 1 1 ? 4.109 22.112 48.901 1.00 31.19 -1 ASN B O 1
ATOM 1319 N N . ALA B 1 2 ? 3.054 20.347 47.971 1.00 28.78 0 ALA B N 1
ATOM 1320 C CA . ALA B 1 2 ? 3.802 19.342 48.741 1.00 25.82 0 ALA B CA 1
ATOM 1321 C C . ALA B 1 2 ? 4.941 18.656 47.967 1.00 24.19 0 ALA B C 1
ATOM 1322 O O . ALA B 1 2 ? 5.436 17.597 48.388 1.00 23.20 0 ALA B O 1
ATOM 1332 N N . PRO B 1 4 ? 8.872 18.152 46.590 1.00 18.90 2 PRO B N 1
ATOM 1333 C CA . PRO B 1 4 ? 10.138 18.397 47.284 1.00 17.59 2 PRO B CA 1
ATOM 1334 C C . PRO B 1 4 ? 10.651 19.810 46.944 1.00 17.58 2 PRO B C 1
ATOM 1335 O O . PRO B 1 4 ? 10.583 20.231 45.772 1.00 16.62 2 PRO B O 1
ATOM 1339 N N . PRO B 1 5 ? 11.156 20.550 47.957 1.00 16.95 3 PRO B N 1
ATOM 1340 C CA . PRO B 1 5 ? 11.635 21.905 47.626 1.00 16.33 3 PRO B CA 1
ATOM 1341 C C . PRO B 1 5 ? 12.727 21.870 46.573 1.00 15.12 3 PRO B C 1
ATOM 1342 O O . PRO B 1 5 ? 13.577 20.989 46.591 1.00 15.62 3 PRO B O 1
ATOM 1346 N N . ILE B 1 6 ? 12.731 22.849 45.682 1.00 15.86 4 ILE B N 1
ATOM 1347 C CA . ILE B 1 6 ? 13.777 22.962 44.660 1.00 16.78 4 ILE B CA 1
ATOM 1348 C C . ILE B 1 6 ? 15.171 22.807 45.234 1.00 16.73 4 ILE B C 1
ATOM 1349 O O . ILE B 1 6 ? 15.992 22.087 44.677 1.00 15.70 4 ILE B O 1
ATOM 1354 N N . ILE B 1 7 ? 15.439 23.448 46.373 1.00 15.78 5 ILE B N 1
ATOM 1355 C CA . ILE B 1 7 ? 16.800 23.403 46.919 1.00 16.43 5 ILE B CA 1
ATOM 1356 C C . ILE B 1 7 ? 17.271 22.025 47.387 1.00 16.05 5 ILE B C 1
ATOM 1357 O O . ILE B 1 7 ? 18.464 21.820 47.581 1.00 17.49 5 ILE B O 1
ATOM 1362 N N . LYS B 1 8 ? 16.325 21.105 47.542 1.00 17.23 6 LYS B N 1
ATOM 1363 C CA . LYS B 1 8 ? 16.625 19.702 47.908 1.00 17.80 6 LYS B CA 1
ATOM 1364 C C . LYS B 1 8 ? 16.761 18.764 46.681 1.00 19.68 6 LYS B C 1
ATOM 1365 O O . LYS B 1 8 ? 17.209 17.592 46.814 1.00 19.24 6 LYS B O 1
ATOM 1371 N N . ARG B 1 9 ? 16.395 19.261 45.498 1.00 18.69 7 ARG B N 1
ATOM 1372 C CA . ARG B 1 9 ? 16.502 18.430 44.281 1.00 19.46 7 ARG B CA 1
ATOM 1373 C C . ARG B 1 9 ? 17.925 18.393 43.745 1.00 19.86 7 ARG B C 1
ATOM 1374 O O . ARG B 1 9 ? 18.755 19.261 44.058 1.00 19.32 7 ARG B O 1
ATOM 1382 N N . ARG B 1 10 ? 18.192 17.377 42.919 1.00 21.25 8 ARG B N 1
ATOM 1383 C CA . ARG B 1 10 ? 19.440 17.197 42.195 1.00 22.09 8 ARG B CA 1
ATOM 1384 C C . ARG B 1 10 ? 19.837 18.459 41.400 1.00 21.58 8 ARG B C 1
ATOM 1385 O O . ARG B 1 10 ? 19.042 18.977 40.637 1.00 21.00 8 ARG B O 1
ATOM 1393 N N . VAL B 1 11 ? 21.044 18.977 41.601 1.00 20.90 9 VAL B N 1
ATOM 1394 C CA . VAL B 1 11 ? 21.495 20.136 40.814 1.00 21.23 9 VAL B CA 1
ATOM 1395 C C . VAL B 1 11 ? 21.698 19.661 39.342 1.00 21.91 9 VAL B C 1
ATOM 1396 O O . VAL B 1 11 ? 22.150 18.530 39.091 1.00 20.20 9 VAL B O 1
ATOM 1408 N N . ARG B 1 13 ? 22.303 21.135 35.017 1.00 22.13 11 ARG B N 1
ATOM 1409 C CA . ARG B 1 13 ? 22.518 22.242 34.122 1.00 22.42 11 ARG B CA 1
ATOM 1410 C C . ARG B 1 13 ? 21.299 22.347 33.215 1.00 21.93 11 ARG B C 1
ATOM 1411 O O . ARG B 1 13 ? 20.434 21.452 33.215 1.00 22.94 11 ARG B O 1
ATOM 1419 N N . LYS B 1 14 ? 21.206 23.454 32.485 1.00 20.51 12 LYS B N 1
ATOM 1420 C CA . LYS B 1 14 ? 20.050 23.716 31.648 1.00 19.42 12 LYS B CA 1
ATOM 1421 C C . LYS B 1 14 ? 20.379 23.491 30.185 1.00 16.76 12 LYS B C 1
ATOM 1422 O O . LYS B 1 14 ? 21.540 23.649 29.745 1.00 14.61 12 LYS B O 1
ATOM 1428 N N . ILE B 1 15 ? 19.318 23.193 29.434 1.00 14.68 13 ILE B N 1
ATOM 1429 C CA . ILE B 1 15 ? 19.361 23.151 27.998 1.00 13.50 13 ILE B CA 1
ATOM 1430 C C . ILE B 1 15 ? 18.262 24.104 27.543 1.00 14.08 13 ILE B C 1
ATOM 1431 O O . ILE B 1 15 ? 17.094 24.031 27.992 1.00 15.30 13 ILE B O 1
ATOM 1436 N N . ILE B 1 16 ? 18.658 25.036 26.705 1.00 12.39 14 ILE B N 1
ATOM 1437 C CA . ILE B 1 16 ? 17.745 26.044 26.161 1.00 13.35 14 ILE B CA 1
ATOM 1438 C C . ILE B 1 16 ? 17.335 25.650 24.754 1.00 13.12 14 ILE B C 1
ATOM 1439 O O . ILE B 1 16 ? 18.172 25.408 23.882 1.00 13.18 14 ILE B O 1
ATOM 1444 N N . ILE B 1 17 ? 16.029 25.571 24.556 1.00 12.36 15 ILE B N 1
ATOM 1445 C CA . ILE B 1 17 ? 15.485 25.366 23.225 1.00 12.74 15 ILE B CA 1
ATOM 1446 C C . ILE B 1 17 ? 14.968 26.698 22.707 1.00 12.91 15 ILE B C 1
ATOM 1447 O O . ILE B 1 17 ? 14.158 27.365 23.363 1.00 12.20 15 ILE B O 1
ATOM 1452 N N . ALA B 1 18 ? 15.420 27.068 21.514 1.00 12.29 16 ALA B N 1
ATOM 1453 C CA . ALA B 1 18 ? 14.993 28.330 20.916 1.00 14.04 16 ALA B CA 1
ATOM 1454 C C . ALA B 1 18 ? 13.604 28.190 20.282 1.00 14.75 16 ALA B C 1
ATOM 1455 O O . ALA B 1 18 ? 13.427 28.338 19.047 1.00 15.30 16 ALA B O 1
ATOM 1457 N N . SER B 1 19 ? 12.624 27.914 21.139 1.00 13.98 17 SER B N 1
ATOM 1458 C CA . SER B 1 19 ? 11.236 27.739 20.783 1.00 14.48 17 SER B CA 1
ATOM 1459 C C . SER B 1 19 ? 10.398 27.610 22.026 1.00 14.61 17 SER B C 1
ATOM 1460 O O . SER B 1 19 ? 10.864 27.064 23.029 1.00 15.35 17 SER B O 1
ATOM 1463 N N . GLN B 1 20 ? 9.160 28.090 21.949 1.00 15.00 18 GLN B N 1
ATOM 1464 C CA . GLN B 1 20 ? 8.167 27.906 23.002 1.00 16.74 18 GLN B CA 1
ATOM 1465 C C . GLN B 1 20 ? 7.204 26.749 22.664 1.00 17.12 18 GLN B C 1
ATOM 1466 O O . GLN B 1 20 ? 6.373 26.375 23.497 1.00 16.81 18 GLN B O 1
ATOM 1472 N N . ASN B 1 21 ? 7.337 26.172 21.463 1.00 15.44 19 ASN B N 1
ATOM 1473 C CA . ASN B 1 21 ? 6.428 25.111 21.033 1.00 16.66 19 ASN B CA 1
ATOM 1474 C C . ASN B 1 21 ? 6.689 23.872 21.887 1.00 15.40 19 ASN B C 1
ATOM 1475 O O . ASN B 1 21 ? 7.812 23.375 21.885 1.00 15.38 19 ASN B O 1
ATOM 1480 N N . PRO B 1 22 ? 5.679 23.402 22.641 1.00 16.37 20 PRO B N 1
ATOM 1481 C CA . PRO B 1 22 ? 5.916 22.210 23.482 1.00 17.12 20 PRO B CA 1
ATOM 1482 C C . PRO B 1 22 ? 6.420 21.007 22.681 1.00 16.91 20 PRO B C 1
ATOM 1483 O O . PRO B 1 22 ? 7.262 20.264 23.183 1.00 16.96 20 PRO B O 1
ATOM 1487 N N . ALA B 1 23 ? 5.972 20.825 21.436 1.00 17.04 21 ALA B N 1
ATOM 1488 C CA . ALA B 1 23 ? 6.459 19.651 20.655 1.00 16.75 21 ALA B CA 1
ATOM 1489 C C . ALA B 1 23 ? 7.966 19.709 20.393 1.00 16.45 21 ALA B C 1
ATOM 1490 O O . ALA B 1 23 ? 8.642 18.675 20.392 1.00 14.80 21 ALA B O 1
ATOM 1492 N N . LYS B 1 24 ? 8.497 20.914 20.187 1.00 15.50 22 LYS B N 1
ATOM 1493 C CA . LYS B 1 24 ? 9.941 21.086 20.010 1.00 13.78 22 LYS B CA 1
ATOM 1494 C C . LYS B 1 24 ? 10.733 20.866 21.313 1.00 14.12 22 LYS B C 1
ATOM 1495 O O . LYS B 1 24 ? 11.784 20.178 21.306 1.00 13.47 22 LYS B O 1
ATOM 1501 N N . VAL B 1 25 ? 10.250 21.421 22.424 1.00 13.39 23 VAL B N 1
ATOM 1502 C CA . VAL B 1 25 ? 10.886 21.192 23.725 1.00 14.20 23 VAL B CA 1
ATOM 1503 C C . VAL B 1 25 ? 10.927 19.697 24.036 1.00 13.33 23 VAL B C 1
ATOM 1504 O O . VAL B 1 25 ? 11.969 19.146 24.449 1.00 12.30 23 VAL B O 1
ATOM 1508 N N . ASN B 1 26 ? 9.785 19.043 23.816 1.00 11.48 24 ASN B N 1
ATOM 1509 C CA . ASN B 1 26 ? 9.684 17.606 24.054 1.00 11.57 24 ASN B CA 1
ATOM 1510 C C . ASN B 1 26 ? 10.575 16.756 23.167 1.00 11.36 24 ASN B C 1
ATOM 1511 O O . ASN B 1 26 ? 11.130 15.787 23.645 1.00 12.20 24 ASN B O 1
ATOM 1516 N N . ALA B 1 27 ? 10.762 17.145 21.898 1.00 10.39 25 ALA B N 1
ATOM 1517 C CA . ALA B 1 27 ? 11.629 16.423 20.996 1.00 11.51 25 ALA B CA 1
ATOM 1518 C C . ALA B 1 27 ? 13.070 16.535 21.497 1.00 11.78 25 ALA B C 1
ATOM 1519 O O . ALA B 1 27 ? 13.817 15.534 21.527 1.00 10.96 25 ALA B O 1
ATOM 1521 N N . VAL B 1 28 ? 13.443 17.735 21.920 1.00 9.55 26 VAL B N 1
ATOM 1522 C CA . VAL B 1 28 ? 14.812 17.927 22.472 1.00 10.21 26 VAL B CA 1
ATOM 1523 C C . VAL B 1 28 ? 14.980 17.097 23.749 1.00 9.81 26 VAL B C 1
ATOM 1524 O O . VAL B 1 28 ? 15.994 16.378 23.892 1.00 11.06 26 VAL B O 1
ATOM 1528 N N . ARG B 1 29 ? 14.016 17.194 24.666 1.00 10.97 27 ARG B N 1
ATOM 1529 C CA . ARG B 1 29 ? 14.091 16.411 25.953 1.00 11.25 27 ARG B CA 1
ATOM 1530 C C . ARG B 1 29 ? 14.229 14.902 25.641 1.00 10.94 27 ARG B C 1
ATOM 1531 O O . ARG B 1 29 ? 15.043 14.195 26.224 1.00 10.40 27 ARG B O 1
ATOM 1539 N N . SER B 1 30 ? 13.417 14.420 24.705 1.00 11.62 28 SER B N 1
ATOM 1540 C CA . SER B 1 30 ? 13.517 12.996 24.334 1.00 13.12 28 SER B CA 1
ATOM 1541 C C . SER B 1 30 ? 14.921 12.611 23.783 1.00 12.89 28 SER B C 1
ATOM 1542 O O . SER B 1 30 ? 15.489 11.576 24.158 1.00 11.85 28 SER B O 1
ATOM 1545 N N . ALA B 1 31 ? 15.498 13.448 22.916 1.00 12.50 29 ALA B N 1
ATOM 1546 C CA . ALA B 1 31 ? 16.802 13.138 22.288 1.00 11.15 29 ALA B CA 1
ATOM 1547 C C . ALA B 1 31 ? 17.906 13.099 23.333 1.00 11.66 29 ALA B C 1
ATOM 1548 O O . ALA B 1 31 ? 18.703 12.166 23.375 1.00 11.80 29 ALA B O 1
ATOM 1550 N N . PHE B 1 32 ? 17.984 14.125 24.173 1.00 10.39 30 PHE B N 1
ATOM 1551 C CA . PHE B 1 32 ? 19.048 14.149 25.196 1.00 11.38 30 PHE B CA 1
ATOM 1552 C C . PHE B 1 32 ? 18.894 13.044 26.244 1.00 11.22 30 PHE B C 1
ATOM 1553 O O . PHE B 1 32 ? 19.912 12.399 26.651 1.00 11.11 30 PHE B O 1
ATOM 1561 N N . SER B 1 33 ? 17.662 12.830 26.698 1.00 12.30 31 SER B N 1
ATOM 1562 C CA A SER B 1 33 ? 17.352 11.769 27.679 0.50 12.57 31 SER B CA 1
ATOM 1563 C CA B SER B 1 33 ? 17.400 11.775 27.690 0.50 12.60 31 SER B CA 1
ATOM 1564 C C . SER B 1 33 ? 17.661 10.374 27.126 1.00 13.21 31 SER B C 1
ATOM 1565 O O . SER B 1 33 ? 17.890 9.451 27.868 1.00 13.39 31 SER B O 1
ATOM 1570 N N . THR B 1 34 ? 17.641 10.221 25.797 1.00 13.03 32 THR B N 1
ATOM 1571 C CA . THR B 1 34 ? 18.026 8.940 25.129 1.00 13.06 32 THR B CA 1
ATOM 1572 C C . THR B 1 34 ? 19.569 8.772 25.013 1.00 12.90 32 THR B C 1
ATOM 1573 O O . THR B 1 34 ? 20.159 7.731 25.339 1.00 14.04 32 THR B O 1
ATOM 1577 N N . VAL B 1 35 ? 20.213 9.803 24.502 1.00 14.04 33 VAL B N 1
ATOM 1578 C CA . VAL B 1 35 ? 21.621 9.763 24.144 1.00 14.32 33 VAL B CA 1
ATOM 1579 C C . VAL B 1 35 ? 22.541 9.861 25.370 1.00 15.77 33 VAL B C 1
ATOM 1580 O O . VAL B 1 35 ? 23.645 9.295 25.365 1.00 14.93 33 VAL B O 1
ATOM 1584 N N . PHE B 1 36 ? 22.088 10.545 26.418 1.00 15.00 34 PHE B N 1
ATOM 1585 C CA . PHE B 1 36 ? 22.901 10.757 27.633 1.00 15.17 34 PHE B CA 1
ATOM 1586 C C . PHE B 1 36 ? 22.079 10.377 28.876 1.00 14.89 34 PHE B C 1
ATOM 1587 O O . PHE B 1 36 ? 21.737 11.235 29.700 1.00 14.13 34 PHE B O 1
ATOM 1595 N N . PRO B 1 37 ? 21.747 9.081 28.979 1.00 14.18 35 PRO B N 1
ATOM 1596 C CA . PRO B 1 37 ? 20.785 8.576 29.927 1.00 14.89 35 PRO B CA 1
ATOM 1597 C C . PRO B 1 37 ? 21.322 8.681 31.382 1.00 15.54 35 PRO B C 1
ATOM 1598 O O . PRO B 1 37 ? 20.539 8.634 32.309 1.00 14.94 35 PRO B O 1
ATOM 1602 N N . ASP B 1 38 ? 22.633 8.853 31.574 1.00 15.74 36 ASP B N 1
ATOM 1603 C CA . ASP B 1 38 ? 23.190 8.992 32.953 1.00 17.22 36 ASP B CA 1
ATOM 1604 C C . ASP B 1 38 ? 23.426 10.434 33.414 1.00 17.73 36 ASP B C 1
ATOM 1605 O O . ASP B 1 38 ? 23.888 10.700 34.537 1.00 18.06 36 ASP B O 1
ATOM 1610 N N . GLN B 1 39 ? 23.066 11.372 32.554 1.00 18.15 37 GLN B N 1
ATOM 1611 C CA . GLN B 1 39 ? 23.197 12.772 32.828 1.00 20.91 37 GLN B CA 1
ATOM 1612 C C . GLN B 1 39 ? 21.803 13.381 32.767 1.00 21.26 37 GLN B C 1
ATOM 1613 O O . GLN B 1 39 ? 20.935 12.902 32.004 1.00 21.72 37 GLN B O 1
ATOM 1619 N N . GLU B 1 40 ? 21.575 14.410 33.569 1.00 21.05 38 GLU B N 1
ATOM 1620 C CA . GLU B 1 40 ? 20.256 15.052 33.583 1.00 20.01 38 GLU B CA 1
ATOM 1621 C C . GLU B 1 40 ? 20.346 16.566 33.390 1.00 19.24 38 GLU B C 1
ATOM 1622 O O . GLU B 1 40 ? 21.300 17.233 33.882 1.00 17.03 38 GLU B O 1
ATOM 1628 N N . TRP B 1 41 ? 19.342 17.115 32.706 1.00 19.13 39 TRP B N 1
ATOM 1629 C CA . TRP B 1 41 ? 19.232 18.525 32.481 1.00 17.71 39 TRP B CA 1
ATOM 1630 C C . TRP B 1 41 ? 17.798 18.974 32.706 1.00 17.76 39 TRP B C 1
ATOM 1631 O O . TRP B 1 41 ? 16.840 18.169 32.700 1.00 18.13 39 TRP B O 1
ATOM 1642 N N . GLU B 1 42 ? 17.661 20.278 32.848 1.00 16.42 40 GLU B N 1
ATOM 1643 C CA . GLU B 1 42 ? 16.373 20.939 32.869 1.00 17.24 40 GLU B CA 1
ATOM 1644 C C . GLU B 1 42 ? 16.209 21.547 31.468 1.00 16.08 40 GLU B C 1
ATOM 1645 O O . GLU B 1 42 ? 17.113 22.208 30.988 1.00 15.98 40 GLU B O 1
ATOM 1651 N N . PHE B 1 43 ? 15.066 21.331 30.826 1.00 16.28 41 PHE B N 1
ATOM 1652 C CA . PHE B 1 43 ? 14.846 21.750 29.430 1.00 16.32 41 PHE B CA 1
ATOM 1653 C C . PHE B 1 43 ? 13.945 22.957 29.433 1.00 16.65 41 PHE B C 1
ATOM 1654 O O . PHE B 1 43 ? 12.866 22.907 30.002 1.00 18.24 41 PHE B O 1
ATOM 1662 N N . ILE B 1 44 ? 14.412 24.050 28.838 1.00 16.30 42 ILE B N 1
ATOM 1663 C CA . ILE B 1 44 ? 13.733 25.339 28.960 1.00 17.05 42 ILE B CA 1
ATOM 1664 C C . ILE B 1 44 ? 13.539 25.973 27.592 1.00 15.98 42 ILE B C 1
ATOM 1665 O O . ILE B 1 44 ? 14.528 26.181 26.897 1.00 16.12 42 ILE B O 1
ATOM 1670 N N . GLY B 1 45 ? 12.300 26.332 27.262 1.00 14.32 43 GLY B N 1
ATOM 1671 C CA . GLY B 1 45 ? 12.042 27.026 26.003 1.00 15.10 43 GLY B CA 1
ATOM 1672 C C . GLY B 1 45 ? 12.128 28.526 26.160 1.00 13.87 43 GLY B C 1
ATOM 1673 O O . GLY B 1 45 ? 11.742 29.077 27.203 1.00 14.32 43 GLY B O 1
ATOM 1674 N N . VAL B 1 46 ? 12.593 29.201 25.114 1.00 13.55 44 VAL B N 1
ATOM 1675 C CA . VAL B 1 46 ? 12.645 30.656 25.101 1.00 12.28 44 VAL B CA 1
ATOM 1676 C C . VAL B 1 46 ? 12.167 31.196 23.765 1.00 13.37 44 VAL B C 1
ATOM 1677 O O . VAL B 1 46 ? 12.110 30.459 22.770 1.00 12.68 44 VAL B O 1
ATOM 1681 N N . SER B 1 47 ? 11.780 32.465 23.765 1.00 14.09 45 SER B N 1
ATOM 1682 C CA . SER B 1 47 ? 11.242 33.114 22.558 1.00 15.73 45 SER B CA 1
ATOM 1683 C C . SER B 1 47 ? 12.244 34.071 21.971 1.00 15.25 45 SER B C 1
ATOM 1684 O O . SER B 1 47 ? 12.581 35.111 22.614 1.00 13.57 45 SER B O 1
ATOM 1687 N N . VAL B 1 48 ? 12.717 33.763 20.763 1.00 13.74 46 VAL B N 1
ATOM 1688 C CA . VAL B 1 48 ? 13.699 34.651 20.112 1.00 15.13 46 VAL B CA 1
ATOM 1689 C C . VAL B 1 48 ? 13.395 34.591 18.610 1.00 15.54 46 VAL B C 1
ATOM 1690 O O . VAL B 1 48 ? 12.871 33.574 18.151 1.00 15.48 46 VAL B O 1
ATOM 1694 N N . PRO B 1 49 ? 13.729 35.663 17.857 1.00 16.77 47 PRO B N 1
ATOM 1695 C CA . PRO B 1 49 ? 13.491 35.685 16.400 1.00 16.74 47 PRO B CA 1
ATOM 1696 C C . PRO B 1 49 ? 14.466 34.829 15.576 1.00 17.06 47 PRO B C 1
ATOM 1697 O O . PRO B 1 49 ? 15.635 34.706 15.922 1.00 17.66 47 PRO B O 1
ATOM 1701 N N . SER B 1 50 ? 13.965 34.255 14.484 1.00 17.02 48 SER B N 1
ATOM 1702 C CA . SER B 1 50 ? 14.798 33.575 13.483 1.00 16.64 48 SER B CA 1
ATOM 1703 C C . SER B 1 50 ? 15.437 34.556 12.519 1.00 17.65 48 SER B C 1
ATOM 1704 O O . SER B 1 50 ? 16.442 34.228 11.886 1.00 16.26 48 SER B O 1
ATOM 1707 N N . GLU B 1 51 ? 14.835 35.754 12.381 1.00 17.75 49 GLU B N 1
ATOM 1708 C CA . GLU B 1 51 ? 15.274 36.782 11.413 1.00 18.89 49 GLU B CA 1
ATOM 1709 C C . GLU B 1 51 ? 15.266 36.313 9.938 1.00 19.04 49 GLU B C 1
ATOM 1710 O O . GLU B 1 51 ? 15.986 36.883 9.102 1.00 19.00 49 GLU B O 1
ATOM 1716 N N . VAL B 1 52 ? 14.457 35.297 9.636 1.00 17.67 50 VAL B N 1
ATOM 1717 C CA . VAL B 1 52 ? 14.207 34.848 8.250 1.00 17.67 50 VAL B CA 1
ATOM 1718 C C . VAL B 1 52 ? 12.702 34.728 8.100 1.00 18.84 50 VAL B C 1
ATOM 1719 O O . VAL B 1 52 ? 11.976 35.016 9.054 1.00 18.57 50 VAL B O 1
ATOM 1723 N N . ALA B 1 53 ? 12.215 34.306 6.927 1.00 19.23 51 ALA B N 1
ATOM 1724 C CA . ALA B 1 53 ? 10.773 34.154 6.756 1.00 20.60 51 ALA B CA 1
ATOM 1725 C C . ALA B 1 53 ? 10.117 33.201 7.754 1.00 21.85 51 ALA B C 1
ATOM 1726 O O . ALA B 1 53 ? 10.732 32.228 8.209 1.00 20.48 51 ALA B O 1
ATOM 1728 N N . ASP B 1 54 ? 8.867 33.502 8.110 1.00 22.98 52 ASP B N 1
ATOM 1729 C CA . ASP B 1 54 ? 8.065 32.599 8.952 1.00 24.34 52 ASP B CA 1
ATOM 1730 C C . ASP B 1 54 ? 8.001 31.216 8.322 1.00 23.27 52 ASP B C 1
ATOM 1731 O O . ASP B 1 54 ? 8.006 30.199 9.014 1.00 22.94 52 ASP B O 1
ATOM 1736 N N . GLN B 1 55 ? 7.956 31.197 6.994 1.00 22.52 53 GLN B N 1
ATOM 1737 C CA . GLN B 1 55 ? 8.032 29.951 6.227 1.00 22.69 53 GLN B CA 1
ATOM 1738 C C . GLN B 1 55 ? 9.274 30.006 5.304 1.00 21.30 53 GLN B C 1
ATOM 1739 O O . GLN B 1 55 ? 9.198 30.541 4.212 1.00 20.41 53 GLN B O 1
ATOM 1745 N N . PRO B 1 56 ? 10.440 29.498 5.771 1.00 20.45 54 PRO B N 1
ATOM 1746 C CA . PRO B 1 56 ? 11.647 29.477 4.934 1.00 19.47 54 PRO B CA 1
ATOM 1747 C C . PRO B 1 56 ? 11.456 28.681 3.650 1.00 19.33 54 PRO B C 1
ATOM 1748 O O . PRO B 1 56 ? 10.926 27.563 3.694 1.00 18.66 54 PRO B O 1
ATOM 1760 N N . SER B 1 58 ? 13.931 27.905 1.259 1.00 17.54 56 SER B N 1
ATOM 1761 C CA . SER B 1 58 ? 15.088 27.235 0.713 1.00 16.95 56 SER B CA 1
ATOM 1762 C C . SER B 1 58 ? 15.777 26.504 1.850 1.00 17.08 56 SER B C 1
ATOM 1763 O O . SER B 1 58 ? 15.563 26.818 3.036 1.00 17.29 56 SER B O 1
ATOM 1766 N N . ASP B 1 59 ? 16.586 25.514 1.488 1.00 17.49 57 ASP B N 1
ATOM 1767 C CA . ASP B 1 59 ? 17.439 24.810 2.468 1.00 18.56 57 ASP B CA 1
ATOM 1768 C C . ASP B 1 59 ? 18.336 25.815 3.227 1.00 18.80 57 ASP B C 1
ATOM 1769 O O . ASP B 1 59 ? 18.469 25.761 4.464 1.00 19.13 57 ASP B O 1
ATOM 1774 N N . GLU B 1 60 ? 18.952 26.724 2.475 1.00 18.40 58 GLU B N 1
ATOM 1775 C CA . GLU B 1 60 ? 19.848 27.714 3.063 1.00 19.63 58 GLU B CA 1
ATOM 1776 C C . GLU B 1 60 ? 19.128 28.587 4.074 1.00 17.52 58 GLU B C 1
ATOM 1777 O O . GLU B 1 60 ? 19.668 28.870 5.152 1.00 16.31 58 GLU B O 1
ATOM 1783 N N . GLU B 1 61 ? 17.948 29.082 3.717 1.00 16.31 59 GLU B N 1
ATOM 1784 C CA . GLU B 1 61 ? 17.191 29.980 4.634 1.00 16.89 59 GLU B CA 1
ATOM 1785 C C . GLU B 1 61 ? 16.697 29.220 5.880 1.00 15.92 59 GLU B C 1
ATOM 1786 O O . GLU B 1 61 ? 16.668 29.760 6.996 1.00 14.75 59 GLU B O 1
ATOM 1792 N N . THR B 1 62 ? 16.284 27.972 5.683 1.00 14.80 60 THR B N 1
ATOM 1793 C CA . THR B 1 62 ? 15.878 27.120 6.811 1.00 14.75 60 THR B CA 1
ATOM 1794 C C . THR B 1 62 ? 17.055 26.957 7.825 1.00 15.91 60 THR B C 1
ATOM 1795 O O . THR B 1 62 ? 16.886 27.134 9.076 1.00 17.29 60 THR B O 1
ATOM 1799 N N . LYS B 1 63 ? 18.238 26.656 7.298 1.00 15.32 61 LYS B N 1
ATOM 1800 C CA . LYS B 1 63 ? 19.429 26.468 8.146 1.00 15.94 61 LYS B CA 1
ATOM 1801 C C . LYS B 1 63 ? 19.791 27.780 8.861 1.00 15.72 61 LYS B C 1
ATOM 1802 O O . LYS B 1 63 ? 20.078 27.778 10.074 1.00 14.51 61 LYS B O 1
ATOM 1808 N N . GLN B 1 64 ? 19.757 28.892 8.115 1.00 15.45 62 GLN B N 1
ATOM 1809 C CA . GLN B 1 64 ? 20.070 30.190 8.677 1.00 15.61 62 GLN B CA 1
ATOM 1810 C C . GLN B 1 64 ? 19.111 30.552 9.798 1.00 14.99 62 GLN B C 1
ATOM 1811 O O . GLN B 1 64 ? 19.533 31.126 10.797 1.00 14.86 62 GLN B O 1
ATOM 1817 N N . GLY B 1 65 ? 17.821 30.260 9.610 1.00 12.69 63 GLY B N 1
ATOM 1818 C CA . GLY B 1 65 ? 16.823 30.453 10.651 1.00 14.21 63 GLY B CA 1
ATOM 1819 C C . GLY B 1 65 ? 17.182 29.739 11.959 1.00 14.83 63 GLY B C 1
ATOM 1820 O O . GLY B 1 65 ? 17.102 30.323 13.039 1.00 13.37 63 GLY B O 1
ATOM 1821 N N . ALA B 1 66 ? 17.576 28.468 11.868 1.00 15.36 64 ALA B N 1
ATOM 1822 C CA . ALA B 1 66 ? 17.901 27.698 13.060 1.00 14.80 64 ALA B CA 1
ATOM 1823 C C . ALA B 1 66 ? 19.198 28.224 13.721 1.00 14.39 64 ALA B C 1
ATOM 1824 O O . ALA B 1 66 ? 19.303 28.289 14.971 1.00 14.24 64 ALA B O 1
ATOM 1826 N N . LEU B 1 67 ? 20.186 28.565 12.890 1.00 13.41 65 LEU B N 1
ATOM 1827 C CA . LEU B 1 67 ? 21.444 29.158 13.406 1.00 13.58 65 LEU B CA 1
ATOM 1828 C C . LEU B 1 67 ? 21.164 30.476 14.098 1.00 14.19 65 LEU B C 1
ATOM 1829 O O . LEU B 1 67 ? 21.737 30.749 15.169 1.00 14.28 65 LEU B O 1
ATOM 1834 N N . ASN B 1 68 ? 20.301 31.302 13.487 1.00 14.54 66 ASN B N 1
ATOM 1835 C CA . ASN B 1 68 ? 19.969 32.617 14.081 1.00 15.43 66 ASN B CA 1
ATOM 1836 C C . ASN B 1 68 ? 19.235 32.445 15.426 1.00 14.77 66 ASN B C 1
ATOM 1837 O O . ASN B 1 68 ? 19.519 33.177 16.400 1.00 15.14 66 ASN B O 1
ATOM 1842 N N . ARG B 1 69 ? 18.313 31.492 15.488 1.00 14.15 67 ARG B N 1
ATOM 1843 C CA . ARG B 1 69 ? 17.567 31.249 16.736 1.00 16.16 67 ARG B CA 1
ATOM 1844 C C . ARG B 1 69 ? 18.546 30.882 17.847 1.00 15.21 67 ARG B C 1
ATOM 1845 O O . ARG B 1 69 ? 18.419 31.348 18.980 1.00 14.14 67 ARG B O 1
ATOM 1853 N N . VAL B 1 70 ? 19.508 30.033 17.523 1.00 14.46 68 VAL B N 1
ATOM 1854 C CA . VAL B 1 70 ? 20.502 29.573 18.551 1.00 14.09 68 VAL B CA 1
ATOM 1855 C C . VAL B 1 70 ? 21.363 30.762 18.977 1.00 14.80 68 VAL B C 1
ATOM 1856 O O . VAL B 1 70 ? 21.556 30.995 20.201 1.00 14.02 68 VAL B O 1
ATOM 1860 N N . ARG B 1 71 ? 21.851 31.534 17.989 1.00 13.12 69 ARG B N 1
ATOM 1861 C CA . ARG B 1 71 ? 22.669 32.709 18.292 1.00 15.24 69 ARG B CA 1
ATOM 1862 C C . ARG B 1 71 ? 21.966 33.689 19.215 1.00 13.80 69 ARG B C 1
ATOM 1863 O O . ARG B 1 71 ? 22.545 34.180 20.219 1.00 14.19 69 ARG B O 1
ATOM 1871 N N . ASN B 1 72 ? 20.718 33.983 18.863 1.00 13.88 70 ASN B N 1
ATOM 1872 C CA . ASN B 1 72 ? 19.861 34.918 19.597 1.00 14.88 70 ASN B CA 1
ATOM 1873 C C . ASN B 1 72 ? 19.508 34.408 21.005 1.00 13.74 70 ASN B C 1
ATOM 1874 O O . ASN B 1 72 ? 19.474 35.182 21.962 1.00 14.31 70 ASN B O 1
ATOM 1879 N N . ALA B 1 73 ? 19.249 33.104 21.115 1.00 12.14 71 ALA B N 1
ATOM 1880 C CA . ALA B 1 73 ? 19.001 32.449 22.402 1.00 13.64 71 ALA B CA 1
ATOM 1881 C C . ALA B 1 73 ? 20.229 32.571 23.329 1.00 14.12 71 ALA B C 1
ATOM 1882 O O . ALA B 1 73 ? 20.097 32.871 24.519 1.00 14.95 71 ALA B O 1
ATOM 1884 N N . LYS B 1 74 ? 21.417 32.355 22.785 1.00 13.53 72 LYS B N 1
ATOM 1885 C CA . LYS B 1 74 ? 22.673 32.565 23.559 1.00 15.01 72 LYS B CA 1
ATOM 1886 C C . LYS B 1 74 ? 22.861 34.018 24.012 1.00 14.11 72 LYS B C 1
ATOM 1887 O O . LYS B 1 74 ? 23.333 34.282 25.140 1.00 14.45 72 LYS B O 1
ATOM 1893 N N . GLN B 1 75 ? 22.481 34.967 23.161 1.00 13.90 73 GLN B N 1
ATOM 1894 C CA . GLN B 1 75 ? 22.650 36.396 23.481 1.00 14.52 73 GLN B CA 1
ATOM 1895 C C . GLN B 1 75 ? 21.645 36.860 24.534 1.00 13.52 73 GLN B C 1
ATOM 1896 O O . GLN B 1 75 ? 21.990 37.622 25.461 1.00 13.14 73 GLN B O 1
ATOM 1902 N N . ARG B 1 76 ? 20.415 36.379 24.427 1.00 12.11 74 ARG B N 1
ATOM 1903 C CA . ARG B 1 76 ? 19.343 36.881 25.294 1.00 12.28 74 ARG B CA 1
ATOM 1904 C C . ARG B 1 76 ? 19.241 36.049 26.571 1.00 11.13 74 ARG B C 1
ATOM 1905 O O . ARG B 1 76 ? 18.747 36.514 27.584 1.00 11.22 74 ARG B O 1
ATOM 1913 N N . HIS B 1 77 ? 19.695 34.798 26.508 1.00 11.45 75 HIS B N 1
ATOM 1914 C CA . HIS B 1 77 ? 19.500 33.848 27.626 1.00 11.33 75 HIS B CA 1
ATOM 1915 C C . HIS B 1 77 ? 20.771 33.053 27.929 1.00 12.53 75 HIS B C 1
ATOM 1916 O O . HIS B 1 77 ? 20.789 31.811 27.806 1.00 13.69 75 HIS B O 1
ATOM 1923 N N . PRO B 1 78 ? 21.843 33.769 28.307 1.00 12.64 76 PRO B N 1
ATOM 1924 C CA . PRO B 1 78 ? 23.133 33.128 28.592 1.00 13.69 76 PRO B CA 1
ATOM 1925 C C . PRO B 1 78 ? 23.064 32.185 29.803 1.00 14.87 76 PRO B C 1
ATOM 1926 O O . PRO B 1 78 ? 22.132 32.270 30.645 1.00 15.07 76 PRO B O 1
ATOM 1930 N N . GLY B 1 79 ? 24.032 31.280 29.888 1.00 15.88 77 GLY B N 1
ATOM 1931 C CA . GLY B 1 79 ? 24.169 30.441 31.086 1.00 16.69 77 GLY B CA 1
ATOM 1932 C C . GLY B 1 79 ? 23.934 28.948 30.919 1.00 18.26 77 GLY B C 1
ATOM 1933 O O . GLY B 1 79 ? 24.370 28.187 31.789 1.00 20.31 77 GLY B O 1
ATOM 1934 N N . ALA B 1 80 ? 23.268 28.519 29.829 1.00 16.69 78 ALA B N 1
ATOM 1935 C CA . ALA B 1 80 ? 22.909 27.105 29.656 1.00 15.53 78 ALA B CA 1
ATOM 1936 C C . ALA B 1 80 ? 24.090 26.346 29.043 1.00 15.26 78 ALA B C 1
ATOM 1937 O O . ALA B 1 80 ? 25.019 26.944 28.439 1.00 14.28 78 ALA B O 1
ATOM 1939 N N . GLU B 1 81 ? 24.050 25.030 29.192 1.00 14.48 79 GLU B N 1
ATOM 1940 C CA . GLU B 1 81 ? 25.132 24.195 28.698 1.00 13.42 79 GLU B CA 1
ATOM 1941 C C . GLU B 1 81 ? 25.002 23.960 27.195 1.00 12.54 79 GLU B C 1
ATOM 1942 O O . GLU B 1 81 ? 26.008 23.904 26.518 1.00 11.46 79 GLU B O 1
ATOM 1948 N N . TYR B 1 82 ? 23.760 23.809 26.699 1.00 12.96 80 TYR B N 1
ATOM 1949 C CA . TYR B 1 82 ? 23.485 23.606 25.283 1.00 13.38 80 TYR B CA 1
ATOM 1950 C C . TYR B 1 82 ? 22.310 24.480 24.880 1.00 13.21 80 TYR B C 1
ATOM 1951 O O . TYR B 1 82 ? 21.406 24.774 25.699 1.00 13.51 80 TYR B O 1
ATOM 1960 N N . TYR B 1 83 ? 22.351 24.899 23.625 1.00 12.23 81 TYR B N 1
ATOM 1961 C CA . TYR B 1 83 ? 21.280 25.651 22.976 1.00 12.99 81 TYR B CA 1
ATOM 1962 C C . TYR B 1 83 ? 20.883 24.898 21.708 1.00 12.81 81 TYR B C 1
ATOM 1963 O O . TYR B 1 83 ? 21.758 24.490 20.926 1.00 13.57 81 TYR B O 1
ATOM 1972 N N . VAL B 1 84 ? 19.577 24.761 21.483 1.00 12.21 82 VAL B N 1
ATOM 1973 C CA . VAL B 1 84 ? 19.062 23.968 20.365 1.00 12.18 82 VAL B CA 1
ATOM 1974 C C . VAL B 1 84 ? 18.065 24.776 19.548 1.00 13.02 82 VAL B C 1
ATOM 1975 O O . VAL B 1 84 ? 17.167 25.416 20.123 1.00 12.28 82 VAL B O 1
ATOM 1979 N N . GLY B 1 85 ? 18.261 24.766 18.227 1.00 13.10 83 GLY B N 1
ATOM 1980 C CA . GLY B 1 85 ? 17.370 25.414 17.256 1.00 14.65 83 GLY B CA 1
ATOM 1981 C C . GLY B 1 85 ? 16.829 24.330 16.362 1.00 15.56 83 GLY B C 1
ATOM 1982 O O . GLY B 1 85 ? 17.553 23.373 16.027 1.00 15.43 83 GLY B O 1
ATOM 1983 N N . LEU B 1 86 ? 15.541 24.430 16.035 1.00 15.43 84 LEU B N 1
ATOM 1984 C CA A LEU B 1 86 ? 14.871 23.435 15.179 0.50 15.97 84 LEU B CA 1
ATOM 1985 C CA B LEU B 1 86 ? 14.860 23.422 15.240 0.50 15.88 84 LEU B CA 1
ATOM 1986 C C . LEU B 1 86 ? 13.917 24.193 14.290 1.00 16.86 84 LEU B C 1
ATOM 1987 O O . LEU B 1 86 ? 12.966 24.817 14.760 1.00 17.16 84 LEU B O 1
ATOM 1996 N N . GLU B 1 87 ? 14.173 24.172 12.978 1.00 15.54 85 GLU B N 1
ATOM 1997 C CA . GLU B 1 87 ? 13.398 25.022 12.040 1.00 15.46 85 GLU B CA 1
ATOM 1998 C C . GLU B 1 87 ? 13.002 24.198 10.809 1.00 15.31 85 GLU B C 1
ATOM 1999 O O . GLU B 1 87 ? 13.864 23.655 10.115 1.00 13.30 85 GLU B O 1
ATOM 2005 N N . ALA B 1 88 ? 11.694 24.125 10.558 1.00 15.87 86 ALA B N 1
ATOM 2006 C CA . ALA B 1 88 ? 11.134 23.493 9.345 1.00 15.62 86 ALA B CA 1
ATOM 2007 C C . ALA B 1 88 ? 11.217 24.438 8.151 1.00 15.69 86 ALA B C 1
ATOM 2008 O O . ALA B 1 88 ? 11.068 25.674 8.286 1.00 16.25 86 ALA B O 1
ATOM 2010 N N . GLY B 1 89 ? 11.413 23.855 6.971 1.00 14.45 87 GLY B N 1
ATOM 2011 C CA . GLY B 1 89 ? 11.562 24.637 5.765 1.00 14.39 87 GLY B CA 1
ATOM 2012 C C . GLY B 1 89 ? 11.093 23.873 4.549 1.00 16.17 87 GLY B C 1
ATOM 2013 O O . GLY B 1 89 ? 10.769 22.689 4.645 1.00 14.54 87 GLY B O 1
ATOM 2014 N N . ILE B 1 90 ? 11.085 24.558 3.402 1.00 16.31 88 ILE B N 1
ATOM 2015 C CA . ILE B 1 90 ? 10.732 23.931 2.123 1.00 18.12 88 ILE B CA 1
ATOM 2016 C C . ILE B 1 90 ? 11.766 24.310 1.089 1.00 18.94 88 ILE B C 1
ATOM 2017 O O . ILE B 1 90 ? 12.373 25.388 1.161 1.00 18.09 88 ILE B O 1
ATOM 2022 N N . GLU B 1 91 ? 11.999 23.408 0.147 1.00 19.49 89 GLU B N 1
ATOM 2023 C CA . GLU B 1 91 ? 12.741 23.758 -1.043 1.00 20.31 89 GLU B CA 1
ATOM 2024 C C . GLU B 1 91 ? 12.207 22.915 -2.185 1.00 21.34 89 GLU B C 1
ATOM 2025 O O . GLU B 1 91 ? 12.113 21.690 -2.076 1.00 20.71 89 GLU B O 1
ATOM 2031 N N . GLU B 1 92 ? 11.871 23.583 -3.288 1.00 23.06 90 GLU B N 1
ATOM 2032 C CA . GLU B 1 92 ? 11.112 22.942 -4.388 1.00 24.78 90 GLU B CA 1
ATOM 2033 C C . GLU B 1 92 ? 9.950 22.117 -3.806 1.00 22.80 90 GLU B C 1
ATOM 2034 O O . GLU B 1 92 ? 9.107 22.691 -3.114 1.00 22.83 90 GLU B O 1
ATOM 2040 N N . ASN B 1 93 ? 9.910 20.802 -4.034 1.00 20.29 91 ASN B N 1
ATOM 2041 C CA . ASN B 1 93 ? 8.746 20.034 -3.592 1.00 20.18 91 ASN B CA 1
ATOM 2042 C C . ASN B 1 93 ? 8.966 19.262 -2.297 1.00 18.48 91 ASN B C 1
ATOM 2043 O O . ASN B 1 93 ? 8.176 18.376 -1.964 1.00 17.91 91 ASN B O 1
ATOM 2048 N N . LYS B 1 94 ? 10.021 19.628 -1.560 1.00 17.05 92 LYS B N 1
ATOM 2049 C CA . LYS B 1 94 ? 10.424 18.907 -0.353 1.00 16.28 92 LYS B CA 1
ATOM 2050 C C . LYS B 1 94 ? 10.293 19.756 0.894 1.00 16.42 92 LYS B C 1
ATOM 2051 O O . LYS B 1 94 ? 10.570 20.968 0.859 1.00 14.74 92 LYS B O 1
ATOM 2057 N N . THR B 1 95 ? 9.902 19.110 1.993 1.00 15.44 93 THR B N 1
ATOM 2058 C CA . THR B 1 95 ? 9.972 19.711 3.327 1.00 14.60 93 THR B CA 1
ATOM 2059 C C . THR B 1 95 ? 10.910 18.895 4.236 1.00 14.67 93 THR B C 1
ATOM 2060 O O . THR B 1 95 ? 11.126 17.699 4.028 1.00 13.58 93 THR B O 1
ATOM 2064 N N . PHE B 1 96 ? 11.448 19.553 5.252 1.00 13.50 94 PHE B N 1
ATOM 2065 C CA . PHE B 1 96 ? 12.523 18.988 6.064 1.00 13.60 94 PHE B CA 1
ATOM 2066 C C . PHE B 1 96 ? 12.726 20.009 7.194 1.00 13.04 94 PHE B C 1
ATOM 2067 O O . PHE B 1 96 ? 12.105 21.066 7.193 1.00 12.98 94 PHE B O 1
ATOM 2075 N N . ALA B 1 97 ? 13.612 19.697 8.134 1.00 12.09 95 ALA B N 1
ATOM 2076 C CA . ALA B 1 97 ? 13.934 20.629 9.182 1.00 11.71 95 ALA B CA 1
ATOM 2077 C C . ALA B 1 97 ? 15.411 20.539 9.520 1.00 12.58 95 ALA B C 1
ATOM 2078 O O . ALA B 1 97 ? 16.017 19.444 9.499 1.00 12.67 95 ALA B O 1
ATOM 2080 N N . TRP B 1 98 ? 15.976 21.690 9.869 1.00 11.78 96 TRP B N 1
ATOM 2081 C CA . TRP B 1 98 ? 17.366 21.786 10.355 1.00 12.85 96 TRP B CA 1
ATOM 2082 C C . TRP B 1 98 ? 17.404 21.810 11.872 1.00 12.81 96 TRP B C 1
ATOM 2083 O O . TRP B 1 98 ? 16.663 22.594 12.499 1.00 12.93 96 TRP B O 1
ATOM 2102 N N . ILE B 1 100 ? 20.068 22.382 14.970 1.00 10.79 98 ILE B N 1
ATOM 2103 C CA . ILE B 1 100 ? 21.387 22.928 15.351 1.00 12.14 98 ILE B CA 1
ATOM 2104 C C . ILE B 1 100 ? 21.532 22.775 16.846 1.00 12.04 98 ILE B C 1
ATOM 2105 O O . ILE B 1 100 ? 20.628 23.208 17.585 1.00 14.36 98 ILE B O 1
ATOM 2110 N N . VAL B 1 101 ? 22.646 22.190 17.305 1.00 11.80 99 VAL B N 1
ATOM 2111 C CA . VAL B 1 101 ? 22.913 22.060 18.750 1.00 10.74 99 VAL B CA 1
ATOM 2112 C C . VAL B 1 101 ? 24.265 22.719 19.000 1.00 12.60 99 VAL B C 1
ATOM 2113 O O . VAL B 1 101 ? 25.258 22.327 18.392 1.00 12.74 99 VAL B O 1
ATOM 2117 N N . GLU B 1 102 ? 24.303 23.692 19.912 1.00 12.63 100 GLU B N 1
ATOM 2118 C CA . GLU B 1 102 ? 25.587 24.314 20.279 1.00 14.23 100 GLU B CA 1
ATOM 2119 C C . GLU B 1 102 ? 25.864 24.194 21.775 1.00 15.68 100 GLU B C 1
ATOM 2120 O O . GLU B 1 102 ? 24.976 24.403 22.611 1.00 14.73 100 GLU B O 1
ATOM 2126 N N . SER B 1 103 ? 27.097 23.839 22.090 1.00 15.46 101 SER B N 1
ATOM 2127 C CA . SER B 1 103 ? 27.637 24.060 23.434 1.00 17.06 101 SER B CA 1
ATOM 2128 C C . SER B 1 103 ? 28.316 25.451 23.396 1.00 17.52 101 SER B C 1
ATOM 2129 O O . SER B 1 103 ? 28.117 26.232 22.440 1.00 16.87 101 SER B O 1
ATOM 2132 N N . ASP B 1 104 ? 29.154 25.761 24.387 1.00 18.37 102 ASP B N 1
ATOM 2133 C CA . ASP B 1 104 ? 29.921 26.996 24.334 1.00 20.59 102 ASP B CA 1
ATOM 2134 C C . ASP B 1 104 ? 30.945 26.996 23.207 1.00 20.78 102 ASP B C 1
ATOM 2135 O O . ASP B 1 104 ? 31.217 28.040 22.626 1.00 21.38 102 ASP B O 1
ATOM 2140 N N . GLN B 1 105 ? 31.492 25.819 22.902 1.00 20.04 103 GLN B N 1
ATOM 2141 C CA . GLN B 1 105 ? 32.631 25.702 21.997 1.00 20.62 103 GLN B CA 1
ATOM 2142 C C . GLN B 1 105 ? 32.372 24.948 20.683 1.00 19.40 103 GLN B C 1
ATOM 2143 O O . GLN B 1 105 ? 33.224 24.937 19.812 1.00 18.83 103 GLN B O 1
ATOM 2149 N N . GLN B 1 106 ? 31.200 24.333 20.528 1.00 17.13 104 GLN B N 1
ATOM 2150 C CA . GLN B 1 106 ? 31.066 23.360 19.455 1.00 16.94 104 GLN B CA 1
ATOM 2151 C C . GLN B 1 106 ? 29.651 23.364 18.935 1.00 15.72 104 GLN B C 1
ATOM 2152 O O . GLN B 1 106 ? 28.733 23.660 19.708 1.00 15.04 104 GLN B O 1
ATOM 2158 N N . ARG B 1 107 ? 29.496 23.039 17.640 1.00 15.11 105 ARG B N 1
ATOM 2159 C CA . ARG B 1 107 ? 28.199 23.010 16.989 1.00 14.03 105 ARG B CA 1
ATOM 2160 C C . ARG B 1 107 ? 27.965 21.659 16.301 1.00 14.62 105 ARG B C 1
ATOM 2161 O O . ARG B 1 107 ? 28.813 21.201 15.508 1.00 14.44 105 ARG B O 1
ATOM 2169 N N . GLY B 1 108 ? 26.837 21.025 16.611 1.00 12.11 106 GLY B N 1
ATOM 2170 C CA . GLY B 1 108 ? 26.410 19.865 15.882 1.00 12.35 106 GLY B CA 1
ATOM 2171 C C . GLY B 1 108 ? 25.174 20.234 15.036 1.00 11.80 106 GLY B C 1
ATOM 2172 O O . GLY B 1 108 ? 24.410 21.144 15.400 1.00 11.26 106 GLY B O 1
ATOM 2173 N N . GLU B 1 109 ? 24.999 19.569 13.898 1.00 12.33 107 GLU B N 1
ATOM 2174 C CA . GLU B 1 109 ? 23.887 19.921 12.951 1.00 12.63 107 GLU B CA 1
ATOM 2175 C C . GLU B 1 109 ? 23.439 18.691 12.191 1.00 11.80 107 GLU B C 1
ATOM 2176 O O . GLU B 1 109 ? 24.266 17.836 11.850 1.00 11.37 107 GLU B O 1
ATOM 2182 N N . SER B 1 110 ? 22.153 18.661 11.832 1.00 11.69 108 SER B N 1
ATOM 2183 C CA . SER B 1 110 ? 21.608 17.626 10.995 1.00 11.53 108 SER B CA 1
ATOM 2184 C C . SER B 1 110 ? 20.331 18.180 10.397 1.00 12.42 108 SER B C 1
ATOM 2185 O O . SER B 1 110 ? 19.578 18.902 11.070 1.00 11.45 108 SER B O 1
ATOM 2188 N N . ARG B 1 111 ? 20.125 17.867 9.116 1.00 11.53 109 ARG B N 1
ATOM 2189 C CA . ARG B 1 111 ? 18.836 18.114 8.476 1.00 12.09 109 ARG B CA 1
ATOM 2190 C C . ARG B 1 111 ? 18.078 16.807 8.414 1.00 11.86 109 ARG B C 1
ATOM 2191 O O . ARG B 1 111 ? 18.611 15.761 7.979 1.00 12.97 109 ARG B O 1
ATOM 2199 N N . SER B 1 112 ? 16.828 16.856 8.820 1.00 12.80 110 SER B N 1
ATOM 2200 C CA . SER B 1 112 ? 16.015 15.671 8.854 1.00 12.92 110 SER B CA 1
ATOM 2201 C C . SER B 1 112 ? 15.770 15.134 7.449 1.00 12.94 110 SER B C 1
ATOM 2202 O O . SER B 1 112 ? 16.017 15.830 6.427 1.00 11.42 110 SER B O 1
ATOM 2205 N N . ALA B 1 113 ? 15.266 13.905 7.401 1.00 12.75 111 ALA B N 1
ATOM 2206 C CA . ALA B 1 113 ? 14.967 13.245 6.132 1.00 13.15 111 ALA B CA 1
ATOM 2207 C C . ALA B 1 113 ? 13.871 14.089 5.465 1.00 13.82 111 ALA B C 1
ATOM 2208 O O . ALA B 1 113 ? 12.999 14.626 6.158 1.00 14.70 111 ALA B O 1
ATOM 2210 N N . CYS B 1 114 ? 13.891 14.217 4.141 1.00 14.20 112 CYS B N 1
ATOM 2211 C CA . CYS B 1 114 ? 12.905 15.072 3.485 1.00 15.21 112 CYS B CA 1
ATOM 2212 C C . CYS B 1 114 ? 11.707 14.277 2.932 1.00 17.21 112 CYS B C 1
ATOM 2213 O O . CYS B 1 114 ? 11.816 13.078 2.569 1.00 16.20 112 CYS B O 1
ATOM 2216 N N . LEU B 1 115 ? 10.574 14.977 2.876 1.00 18.05 113 LEU B N 1
ATOM 2217 C CA . LEU B 1 115 ? 9.272 14.444 2.489 1.00 20.85 113 LEU B CA 1
ATOM 2218 C C . LEU B 1 115 ? 8.881 15.191 1.200 1.00 20.75 113 LEU B C 1
ATOM 2219 O O . LEU B 1 115 ? 8.957 16.411 1.179 1.00 18.63 113 LEU B O 1
ATOM 2232 N N . LEU B 1 117 ? 6.093 16.795 -0.982 1.00 21.73 115 LEU B N 1
ATOM 2233 C CA . LEU B 1 117 ? 4.754 17.295 -0.701 1.00 21.44 115 LEU B CA 1
ATOM 2234 C C . LEU B 1 117 ? 3.848 17.110 -1.908 1.00 21.63 115 LEU B C 1
ATOM 2235 O O . LEU B 1 117 ? 4.342 17.115 -3.043 1.00 21.17 115 LEU B O 1
ATOM 2240 N N . PRO B 1 118 ? 2.529 16.941 -1.680 1.00 22.22 116 PRO B N 1
ATOM 2241 C CA . PRO B 1 118 ? 1.657 16.841 -2.855 1.00 23.36 116 PRO B CA 1
ATOM 2242 C C . PRO B 1 118 ? 1.710 18.161 -3.639 1.00 24.15 116 PRO B C 1
ATOM 2243 O O . PRO B 1 118 ? 1.901 19.228 -3.029 1.00 24.65 116 PRO B O 1
ATOM 2247 N N . PRO B 1 119 ? 1.588 18.088 -4.971 1.00 25.72 117 PRO B N 1
ATOM 2248 C CA . PRO B 1 119 ? 1.541 19.251 -5.873 1.00 26.50 117 PRO B CA 1
ATOM 2249 C C . PRO B 1 119 ? 0.511 20.312 -5.476 1.00 26.84 117 PRO B C 1
ATOM 2250 O O . PRO B 1 119 ? 0.830 21.501 -5.516 1.00 27.75 117 PRO B O 1
ATOM 2254 N N . LEU B 1 120 ? -0.692 19.887 -5.072 1.00 26.87 118 LEU B N 1
ATOM 2255 C CA . LEU B 1 120 ? -1.740 20.812 -4.604 1.00 26.17 118 LEU B CA 1
ATOM 2256 C C . LEU B 1 120 ? -1.282 21.634 -3.390 1.00 25.86 118 LEU B C 1
ATOM 2257 O O . LEU B 1 120 ? -1.561 22.830 -3.313 1.00 24.63 118 LEU B O 1
ATOM 2262 N N . VAL B 1 121 ? -0.582 20.990 -2.445 1.00 25.45 119 VAL B N 1
ATOM 2263 C CA . VAL B 1 121 ? -0.037 21.700 -1.270 1.00 25.59 119 VAL B CA 1
ATOM 2264 C C . VAL B 1 121 ? 0.962 22.774 -1.677 1.00 26.42 119 VAL B C 1
ATOM 2265 O O . VAL B 1 121 ? 0.896 23.908 -1.199 1.00 27.36 119 VAL B O 1
ATOM 2269 N N . LEU B 1 122 ? 1.899 22.423 -2.549 1.00 27.11 120 LEU B N 1
ATOM 2270 C CA . LEU B 1 122 ? 2.880 23.405 -3.032 1.00 28.40 120 LEU B CA 1
ATOM 2271 C C . LEU B 1 122 ? 2.167 24.556 -3.742 1.00 29.61 120 LEU B C 1
ATOM 2272 O O . LEU B 1 122 ? 2.436 25.748 -3.486 1.00 29.61 120 LEU B O 1
ATOM 2277 N N . GLU B 1 123 ? 1.226 24.190 -4.607 1.00 30.58 121 GLU B N 1
ATOM 2278 C CA . GLU B 1 123 ? 0.451 25.171 -5.344 1.00 31.72 121 GLU B CA 1
ATOM 2279 C C . GLU B 1 123 ? -0.279 26.121 -4.385 1.00 32.77 121 GLU B C 1
ATOM 2280 O O . GLU B 1 123 ? -0.150 27.349 -4.512 1.00 32.94 121 GLU B O 1
ATOM 2286 N N . ARG B 1 124 ? -1.032 25.562 -3.432 1.00 33.71 122 ARG B N 1
ATOM 2287 C CA . ARG B 1 124 ? -1.842 26.373 -2.507 1.00 35.42 122 ARG B CA 1
ATOM 2288 C C . ARG B 1 124 ? -0.991 27.304 -1.652 1.00 36.24 122 ARG B C 1
ATOM 2289 O O . ARG B 1 124 ? -1.472 28.364 -1.240 1.00 36.99 122 ARG B O 1
ATOM 2297 N N . LEU B 1 125 ? 0.253 26.903 -1.378 1.00 36.75 123 LEU B N 1
ATOM 2298 C CA . LEU B 1 125 ? 1.166 27.715 -0.580 1.00 37.62 123 LEU B CA 1
ATOM 2299 C C . LEU B 1 125 ? 1.372 29.091 -1.196 1.00 37.90 123 LEU B C 1
ATOM 2300 O O . LEU B 1 125 ? 1.635 30.043 -0.467 1.00 38.33 123 LEU B O 1
ATOM 2305 N N . GLU B 1 130 ? 0.440 29.950 4.842 1.00 38.96 128 GLU B N 1
ATOM 2306 C CA . GLU B 1 130 ? 0.871 29.077 5.937 1.00 38.63 128 GLU B CA 1
ATOM 2307 C C . GLU B 1 130 ? 0.711 27.590 5.600 1.00 37.75 128 GLU B C 1
ATOM 2308 O O . GLU B 1 130 ? -0.374 27.142 5.234 1.00 37.40 128 GLU B O 1
ATOM 2314 N N . LEU B 1 131 ? 1.801 26.832 5.736 1.00 36.96 129 LEU B N 1
ATOM 2315 C CA . LEU B 1 131 ? 1.822 25.424 5.351 1.00 36.57 129 LEU B CA 1
ATOM 2316 C C . LEU B 1 131 ? 0.784 24.602 6.114 1.00 36.20 129 LEU B C 1
ATOM 2317 O O . LEU B 1 131 ? 0.214 23.664 5.564 1.00 35.22 129 LEU B O 1
ATOM 2322 N N . GLY B 1 132 ? 0.562 24.979 7.373 1.00 36.11 130 GLY B N 1
ATOM 2323 C CA . GLY B 1 132 ? -0.298 24.249 8.297 1.00 36.14 130 GLY B CA 1
ATOM 2324 C C . GLY B 1 132 ? -1.728 24.272 7.824 1.00 35.51 130 GLY B C 1
ATOM 2325 O O . GLY B 1 132 ? -2.361 23.220 7.744 1.00 36.26 130 GLY B O 1
ATOM 2326 N N . ASP B 1 133 ? -2.211 25.476 7.502 1.00 34.94 131 ASP B N 1
ATOM 2327 C CA . ASP B 1 133 ? -3.540 25.723 6.948 1.00 34.02 131 ASP B CA 1
ATOM 2328 C C . ASP B 1 133 ? -3.769 24.913 5.678 1.00 32.59 131 ASP B C 1
ATOM 2329 O O . ASP B 1 133 ? -4.854 24.371 5.476 1.00 31.92 131 ASP B O 1
ATOM 2334 N N . VAL B 1 134 ? -2.749 24.876 4.813 1.00 31.21 132 VAL B N 1
ATOM 2335 C CA . VAL B 1 134 ? -2.838 24.202 3.518 1.00 29.61 132 VAL B CA 1
ATOM 2336 C C . VAL B 1 134 ? -2.964 22.689 3.748 1.00 29.02 132 VAL B C 1
ATOM 2337 O O . VAL B 1 134 ? -3.768 22.000 3.094 1.00 26.87 132 VAL B O 1
ATOM 2349 N N . ASP B 1 136 ? -4.218 21.293 6.403 1.00 28.69 134 ASP B N 1
ATOM 2350 C CA . ASP B 1 136 ? -5.625 21.167 6.813 1.00 28.82 134 ASP B CA 1
ATOM 2351 C C . ASP B 1 136 ? -6.620 21.190 5.645 1.00 28.99 134 ASP B C 1
ATOM 2352 O O . ASP B 1 136 ? -7.499 20.328 5.582 1.00 28.70 134 ASP B O 1
ATOM 2357 N N . GLU B 1 137 ? -6.505 22.168 4.741 1.00 29.03 135 GLU B N 1
ATOM 2358 C CA . GLU B 1 137 ? -7.365 22.213 3.539 1.00 29.71 135 GLU B CA 1
ATOM 2359 C C . GLU B 1 137 ? -7.306 20.914 2.747 1.00 29.01 135 GLU B C 1
ATOM 2360 O O . GLU B 1 137 ? -8.334 20.372 2.344 1.00 29.22 135 GLU B O 1
ATOM 2366 N N . VAL B 1 138 ? -6.090 20.435 2.494 1.00 28.29 136 VAL B N 1
ATOM 2367 C CA . VAL B 1 138 ? -5.884 19.350 1.534 1.00 28.01 136 VAL B CA 1
ATOM 2368 C C . VAL B 1 138 ? -6.233 17.971 2.114 1.00 28.34 136 VAL B C 1
ATOM 2369 O O . VAL B 1 138 ? -6.834 17.134 1.425 1.00 27.85 136 VAL B O 1
ATOM 2373 N N . PHE B 1 139 ? -5.858 17.733 3.367 1.00 27.56 137 PHE B N 1
ATOM 2374 C CA . PHE B 1 139 ? -6.091 16.419 3.979 1.00 27.48 137 PHE B CA 1
ATOM 2375 C C . PHE B 1 139 ? -7.271 16.381 4.943 1.00 26.78 137 PHE B C 1
ATOM 2376 O O . PHE B 1 139 ? -7.833 15.314 5.193 1.00 27.59 137 PHE B O 1
ATOM 2384 N N . GLY B 1 140 ? -7.625 17.532 5.493 1.00 25.60 138 GLY B N 1
ATOM 2385 C CA . GLY B 1 140 ? -8.702 17.637 6.463 1.00 24.73 138 GLY B CA 1
ATOM 2386 C C . GLY B 1 140 ? -8.135 17.910 7.837 1.00 24.80 138 GLY B C 1
ATOM 2387 O O . GLY B 1 140 ? -7.185 17.246 8.268 1.00 24.36 138 GLY B O 1
ATOM 2388 N N . THR B 1 141 ? -8.701 18.906 8.513 1.00 24.59 139 THR B N 1
ATOM 2389 C CA . THR B 1 141 ? -8.245 19.326 9.827 1.00 25.83 139 THR B CA 1
ATOM 2390 C C . THR B 1 141 ? -8.253 18.203 10.855 1.00 25.37 139 THR B C 1
ATOM 2391 O O . THR B 1 141 ? -7.281 18.035 11.609 1.00 25.42 139 THR B O 1
ATOM 2395 N N . GLU B 1 142 ? -9.358 17.449 10.911 1.00 24.90 140 GLU B N 1
ATOM 2396 C CA . GLU B 1 142 ? -9.496 16.347 11.863 1.00 24.41 140 GLU B CA 1
ATOM 2397 C C . GLU B 1 142 ? -8.617 15.149 11.499 1.00 24.86 140 GLU B C 1
ATOM 2398 O O . GLU B 1 142 ? -8.065 14.477 12.384 1.00 23.88 140 GLU B O 1
ATOM 2404 N N . ASN B 1 143 ? -8.525 14.877 10.198 1.00 25.15 141 ASN B N 1
ATOM 2405 C CA . ASN B 1 143 ? -7.659 13.836 9.652 1.00 26.90 141 ASN B CA 1
ATOM 2406 C C . ASN B 1 143 ? -6.203 14.036 10.089 1.00 27.80 141 ASN B C 1
ATOM 2407 O O . ASN B 1 143 ? -5.573 13.111 10.640 1.00 27.79 141 ASN B O 1
ATOM 2412 N N . ILE B 1 144 ? -5.681 15.238 9.823 1.00 28.97 142 ILE B N 1
ATOM 2413 C CA . ILE B 1 144 ? -4.330 15.636 10.232 1.00 30.34 142 ILE B CA 1
ATOM 2414 C C . ILE B 1 144 ? -4.106 15.430 11.729 1.00 32.14 142 ILE B C 1
ATOM 2415 O O . ILE B 1 144 ? -3.108 14.811 12.122 1.00 31.72 142 ILE B O 1
ATOM 2420 N N . LYS B 1 145 ? -5.030 15.950 12.547 1.00 32.97 143 LYS B N 1
ATOM 2421 C CA . LYS B 1 145 ? -4.985 15.797 14.004 1.00 35.16 143 LYS B CA 1
ATOM 2422 C C . LYS B 1 145 ? -4.987 14.332 14.436 1.00 36.47 143 LYS B C 1
ATOM 2423 O O . LYS B 1 145 ? -4.174 13.907 15.270 1.00 36.39 143 LYS B O 1
ATOM 2429 N N . GLN B 1 146 ? -5.883 13.549 13.849 1.00 37.47 144 GLN B N 1
ATOM 2430 C CA . GLN B 1 146 ? -6.039 12.175 14.274 1.00 38.49 144 GLN B CA 1
ATOM 2431 C C . GLN B 1 146 ? -4.880 11.264 13.870 1.00 38.62 144 GLN B C 1
ATOM 2432 O O . GLN B 1 146 ? -4.590 10.300 14.565 1.00 38.96 144 GLN B O 1
ATOM 2438 N N . LYS B 1 147 ? -4.199 11.565 12.773 1.00 38.90 145 LYS B N 1
ATOM 2439 C CA . LYS B 1 147 ? -3.106 10.691 12.334 1.00 39.46 145 LYS B CA 1
ATOM 2440 C C . LYS B 1 147 ? -1.720 11.139 12.828 1.00 38.56 145 LYS B C 1
ATOM 2441 O O . LYS B 1 147 ? -0.711 10.540 12.470 1.00 39.35 145 LYS B O 1
ATOM 2447 N N . GLY B 1 148 ? -1.668 12.183 13.653 1.00 37.61 146 GLY B N 1
ATOM 2448 C CA . GLY B 1 148 ? -0.400 12.639 14.227 1.00 35.90 146 GLY B CA 1
ATOM 2449 C C . GLY B 1 148 ? 0.349 13.595 13.313 1.00 35.15 146 GLY B C 1
ATOM 2450 O O . GLY B 1 148 ? 1.556 13.809 13.475 1.00 35.34 146 GLY B O 1
ATOM 2451 N N . GLY B 1 149 ? -0.368 14.165 12.349 1.00 32.23 147 GLY B N 1
ATOM 2452 C CA . GLY B 1 149 ? 0.211 15.102 11.412 1.00 30.46 147 GLY B CA 1
ATOM 2453 C C . GLY B 1 149 ? 0.293 14.584 9.993 1.00 28.93 147 GLY B C 1
ATOM 2454 O O . GLY B 1 149 ? -0.071 13.431 9.701 1.00 28.94 147 GLY B O 1
ATOM 2455 N N . ALA B 1 150 ? 0.782 15.433 9.098 1.00 28.26 148 ALA B N 1
ATOM 2456 C CA . ALA B 1 150 ? 0.897 15.065 7.690 1.00 27.35 148 ALA B CA 1
ATOM 2457 C C . ALA B 1 150 ? 1.764 13.826 7.487 1.00 26.25 148 ALA B C 1
ATOM 2458 O O . ALA B 1 150 ? 1.373 12.932 6.762 1.00 26.19 148 ALA B O 1
ATOM 2460 N N . ILE B 1 151 ? 2.931 13.767 8.134 1.00 26.36 149 ILE B N 1
ATOM 2461 C CA . ILE B 1 151 ? 3.815 12.585 7.982 1.00 25.31 149 ILE B CA 1
ATOM 2462 C C . ILE B 1 151 ? 3.124 11.323 8.476 1.00 24.61 149 ILE B C 1
ATOM 2463 O O . ILE B 1 151 ? 3.089 10.292 7.776 1.00 24.82 149 ILE B O 1
ATOM 2468 N N . GLY B 1 152 ? 2.541 11.413 9.667 1.00 23.88 150 GLY B N 1
ATOM 2469 C CA . GLY B 1 152 ? 1.702 10.344 10.198 1.00 23.47 150 GLY B CA 1
ATOM 2470 C C . GLY B 1 152 ? 0.620 9.897 9.235 1.00 23.34 150 GLY B C 1
ATOM 2471 O O . GLY B 1 152 ? 0.390 8.716 9.064 1.00 23.15 150 GLY B O 1
ATOM 2472 N N . LEU B 1 153 ? -0.033 10.857 8.589 1.00 23.26 151 LEU B N 1
ATOM 2473 C CA . LEU B 1 153 ? -1.091 10.543 7.634 1.00 23.93 151 LEU B CA 1
ATOM 2474 C C . LEU B 1 153 ? -0.499 9.896 6.387 1.00 23.16 151 LEU B C 1
ATOM 2475 O O . LEU B 1 153 ? -0.982 8.863 5.935 1.00 24.32 151 LEU B O 1
ATOM 2480 N N . LEU B 1 154 ? 0.547 10.497 5.847 1.00 22.61 152 LEU B N 1
ATOM 2481 C CA . LEU B 1 154 ? 1.102 10.060 4.569 1.00 23.35 152 LEU B CA 1
ATOM 2482 C C . LEU B 1 154 ? 1.815 8.688 4.607 1.00 23.35 152 LEU B C 1
ATOM 2483 O O . LEU B 1 154 ? 1.942 8.015 3.581 1.00 23.58 152 LEU B O 1
ATOM 2488 N N . THR B 1 155 ? 2.225 8.260 5.796 1.00 23.84 153 THR B N 1
ATOM 2489 C CA . THR B 1 155 ? 2.984 7.032 5.921 1.00 22.57 153 THR B CA 1
ATOM 2490 C C . THR B 1 155 ? 2.178 5.948 6.608 1.00 23.97 153 THR B C 1
ATOM 2491 O O . THR B 1 155 ? 2.735 4.936 7.016 1.00 23.39 153 THR B O 1
ATOM 2495 N N . ARG B 1 156 ? 0.870 6.163 6.746 1.00 24.27 154 ARG B N 1
ATOM 2496 C CA . ARG B 1 156 ? -0.009 5.217 7.436 1.00 25.82 154 ARG B CA 1
ATOM 2497 C C . ARG B 1 156 ? 0.509 4.943 8.841 1.00 25.04 154 ARG B C 1
ATOM 2498 O O . ARG B 1 156 ? 0.577 3.788 9.276 1.00 25.16 154 ARG B O 1
ATOM 2506 N N . HIS B 1 157 ? 0.896 6.034 9.506 1.00 24.42 155 HIS B N 1
ATOM 2507 C CA A HIS B 1 157 ? 1.398 6.092 10.873 0.50 24.36 155 HIS B CA 1
ATOM 2508 C CA B HIS B 1 157 ? 1.315 5.951 10.916 0.50 24.36 155 HIS B CA 1
ATOM 2509 C C . HIS B 1 157 ? 2.730 5.373 11.129 1.00 24.46 155 HIS B C 1
ATOM 2510 O O . HIS B 1 157 ? 3.199 5.265 12.268 1.00 23.46 155 HIS B O 1
ATOM 2523 N N . HIS B 1 158 ? 3.382 4.913 10.071 1.00 23.34 156 HIS B N 1
ATOM 2524 C CA . HIS B 1 158 ? 4.693 4.296 10.274 1.00 23.12 156 HIS B CA 1
ATOM 2525 C C . HIS B 1 158 ? 5.788 5.283 10.706 1.00 23.25 156 HIS B C 1
ATOM 2526 O O . HIS B 1 158 ? 6.711 4.909 11.435 1.00 22.50 156 HIS B O 1
ATOM 2533 N N . LEU B 1 159 ? 5.659 6.538 10.283 1.00 22.52 157 LEU B N 1
ATOM 2534 C CA . LEU B 1 159 ? 6.499 7.628 10.786 1.00 22.82 157 LEU B CA 1
ATOM 2535 C C . LEU B 1 159 ? 5.589 8.757 11.229 1.00 22.68 157 LEU B C 1
ATOM 2536 O O . LEU B 1 159 ? 4.416 8.811 10.814 1.00 22.57 157 LEU B O 1
ATOM 2541 N N . THR B 1 160 ? 6.117 9.633 12.079 1.00 22.14 158 THR B N 1
ATOM 2542 C CA . THR B 1 160 ? 5.491 10.914 12.393 1.00 23.37 158 THR B CA 1
ATOM 2543 C C . THR B 1 160 ? 6.570 11.981 12.367 1.00 24.15 158 THR B C 1
ATOM 2544 O O . THR B 1 160 ? 7.767 11.655 12.428 1.00 24.31 158 THR B O 1
ATOM 2548 N N . ARG B 1 161 ? 6.178 13.249 12.323 1.00 24.92 159 ARG B N 1
ATOM 2549 C CA . ARG B 1 161 ? 7.163 14.342 12.376 1.00 26.20 159 ARG B CA 1
ATOM 2550 C C . ARG B 1 161 ? 8.089 14.091 13.539 1.00 25.61 159 ARG B C 1
ATOM 2551 O O . ARG B 1 161 ? 9.307 14.211 13.407 1.00 25.19 159 ARG B O 1
ATOM 2559 N N . SER B 1 162 ? 7.502 13.742 14.689 1.00 25.14 160 SER B N 1
ATOM 2560 C CA . SER B 1 162 ? 8.282 13.502 15.897 1.00 24.78 160 SER B CA 1
ATOM 2561 C C . SER B 1 162 ? 9.353 12.375 15.816 1.00 23.40 160 SER B C 1
ATOM 2562 O O . SER B 1 162 ? 10.436 12.520 16.361 1.00 21.95 160 SER B O 1
ATOM 2565 N N . THR B 1 163 ? 9.061 11.272 15.139 1.00 21.79 161 THR B N 1
ATOM 2566 C CA . THR B 1 163 ? 10.053 10.195 15.056 1.00 20.56 161 THR B CA 1
ATOM 2567 C C . THR B 1 163 ? 11.114 10.514 13.992 1.00 19.34 161 THR B C 1
ATOM 2568 O O . THR B 1 163 ? 12.251 10.042 14.087 1.00 18.15 161 THR B O 1
ATOM 2572 N N . VAL B 1 164 ? 10.716 11.308 12.999 1.00 17.76 162 VAL B N 1
ATOM 2573 C CA . VAL B 1 164 ? 11.627 11.907 12.002 1.00 17.20 162 VAL B CA 1
ATOM 2574 C C . VAL B 1 164 ? 12.607 12.889 12.663 1.00 16.56 162 VAL B C 1
ATOM 2575 O O . VAL B 1 164 ? 13.827 12.772 12.473 1.00 16.28 162 VAL B O 1
ATOM 2579 N N . TYR B 1 165 ? 12.088 13.803 13.481 1.00 14.67 163 TYR B N 1
ATOM 2580 C CA . TYR B 1 165 ? 12.890 14.840 14.137 1.00 15.18 163 TYR B CA 1
ATOM 2581 C C . TYR B 1 165 ? 13.818 14.173 15.139 1.00 14.53 163 TYR B C 1
ATOM 2582 O O . TYR B 1 165 ? 14.966 14.564 15.287 1.00 14.65 163 TYR B O 1
ATOM 2591 N N . HIS B 1 166 ? 13.329 13.135 15.823 1.00 14.09 164 HIS B N 1
ATOM 2592 C CA . HIS B 1 166 ? 14.151 12.400 16.808 1.00 14.88 164 HIS B CA 1
ATOM 2593 C C . HIS B 1 166 ? 15.458 11.922 16.196 1.00 14.15 164 HIS B C 1
ATOM 2594 O O . HIS B 1 166 ? 16.494 12.071 16.805 1.00 13.40 164 HIS B O 1
ATOM 2601 N N . GLN B 1 167 ? 15.414 11.342 14.992 1.00 13.97 165 GLN B N 1
ATOM 2602 C CA . GLN B 1 167 ? 16.656 10.862 14.367 1.00 13.60 165 GLN B CA 1
ATOM 2603 C C . GLN B 1 167 ? 17.619 12.019 14.076 1.00 12.79 165 GLN B C 1
ATOM 2604 O O . GLN B 1 167 ? 18.803 11.914 14.321 1.00 12.34 165 GLN B O 1
ATOM 2610 N N . ALA B 1 168 ? 17.096 13.117 13.544 1.00 12.84 166 ALA B N 1
ATOM 2611 C CA . ALA B 1 168 ? 17.935 14.262 13.186 1.00 12.54 166 ALA B CA 1
ATOM 2612 C C . ALA B 1 168 ? 18.512 14.931 14.463 1.00 12.46 166 ALA B C 1
ATOM 2613 O O . ALA B 1 168 ? 19.657 15.340 14.470 1.00 10.82 166 ALA B O 1
ATOM 2615 N N . LEU B 1 169 ? 17.742 14.980 15.558 1.00 10.91 167 LEU B N 1
ATOM 2616 C CA . LEU B 1 169 ? 18.340 15.490 16.811 1.00 12.17 167 LEU B CA 1
ATOM 2617 C C . LEU B 1 169 ? 19.497 14.623 17.322 1.00 11.59 167 LEU B C 1
ATOM 2618 O O . LEU B 1 169 ? 20.502 15.131 17.747 1.00 11.36 167 LEU B O 1
ATOM 2623 N N . ILE B 1 170 ? 19.334 13.301 17.288 1.00 12.99 168 ILE B N 1
ATOM 2624 C CA . ILE B 1 170 ? 20.435 12.410 17.673 1.00 13.60 168 ILE B CA 1
ATOM 2625 C C . ILE B 1 170 ? 21.701 12.664 16.813 1.00 13.05 168 ILE B C 1
ATOM 2626 O O . ILE B 1 170 ? 22.829 12.806 17.345 1.00 12.82 168 ILE B O 1
ATOM 2631 N N . LEU B 1 171 ? 21.512 12.720 15.497 1.00 12.07 169 LEU B N 1
ATOM 2632 C CA . LEU B 1 171 ? 22.614 13.003 14.554 1.00 12.27 169 LEU B CA 1
ATOM 2633 C C . LEU B 1 171 ? 23.286 14.346 14.856 1.00 11.80 169 LEU B C 1
ATOM 2634 O O . LEU B 1 171 ? 24.494 14.475 14.766 1.00 12.05 169 LEU B O 1
ATOM 2639 N N . ALA B 1 172 ? 22.489 15.341 15.236 1.00 12.05 170 ALA B N 1
ATOM 2640 C CA . ALA B 1 172 ? 23.077 16.638 15.560 1.00 11.98 170 ALA B CA 1
ATOM 2641 C C . ALA B 1 172 ? 23.930 16.583 16.829 1.00 12.52 170 ALA B C 1
ATOM 2642 O O . ALA B 1 172 ? 24.774 17.460 17.045 1.00 13.25 170 ALA B O 1
ATOM 2644 N N . LEU B 1 173 ? 23.713 15.561 17.664 1.00 11.53 171 LEU B N 1
ATOM 2645 C CA . LEU B 1 173 ? 24.492 15.399 18.918 1.00 11.34 171 LEU B CA 1
ATOM 2646 C C . LEU B 1 173 ? 25.792 14.649 18.713 1.00 11.57 171 LEU B C 1
ATOM 2647 O O . LEU B 1 173 ? 26.606 14.512 19.647 1.00 11.38 171 LEU B O 1
ATOM 2652 N N . ILE B 1 174 ? 26.028 14.178 17.489 1.00 11.97 172 ILE B N 1
ATOM 2653 C CA . ILE B 1 174 ? 27.290 13.428 17.194 1.00 12.57 172 ILE B CA 1
ATOM 2654 C C . ILE B 1 174 ? 28.638 14.019 17.706 1.00 12.58 172 ILE B C 1
ATOM 2655 O O . ILE B 1 174 ? 29.428 13.293 18.345 1.00 12.34 172 ILE B O 1
ATOM 2660 N N . PRO B 1 175 ? 28.893 15.328 17.463 1.00 13.52 173 PRO B N 1
ATOM 2661 C CA . PRO B 1 175 ? 30.124 15.941 17.970 1.00 14.02 173 PRO B CA 1
ATOM 2662 C C . PRO B 1 175 ? 30.271 15.903 19.490 1.00 15.37 173 PRO B C 1
ATOM 2663 O O . PRO B 1 175 ? 31.400 15.925 19.983 1.00 15.68 173 PRO B O 1
ATOM 2667 N N . PHE B 1 176 ? 29.154 15.837 20.216 1.00 16.19 174 PHE B N 1
ATOM 2668 C CA . PHE B 1 176 ? 29.168 15.773 21.675 1.00 17.51 174 PHE B CA 1
ATOM 2669 C C . PHE B 1 176 ? 29.205 14.357 22.212 1.00 19.50 174 PHE B C 1
ATOM 2670 O O . PHE B 1 176 ? 29.690 14.134 23.337 1.00 20.78 174 PHE B O 1
ATOM 2678 N N . ILE B 1 177 ? 28.679 13.414 21.442 1.00 20.68 175 ILE B N 1
ATOM 2679 C CA . ILE B 1 177 ? 28.829 11.982 21.708 1.00 21.70 175 ILE B CA 1
ATOM 2680 C C . ILE B 1 177 ? 30.321 11.591 21.539 1.00 23.35 175 ILE B C 1
ATOM 2681 O O . ILE B 1 177 ? 30.852 10.760 22.314 1.00 23.45 175 ILE B O 1
ATOM 2686 N N . ASN B 1 178 ? 31.008 12.216 20.569 1.00 23.35 176 ASN B N 1
ATOM 2687 C CA . ASN B 1 178 ? 32.421 11.868 20.216 1.00 23.97 176 ASN B CA 1
ATOM 2688 C C . ASN B 1 178 ? 33.388 12.994 20.234 1.00 24.72 176 ASN B C 1
ATOM 2689 O O . ASN B 1 178 ? 34.010 13.289 19.197 1.00 24.33 176 ASN B O 1
ATOM 2694 N N . PRO B 1 179 ? 33.562 13.621 21.399 1.00 26.23 177 PRO B N 1
ATOM 2695 C CA . PRO B 1 179 ? 34.396 14.819 21.413 1.00 27.86 177 PRO B CA 1
ATOM 2696 C C . PRO B 1 179 ? 35.805 14.605 20.828 1.00 29.07 177 PRO B C 1
ATOM 2697 O O . PRO B 1 179 ? 36.320 15.518 20.186 1.00 30.23 177 PRO B O 1
ATOM 2701 N N . GLU B 1 180 ? 36.391 13.413 20.989 1.00 29.87 178 GLU B N 1
ATOM 2702 C CA . GLU B 1 180 ? 37.727 13.128 20.411 1.00 30.31 178 GLU B CA 1
ATOM 2703 C C . GLU B 1 180 ? 37.777 13.123 18.889 1.00 29.71 178 GLU B C 1
ATOM 2704 O O . GLU B 1 180 ? 38.858 13.316 18.320 1.00 29.64 178 GLU B O 1
ATOM 2710 N N . HIS B 1 181 ? 36.638 12.875 18.231 1.00 28.39 179 HIS B N 1
ATOM 2711 C CA . HIS B 1 181 ? 36.573 12.893 16.759 1.00 27.61 179 HIS B CA 1
ATOM 2712 C C . HIS B 1 181 ? 36.181 14.263 16.174 1.00 26.39 179 HIS B C 1
ATOM 2713 O O . HIS B 1 181 ? 36.310 14.484 14.966 1.00 24.69 179 HIS B O 1
ATOM 2720 N N . TYR B 1 182 ? 35.698 15.170 17.030 1.00 25.39 180 TYR B N 1
ATOM 2721 C CA . TYR B 1 182 ? 35.211 16.485 16.590 1.00 25.41 180 TYR B CA 1
ATOM 2722 C C . TYR B 1 182 ? 35.876 17.599 17.420 1.00 27.85 180 TYR B C 1
ATOM 2723 O O . TYR B 1 182 ? 35.264 18.166 18.323 1.00 27.12 180 TYR B O 1
ATOM 2732 N N . PRO B 1 183 ? 37.158 17.882 17.144 1.00 30.79 181 PRO B N 1
ATOM 2733 C CA . PRO B 1 183 ? 37.870 18.907 17.928 1.00 33.21 181 PRO B CA 1
ATOM 2734 C C . PRO B 1 183 ? 37.207 20.298 17.863 1.00 35.37 181 PRO B C 1
ATOM 2735 O O . PRO B 1 183 ? 36.801 20.758 16.776 1.00 35.89 181 PRO B O 1
ATOM 2739 N N . SER B 1 184 ? 37.105 20.945 19.024 1.00 37.32 182 SER B N 1
ATOM 2740 C CA . SER B 1 184 ? 36.512 22.288 19.153 1.00 39.27 182 SER B CA 1
ATOM 2741 C C . SER B 1 184 ? 37.519 23.307 19.689 1.00 40.46 182 SER B C 1
ATOM 2742 O O . SER B 1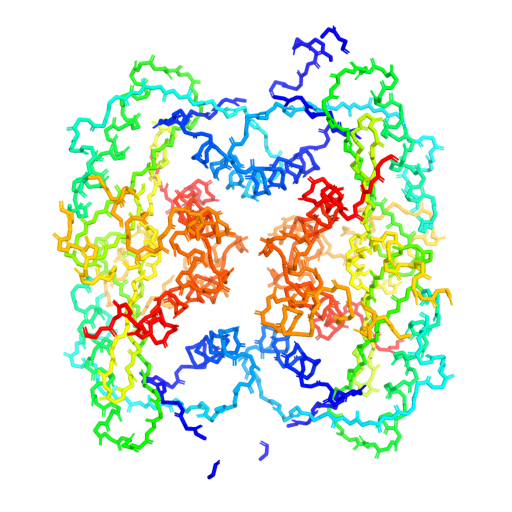 184 ? 37.172 24.164 20.520 1.00 41.93 182 SER B O 1
ATOM 2745 N N . VAL C 1 11 ? 20.784 -24.248 -2.420 1.00 42.48 9 VAL C N 1
ATOM 2746 C CA . VAL C 1 11 ? 21.392 -24.505 -1.073 1.00 42.22 9 VAL C CA 1
ATOM 2747 C C . VAL C 1 11 ? 20.939 -23.399 -0.122 1.00 42.11 9 VAL C C 1
ATOM 2748 O O . VAL C 1 11 ? 20.863 -22.231 -0.523 1.00 42.34 9 VAL C O 1
ATOM 2760 N N . ARG C 1 13 ? 19.696 -23.104 4.521 1.00 34.85 11 ARG C N 1
ATOM 2761 C CA . ARG C 1 13 ? 19.083 -23.697 5.707 1.00 31.77 11 ARG C CA 1
ATOM 2762 C C . ARG C 1 13 ? 17.626 -23.263 5.923 1.00 28.98 11 ARG C C 1
ATOM 2763 O O . ARG C 1 13 ? 17.186 -22.228 5.416 1.00 28.54 11 ARG C O 1
ATOM 2771 N N . LYS C 1 14 ? 16.883 -24.099 6.632 1.00 25.64 12 LYS C N 1
ATOM 2772 C CA . LYS C 1 14 ? 15.490 -23.846 6.922 1.00 24.30 12 LYS C CA 1
ATOM 2773 C C . LYS C 1 14 ? 15.340 -23.353 8.362 1.00 22.89 12 LYS C C 1
ATOM 2774 O O . LYS C 1 14 ? 16.122 -23.731 9.229 1.00 21.33 12 LYS C O 1
ATOM 2780 N N . ILE C 1 15 ? 14.358 -22.480 8.567 1.00 21.71 13 ILE C N 1
ATOM 2781 C CA . ILE C 1 15 ? 13.871 -22.108 9.895 1.00 21.29 13 ILE C CA 1
ATOM 2782 C C . ILE C 1 15 ? 12.391 -22.444 9.958 1.00 20.10 13 ILE C C 1
ATOM 2783 O O . ILE C 1 15 ? 11.600 -21.971 9.147 1.00 20.07 13 ILE C O 1
ATOM 2788 N N . ILE C 1 16 ? 12.039 -23.329 10.883 1.00 19.05 14 ILE C N 1
ATOM 2789 C CA . ILE C 1 16 ? 10.662 -23.743 11.054 1.00 19.14 14 ILE C CA 1
ATOM 2790 C C . ILE C 1 16 ? 9.993 -22.886 12.144 1.00 19.42 14 ILE C C 1
ATOM 2791 O O . ILE C 1 16 ? 10.467 -22.834 13.312 1.00 19.67 14 ILE C O 1
ATOM 2796 N N . ILE C 1 17 ? 8.912 -22.215 11.778 1.00 19.12 15 ILE C N 1
ATOM 2797 C CA . ILE C 1 17 ? 8.112 -21.441 12.750 1.00 20.63 15 ILE C CA 1
ATOM 2798 C C . ILE C 1 17 ? 6.872 -22.260 13.080 1.00 21.08 15 ILE C C 1
ATOM 2799 O O . ILE C 1 17 ? 6.122 -22.645 12.178 1.00 21.51 15 ILE C O 1
ATOM 2804 N N . ALA C 1 18 ? 6.649 -22.525 14.356 1.00 22.44 16 ALA C N 1
ATOM 2805 C CA . ALA C 1 18 ? 5.519 -23.325 14.806 1.00 23.89 16 ALA C CA 1
ATOM 2806 C C . ALA C 1 18 ? 4.224 -22.520 14.785 1.00 24.88 16 ALA C C 1
ATOM 2807 O O . ALA C 1 18 ? 3.593 -22.284 15.824 1.00 26.02 16 ALA C O 1
ATOM 2809 N N . SER C 1 19 ? 3.837 -22.107 13.580 1.00 25.97 17 SER C N 1
ATOM 2810 C CA . SER C 1 19 ? 2.681 -21.250 13.325 1.00 27.07 17 SER C CA 1
ATOM 2811 C C . SER C 1 19 ? 2.608 -20.967 11.827 1.00 27.79 17 SER C C 1
ATOM 2812 O O . SER C 1 19 ? 3.640 -20.852 11.158 1.00 27.89 17 SER C O 1
ATOM 2815 N N . GLN C 1 20 ? 1.390 -20.830 11.311 1.00 28.53 18 GLN C N 1
ATOM 2816 C CA . GLN C 1 20 ? 1.189 -20.438 9.924 1.00 29.56 18 GLN C CA 1
ATOM 2817 C C . GLN C 1 20 ? 0.531 -19.070 9.821 1.00 29.94 18 GLN C C 1
ATOM 2818 O O . GLN C 1 20 ? 0.128 -18.639 8.740 1.00 30.52 18 GLN C O 1
ATOM 2824 N N . ASN C 1 21 ? 0.412 -18.393 10.956 1.00 29.91 19 ASN C N 1
ATOM 2825 C CA . ASN C 1 21 ? 0.043 -16.997 10.959 1.00 30.07 19 ASN C CA 1
ATOM 2826 C C . ASN C 1 21 ? 1.151 -16.258 10.192 1.00 30.25 19 ASN C C 1
ATOM 2827 O O . ASN C 1 21 ? 2.305 -16.273 10.620 1.00 29.70 19 ASN C O 1
ATOM 2832 N N . PRO C 1 22 ? 0.826 -15.668 9.020 1.00 30.77 20 PRO C N 1
ATOM 2833 C CA . PRO C 1 22 ? 1.824 -14.890 8.279 1.00 31.00 20 PRO C CA 1
ATOM 2834 C C . PRO C 1 22 ? 2.542 -13.832 9.142 1.00 30.83 20 PRO C C 1
ATOM 2835 O O . PRO C 1 22 ? 3.737 -13.607 8.966 1.00 31.54 20 PRO C O 1
ATOM 2839 N N . ALA C 1 23 ? 1.818 -13.181 10.044 1.00 30.59 21 ALA C N 1
ATOM 2840 C CA . ALA C 1 23 ? 2.403 -12.120 10.852 1.00 30.50 21 ALA C CA 1
ATOM 2841 C C . ALA C 1 23 ? 3.516 -12.662 11.770 1.00 30.32 21 ALA C C 1
ATOM 2842 O O . ALA C 1 23 ? 4.501 -11.955 12.051 1.00 30.21 21 ALA C O 1
ATOM 2844 N N . LYS C 1 24 ? 3.335 -13.899 12.240 1.00 29.35 22 LYS C N 1
ATOM 2845 C CA . LYS C 1 24 ? 4.329 -14.562 13.101 1.00 28.47 22 LYS C CA 1
ATOM 2846 C C . LYS C 1 24 ? 5.562 -14.937 12.299 1.00 27.99 22 LYS C C 1
ATOM 2847 O O . LYS C 1 24 ? 6.660 -14.599 12.701 1.00 27.97 22 LYS C O 1
ATOM 2853 N N . VAL C 1 25 ? 5.372 -15.559 11.134 1.00 27.30 23 VAL C N 1
ATOM 2854 C CA . VAL C 1 25 ? 6.485 -15.879 10.216 1.00 26.79 23 VAL C CA 1
ATOM 2855 C C . VAL C 1 25 ? 7.308 -14.627 9.851 1.00 26.44 23 VAL C C 1
ATOM 2856 O O . VAL C 1 25 ? 8.550 -14.654 9.841 1.00 26.16 23 VAL C O 1
ATOM 2860 N N . ASN C 1 26 ? 6.604 -13.535 9.577 1.00 26.70 24 ASN C N 1
ATOM 2861 C CA . ASN C 1 26 ? 7.226 -12.278 9.165 1.00 26.69 24 ASN C CA 1
ATOM 2862 C C . ASN C 1 26 ? 8.011 -11.600 10.309 1.00 25.74 24 ASN C C 1
ATOM 2863 O O . ASN C 1 26 ? 9.071 -11.003 10.076 1.00 25.35 24 ASN C O 1
ATOM 2868 N N . ALA C 1 27 ? 7.470 -11.669 11.524 1.00 23.70 25 ALA C N 1
ATOM 2869 C CA . ALA C 1 27 ? 8.206 -11.262 12.726 1.00 23.06 25 ALA C CA 1
ATOM 2870 C C . ALA C 1 27 ? 9.529 -12.026 12.868 1.00 21.84 25 ALA C C 1
ATOM 2871 O O . ALA C 1 27 ? 10.588 -11.420 13.123 1.00 20.43 25 ALA C O 1
ATOM 2873 N N . VAL C 1 28 ? 9.478 -13.350 12.673 1.00 21.15 26 VAL C N 1
ATOM 2874 C CA . VAL C 1 28 ? 10.678 -14.176 12.844 1.00 20.64 26 VAL C CA 1
ATOM 2875 C C . VAL C 1 28 ? 11.701 -13.853 11.752 1.00 21.32 26 VAL C C 1
ATOM 2876 O O . VAL C 1 28 ? 12.877 -13.666 12.020 1.00 19.37 26 VAL C O 1
ATOM 2880 N N . ARG C 1 29 ? 11.232 -13.746 10.504 1.00 21.14 27 ARG C N 1
ATOM 2881 C CA . ARG C 1 29 ? 12.122 -13.398 9.396 1.00 22.26 27 ARG C CA 1
ATOM 2882 C C . ARG C 1 29 ? 12.860 -12.076 9.686 1.00 21.26 27 ARG C C 1
ATOM 2883 O O . ARG C 1 29 ? 14.087 -11.945 9.484 1.00 20.18 27 ARG C O 1
ATOM 2891 N N . SER C 1 30 ? 12.107 -11.106 10.185 1.00 21.30 28 SER C N 1
ATOM 2892 C CA . SER C 1 30 ? 12.662 -9.796 10.517 1.00 21.51 28 SER C CA 1
ATOM 2893 C C . SER C 1 30 ? 13.719 -9.803 11.634 1.00 21.24 28 SER C C 1
ATOM 2894 O O . SER C 1 30 ? 14.753 -9.119 11.509 1.00 20.25 28 SER C O 1
ATOM 2897 N N . ALA C 1 31 ? 13.459 -10.562 12.710 1.00 19.69 29 ALA C N 1
ATOM 2898 C CA . ALA C 1 31 ? 14.435 -10.727 13.818 1.00 20.02 29 ALA C CA 1
ATOM 2899 C C . ALA C 1 31 ? 15.698 -11.365 13.286 1.00 19.46 29 ALA C C 1
ATOM 2900 O O . ALA C 1 31 ? 16.816 -10.935 13.616 1.00 19.04 29 ALA C O 1
ATOM 2902 N N . PHE C 1 32 ? 15.550 -12.390 12.452 1.00 19.62 30 PHE C N 1
ATOM 2903 C CA . PHE C 1 32 ? 16.753 -13.023 11.908 1.00 20.21 30 PHE C CA 1
ATOM 2904 C C . PHE C 1 32 ? 17.534 -12.123 10.958 1.00 21.09 30 PHE C C 1
ATOM 2905 O O . PHE C 1 32 ? 18.754 -12.172 10.995 1.00 21.69 30 PHE C O 1
ATOM 2913 N N . SER C 1 33 ? 16.850 -11.319 10.128 1.00 21.72 31 SER C N 1
ATOM 2914 C CA . SER C 1 33 ? 17.564 -10.374 9.226 1.00 22.57 31 SER C CA 1
ATOM 2915 C C . SER C 1 33 ? 18.335 -9.312 10.006 1.00 21.51 31 SER C C 1
ATOM 2916 O O . SER C 1 33 ? 19.426 -8.917 9.603 1.00 20.51 31 SER C O 1
ATOM 2919 N N . THR C 1 34 ? 17.755 -8.847 11.118 1.00 20.65 32 THR C N 1
ATOM 2920 C CA . THR C 1 34 ? 18.410 -7.856 11.963 1.00 20.45 32 THR C CA 1
ATOM 2921 C C . THR C 1 34 ? 19.699 -8.397 12.607 1.00 20.48 32 THR C C 1
ATOM 2922 O O . THR C 1 34 ? 20.759 -7.774 12.561 1.00 19.74 32 THR C O 1
ATOM 2926 N N . VAL C 1 35 ? 19.600 -9.539 13.247 1.00 20.37 33 VAL C N 1
ATOM 2927 C CA A VAL C 1 35 ? 20.740 -9.978 14.040 0.50 21.12 33 VAL C CA 1
ATOM 2928 C CA B VAL C 1 35 ? 20.682 -10.080 14.069 0.50 20.87 33 VAL C CA 1
ATOM 2929 C C . VAL C 1 35 ? 21.765 -10.727 13.202 1.00 21.48 33 VAL C C 1
ATOM 2930 O O . VAL C 1 35 ? 22.957 -10.633 13.481 1.00 22.05 33 VAL C O 1
ATOM 2937 N N . PHE C 1 36 ? 21.325 -11.397 12.138 1.00 22.21 34 PHE C N 1
ATOM 2938 C CA . PHE C 1 36 ? 22.250 -12.095 11.240 1.00 23.42 34 PHE C CA 1
ATOM 2939 C C . PHE C 1 36 ? 22.100 -11.569 9.807 1.00 23.87 34 PHE C C 1
ATOM 2940 O O . PHE C 1 36 ? 21.603 -12.296 8.944 1.00 23.90 34 PHE C O 1
ATOM 2948 N N . PRO C 1 37 ? 22.505 -10.304 9.561 1.00 24.49 35 PRO C N 1
ATOM 2949 C CA . PRO C 1 37 ? 22.216 -9.623 8.278 1.00 25.35 35 PRO C CA 1
ATOM 2950 C C . PRO C 1 37 ? 22.872 -10.248 7.035 1.00 26.86 35 PRO C C 1
ATOM 2951 O O . PRO C 1 37 ? 22.410 -10.003 5.905 1.00 26.66 35 PRO C O 1
ATOM 2955 N N . ASP C 1 38 ? 23.938 -11.017 7.255 1.00 28.27 36 ASP C N 1
ATOM 2956 C CA . ASP C 1 38 ? 24.730 -11.644 6.185 1.00 30.46 36 ASP C CA 1
ATOM 29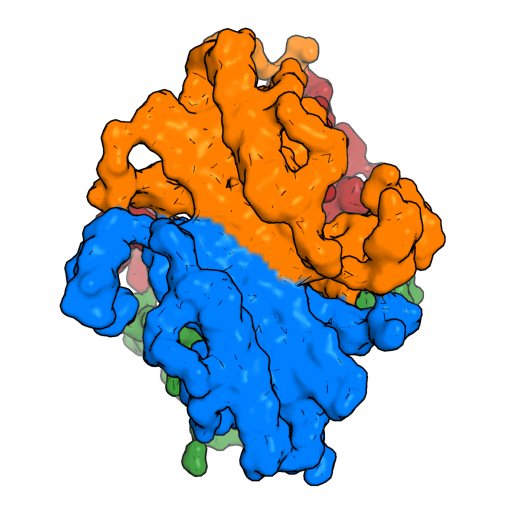57 C C . ASP C 1 38 ? 24.284 -13.068 5.851 1.00 30.98 36 ASP C C 1
ATOM 2958 O O . ASP C 1 38 ? 24.895 -13.725 4.998 1.00 30.90 36 ASP C O 1
ATOM 2963 N N . GLN C 1 39 ? 23.244 -13.555 6.517 1.00 30.26 37 GLN C N 1
ATOM 2964 C CA . GLN C 1 39 ? 22.816 -14.935 6.317 1.00 31.06 37 GLN C CA 1
ATOM 2965 C C . GLN C 1 39 ? 21.439 -15.043 5.650 1.00 30.75 37 GLN C C 1
ATOM 2966 O O . GLN C 1 39 ? 20.673 -14.089 5.631 1.00 30.61 37 GLN C O 1
ATOM 2972 N N . GLU C 1 40 ? 21.144 -16.203 5.072 1.00 30.73 38 GLU C N 1
ATOM 2973 C CA . GLU C 1 40 ? 19.873 -16.414 4.384 1.00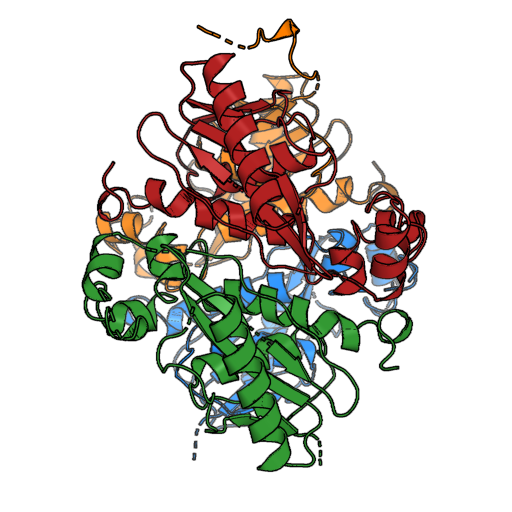 31.03 38 GLU C CA 1
ATOM 2974 C C . GLU C 1 40 ? 19.250 -17.723 4.822 1.00 30.81 38 GLU C C 1
ATOM 2975 O O . GLU C 1 40 ? 19.954 -18.725 4.896 1.00 31.15 38 GLU C O 1
ATOM 2981 N N . TRP C 1 41 ? 17.940 -17.723 5.061 1.00 30.01 39 TRP C N 1
ATOM 2982 C CA . TRP C 1 41 ? 17.212 -18.944 5.410 1.00 29.84 39 TRP C CA 1
ATOM 2983 C C . TRP C 1 41 ? 15.920 -19.040 4.621 1.00 30.49 39 TRP C C 1
ATOM 2984 O O . TRP C 1 41 ? 15.408 -18.019 4.161 1.00 30.35 39 TRP C O 1
ATOM 2995 N N . GLU C 1 42 ? 15.386 -20.250 4.460 1.00 30.91 40 GLU C N 1
ATOM 2996 C CA . GLU C 1 42 ? 13.984 -20.397 4.035 1.00 32.05 40 GLU C CA 1
ATOM 2997 C C . GLU C 1 42 ? 13.152 -20.465 5.301 1.00 31.10 40 GLU C C 1
ATOM 2998 O O . GLU C 1 42 ? 13.423 -21.305 6.173 1.00 31.59 40 GLU C O 1
ATOM 3004 N N . PHE C 1 43 ? 12.171 -19.580 5.425 1.00 29.84 41 PHE C N 1
ATOM 3005 C CA . PHE C 1 43 ? 11.345 -19.529 6.639 1.00 29.29 41 PHE C CA 1
ATOM 3006 C C . PHE C 1 43 ? 10.047 -20.254 6.372 1.00 28.91 41 PHE C C 1
ATOM 3007 O O . PHE C 1 43 ? 9.351 -19.954 5.404 1.00 28.13 41 PHE C O 1
ATOM 3015 N N . ILE C 1 44 ? 9.750 -21.252 7.197 1.00 28.10 42 ILE C N 1
ATOM 3016 C CA . ILE C 1 44 ? 8.627 -22.139 6.914 1.00 28.41 42 ILE C CA 1
ATOM 3017 C C . ILE C 1 44 ? 7.708 -22.274 8.102 1.00 27.93 42 ILE C C 1
ATOM 3018 O O . ILE C 1 44 ? 8.131 -22.717 9.191 1.00 27.01 42 ILE C O 1
ATOM 3023 N N . GLY C 1 45 ? 6.461 -21.867 7.881 1.00 26.89 43 GLY C N 1
ATOM 3024 C CA . GLY C 1 45 ? 5.431 -21.947 8.904 1.00 26.35 43 GLY C CA 1
ATOM 3025 C C . GLY C 1 45 ? 4.716 -23.281 8.902 1.00 26.45 43 GLY C C 1
ATOM 3026 O O . GLY C 1 45 ? 4.230 -23.759 7.845 1.00 25.92 43 GLY C O 1
ATOM 3027 N N . VAL C 1 46 ? 4.632 -23.888 10.081 1.00 25.63 44 VAL C N 1
ATOM 3028 C CA . VAL C 1 46 ? 3.962 -25.184 10.241 1.00 25.18 44 VAL C CA 1
ATOM 3029 C C . VAL C 1 46 ? 2.867 -25.112 11.323 1.00 25.82 44 VAL C C 1
ATOM 3030 O O . VAL C 1 46 ? 2.884 -24.234 12.199 1.00 25.32 44 VAL C O 1
ATOM 3034 N N . SER C 1 47 ? 1.929 -26.047 11.242 1.00 26.37 45 SER C N 1
ATOM 3035 C CA . SER C 1 47 ? 0.892 -26.241 12.234 1.00 27.37 45 SER C CA 1
ATOM 3036 C C . SER C 1 47 ? 1.191 -27.489 13.047 1.00 27.12 45 SER C C 1
ATOM 3037 O O . SER C 1 47 ? 1.244 -28.588 12.489 1.00 27.64 45 SER C O 1
ATOM 3040 N N . VAL C 1 48 ? 1.364 -27.322 14.355 1.00 26.23 46 VAL C N 1
ATOM 3041 C CA . VAL C 1 48 ? 1.585 -28.436 15.286 1.00 26.22 46 VAL C CA 1
ATOM 3042 C C . VAL C 1 48 ? 0.771 -28.174 16.572 1.00 26.64 46 VAL C C 1
ATOM 3043 O O . VAL C 1 48 ? 0.445 -27.022 16.855 1.00 26.21 46 VAL C O 1
ATOM 3047 N N . PRO C 1 49 ? 0.441 -29.233 17.352 1.00 26.87 47 PRO C N 1
ATOM 3048 C CA . PRO C 1 49 ? -0.306 -29.021 18.609 1.00 27.31 47 PRO C CA 1
ATOM 3049 C C . PRO C 1 49 ? 0.505 -28.313 19.686 1.00 27.10 47 PRO C C 1
ATOM 3050 O O . PRO C 1 49 ? 1.717 -28.516 19.760 1.00 27.69 47 PRO C O 1
ATOM 3054 N N . SER C 1 50 ? -0.169 -27.519 20.524 1.00 27.35 48 SER C N 1
ATOM 3055 C CA . SER C 1 50 ? 0.445 -26.893 21.704 1.00 26.61 48 SER C CA 1
ATOM 3056 C C . SER C 1 50 ? 0.290 -27.767 22.935 1.00 26.45 48 SER C C 1
ATOM 3057 O O . SER C 1 50 ? 1.036 -27.609 23.904 1.00 24.49 48 SER C O 1
ATOM 3060 N N . GLU C 1 51 ? -0.712 -28.663 22.885 1.00 26.79 49 GLU C N 1
ATOM 3061 C CA . GLU C 1 51 ? -1.048 -29.582 23.990 1.00 27.04 49 GLU C CA 1
ATOM 3062 C C . GLU C 1 51 ? -1.487 -28.812 25.248 1.00 26.00 49 GLU C C 1
ATOM 3063 O O . GLU C 1 51 ? -1.507 -29.352 26.359 1.00 26.00 49 GLU C O 1
ATOM 3069 N N . VAL C 1 52 ? -1.839 -27.546 25.053 1.00 24.13 50 VAL C N 1
ATOM 3070 C CA . VAL C 1 52 ? -2.426 -26.714 26.114 1.00 24.25 50 VAL C CA 1
ATOM 3071 C C . VAL C 1 52 ? -3.701 -26.032 25.600 1.00 23.88 50 VAL C C 1
ATOM 3072 O O . VAL C 1 52 ? -4.110 -26.286 24.459 1.00 24.02 50 VAL C O 1
ATOM 3076 N N . ALA C 1 53 ? -4.351 -25.212 26.433 1.00 23.74 51 ALA C N 1
ATOM 3077 C CA . ALA C 1 53 ? -5.621 -24.583 26.041 1.00 24.01 51 ALA C CA 1
ATOM 3078 C C . ALA C 1 53 ? -5.433 -23.724 24.805 1.00 24.51 51 ALA C C 1
ATOM 3079 O O . ALA C 1 53 ? -4.375 -23.119 24.625 1.00 24.56 51 ALA C O 1
ATOM 3081 N N . ASP C 1 54 ? -6.469 -23.650 23.971 1.00 24.22 52 ASP C N 1
ATOM 3082 C CA . ASP C 1 54 ? -6.435 -22.810 22.770 1.00 24.71 52 ASP C CA 1
ATOM 3083 C C . ASP C 1 54 ? -6.188 -21.350 23.143 1.00 25.05 52 ASP C C 1
ATOM 3084 O O . ASP C 1 54 ? -5.605 -20.588 22.371 1.00 25.31 52 ASP C O 1
ATOM 3089 N N . GLN C 1 55 ? -6.664 -20.960 24.324 1.00 24.38 53 GLN C N 1
ATOM 3090 C CA . GLN C 1 55 ? -6.360 -19.659 24.887 1.00 24.80 53 GLN C CA 1
ATOM 3091 C C . GLN C 1 55 ? -5.671 -19.887 26.242 1.00 24.37 53 GLN C C 1
ATOM 3092 O O . GLN C 1 55 ? -6.355 -20.137 27.243 1.00 24.16 53 GLN C O 1
ATOM 3098 N N . PRO C 1 56 ? -4.327 -19.861 26.277 1.00 24.55 54 PRO C N 1
ATOM 3099 C CA . PRO C 1 56 ? -3.684 -20.103 27.567 1.00 24.85 54 PRO C CA 1
ATOM 3100 C C . PRO C 1 56 ? -4.065 -19.005 28.533 1.00 24.64 54 PRO C C 1
ATOM 3101 O O . PRO C 1 56 ? -4.133 -17.831 28.133 1.00 25.15 54 PRO C O 1
ATOM 3113 N N . SER C 1 58 ? -2.609 -18.681 31.731 1.00 23.21 56 SER C N 1
ATOM 3114 C CA . SER C 1 58 ? -1.519 -18.355 32.646 1.00 23.19 56 SER C CA 1
ATOM 3115 C C . SER C 1 58 ? -0.202 -18.154 31.903 1.00 23.59 56 SER C C 1
ATOM 3116 O O . SER C 1 58 ? -0.019 -18.618 30.771 1.00 23.94 56 SER C O 1
ATOM 3119 N N . ASP C 1 59 ? 0.720 -17.459 32.554 1.00 22.92 57 ASP C N 1
ATOM 3120 C CA . ASP C 1 59 ? 2.085 -17.371 32.061 1.00 23.81 57 ASP C CA 1
ATOM 3121 C C . ASP C 1 59 ? 2.690 -18.778 31.852 1.00 23.12 57 ASP C C 1
ATOM 3122 O O . ASP C 1 59 ? 3.254 -19.070 30.797 1.00 22.42 57 ASP C O 1
ATOM 3127 N N . GLU C 1 60 ? 2.561 -19.644 32.857 1.00 23.37 58 GLU C N 1
ATOM 3128 C CA . GLU C 1 60 ? 3.101 -21.007 32.766 1.00 24.49 58 GLU C CA 1
ATOM 3129 C C . GLU C 1 60 ? 2.565 -21.736 31.542 1.00 23.75 58 GLU C C 1
ATOM 3130 O O . GLU C 1 60 ? 3.335 -22.297 30.759 1.00 23.79 58 GLU C O 1
ATOM 3136 N N . GLU C 1 61 ? 1.248 -21.693 31.361 1.00 23.32 59 GLU C N 1
ATOM 3137 C CA . GLU C 1 61 ? 0.608 -22.403 30.262 1.00 23.75 59 GLU C CA 1
ATOM 3138 C C . GLU C 1 61 ? 1.079 -21.870 28.894 1.00 22.73 59 GLU C C 1
ATOM 3139 O O . GLU C 1 61 ? 1.364 -22.647 27.989 1.00 20.88 59 GLU C O 1
ATOM 3145 N N . THR C 1 62 ? 1.175 -20.541 28.768 1.00 21.48 60 THR C N 1
ATOM 3146 C CA . THR C 1 62 ? 1.666 -19.878 27.546 1.00 21.21 60 THR C CA 1
ATOM 3147 C C . THR C 1 62 ? 3.057 -20.330 27.173 1.00 21.33 60 THR C C 1
ATOM 3148 O O . THR C 1 62 ? 3.302 -20.691 26.016 1.00 22.48 60 THR C O 1
ATOM 3152 N N . LYS C 1 63 ? 3.978 -20.328 28.145 1.00 21.11 61 LYS C N 1
ATOM 3153 C CA . LYS C 1 63 ? 5.349 -20.788 27.887 1.00 20.88 61 LYS C CA 1
ATOM 3154 C C . LYS C 1 63 ? 5.336 -22.276 27.487 1.00 20.97 61 LYS C C 1
ATOM 3155 O O . LYS C 1 63 ? 6.019 -22.664 26.530 1.00 21.29 61 LYS C O 1
ATOM 3161 N N . GLN C 1 64 ? 4.548 -23.089 28.198 1.00 21.25 62 GLN C N 1
ATOM 3162 C CA . GLN C 1 64 ? 4.514 -24.523 27.924 1.00 21.91 62 GLN C CA 1
ATOM 3163 C C . GLN C 1 64 ? 4.004 -24.829 26.531 1.00 21.76 62 GLN C C 1
ATOM 3164 O O . GLN C 1 64 ? 4.549 -25.697 25.840 1.00 21.08 62 GLN C O 1
ATOM 3170 N N . GLY C 1 65 ? 2.965 -24.106 26.109 1.00 21.54 63 GLY C N 1
ATOM 3171 C CA . GLY C 1 65 ? 2.421 -24.243 24.758 1.00 21.87 63 GLY C CA 1
ATOM 3172 C C . GLY C 1 65 ? 3.489 -23.955 23.706 1.00 22.80 63 GLY C C 1
ATOM 3173 O O . GLY C 1 65 ? 3.576 -24.652 22.710 1.00 21.73 63 GLY C O 1
ATOM 3174 N N . ALA C 1 66 ? 4.289 -22.905 23.923 1.00 22.89 64 ALA C N 1
ATOM 3175 C CA . ALA C 1 66 ? 5.394 -22.545 23.006 1.00 22.34 64 ALA C CA 1
ATOM 3176 C C . ALA C 1 66 ? 6.512 -23.589 23.010 1.00 21.68 64 ALA C C 1
ATOM 3177 O O . ALA C 1 66 ? 7.020 -23.952 21.936 1.00 22.59 64 ALA C O 1
ATOM 3179 N N . LEU C 1 67 ? 6.923 -24.053 24.200 1.00 20.32 65 LEU C N 1
ATOM 3180 C CA . LEU C 1 67 ? 7.873 -25.181 24.302 1.00 19.94 65 LEU C CA 1
ATOM 3181 C C . LEU C 1 67 ? 7.363 -26.421 23.552 1.00 20.50 65 LEU C C 1
ATOM 3182 O O . LEU C 1 67 ? 8.100 -27.060 22.775 1.00 20.58 65 LEU C O 1
ATOM 3187 N N . ASN C 1 68 ? 6.110 -26.784 23.817 1.00 20.64 66 ASN C N 1
ATOM 3188 C CA . ASN C 1 68 ? 5.504 -27.942 23.152 1.00 21.97 66 ASN C CA 1
ATOM 3189 C C . ASN C 1 68 ? 5.451 -27.815 21.639 1.00 22.10 66 ASN C C 1
ATOM 3190 O O . ASN C 1 68 ? 5.733 -28.784 20.904 1.00 22.57 66 ASN C O 1
ATOM 3195 N N . ARG C 1 69 ? 5.023 -26.655 21.152 1.00 23.30 67 ARG C N 1
ATOM 3196 C CA . ARG C 1 69 ? 4.978 -26.489 19.709 1.00 23.98 67 ARG C CA 1
ATOM 3197 C C . ARG C 1 69 ? 6.351 -26.699 19.072 1.00 23.76 67 ARG C C 1
ATOM 3198 O O . ARG C 1 69 ? 6.452 -27.395 18.071 1.00 23.23 67 ARG C O 1
ATOM 3206 N N . VAL C 1 70 ? 7.392 -26.124 19.662 1.00 22.92 68 VAL C N 1
ATOM 3207 C CA . VAL C 1 70 ? 8.757 -26.294 19.144 1.00 23.44 68 VAL C CA 1
ATOM 3208 C C . VAL C 1 70 ? 9.187 -27.761 19.191 1.00 23.02 68 VAL C C 1
ATOM 3209 O O . VAL C 1 70 ? 9.818 -28.252 18.253 1.00 23.25 68 VAL C O 1
ATOM 3213 N N . ARG C 1 71 ? 8.857 -28.454 20.283 1.00 22.44 69 ARG C N 1
ATOM 3214 C CA . ARG C 1 71 ? 9.174 -29.889 20.411 1.00 22.39 69 ARG C CA 1
ATOM 3215 C C . ARG C 1 71 ? 8.456 -30.717 19.350 1.00 21.51 69 ARG C C 1
ATOM 3216 O O . ARG C 1 71 ? 9.064 -31.613 18.723 1.00 20.08 69 ARG C O 1
ATOM 3224 N N . ASN C 1 72 ? 7.186 -30.389 19.099 1.00 21.55 70 ASN C N 1
ATOM 3225 C CA . ASN C 1 72 ? 6.411 -31.094 18.064 1.00 22.32 70 ASN C CA 1
ATOM 3226 C C . ASN C 1 72 ? 6.863 -30.789 16.643 1.00 22.35 70 ASN C C 1
ATOM 3227 O O . ASN C 1 72 ? 6.858 -31.672 15.765 1.00 22.73 70 ASN C O 1
ATOM 3232 N N . ALA C 1 73 ? 7.261 -29.539 16.423 1.00 22.20 71 ALA C N 1
ATOM 3233 C CA . ALA C 1 73 ? 7.799 -29.092 15.137 1.00 22.57 71 ALA C CA 1
ATOM 3234 C C . ALA C 1 73 ? 9.077 -29.832 14.817 1.00 22.45 71 ALA C C 1
ATOM 3235 O O . ALA C 1 73 ? 9.241 -30.295 13.693 1.00 23.67 71 ALA C O 1
ATOM 3237 N N . LYS C 1 74 ? 9.963 -29.964 15.806 1.00 23.17 72 LYS C N 1
ATOM 3238 C CA . LYS C 1 74 ? 11.212 -30.759 15.657 1.00 22.81 72 LYS C CA 1
ATOM 3239 C C . LYS C 1 74 ? 10.927 -32.223 15.350 1.00 23.67 72 LYS C C 1
ATOM 3240 O O . LYS C 1 74 ? 11.609 -32.849 14.507 1.00 24.10 72 LYS C O 1
ATOM 3246 N N . GLN C 1 75 ? 9.914 -32.789 16.004 1.00 24.74 73 GLN C N 1
ATOM 3247 C CA . GLN C 1 75 ? 9.609 -34.211 15.758 1.00 25.90 73 GLN C CA 1
ATOM 3248 C C . GLN C 1 75 ? 9.022 -34.414 14.361 1.00 26.22 73 GLN C C 1
ATOM 3249 O O . GLN C 1 75 ? 9.367 -35.393 13.669 1.00 25.87 73 GLN C O 1
ATOM 3255 N N . ARG C 1 76 ? 8.150 -33.495 13.944 1.00 26.98 74 ARG C N 1
ATOM 3256 C CA . ARG C 1 76 ? 7.471 -33.600 12.641 1.00 28.47 74 ARG C CA 1
ATOM 3257 C C . ARG C 1 76 ? 8.316 -33.088 11.476 1.00 28.25 74 ARG C C 1
ATOM 3258 O O . ARG C 1 76 ? 8.197 -33.582 10.364 1.00 26.89 74 ARG C O 1
ATOM 3266 N N . HIS C 1 77 ? 9.150 -32.085 11.718 1.00 27.60 75 HIS C N 1
ATOM 3267 C CA . HIS C 1 77 ? 9.924 -31.466 10.644 1.00 28.26 75 HIS C CA 1
ATOM 3268 C C . HIS C 1 77 ? 11.417 -31.441 10.993 1.00 27.91 75 HIS C C 1
ATOM 3269 O O . HIS C 1 77 ? 11.985 -30.362 11.196 1.00 28.69 75 HIS C O 1
ATOM 3276 N N . PRO C 1 78 ? 12.062 -32.628 11.066 1.00 27.80 76 PRO C N 1
ATOM 3277 C CA . PRO C 1 78 ? 13.437 -32.677 11.558 1.00 27.93 76 PRO C CA 1
ATOM 3278 C C . PRO C 1 78 ? 14.396 -32.022 10.572 1.00 28.17 76 PRO C C 1
ATOM 3279 O O . PRO C 1 78 ? 14.105 -31.968 9.376 1.00 28.43 76 PRO C O 1
ATOM 3283 N N . GLY C 1 79 ? 15.523 -31.526 11.062 1.00 28.21 77 GLY C N 1
ATOM 3284 C CA . GLY C 1 79 ? 16.607 -31.142 10.155 1.00 28.24 77 GLY C CA 1
ATOM 3285 C C . GLY C 1 79 ? 16.861 -29.669 9.930 1.00 27.92 77 GLY C C 1
ATOM 3286 O O . GLY C 1 79 ? 17.944 -29.302 9.467 1.00 29.32 77 GLY C O 1
ATOM 3287 N N . ALA C 1 80 ? 15.888 -28.821 10.257 1.00 26.11 78 ALA C N 1
ATOM 3288 C CA . ALA C 1 80 ? 16.060 -27.366 10.153 1.00 24.02 78 ALA C CA 1
ATOM 3289 C C . ALA C 1 80 ? 17.112 -26.817 11.141 1.00 23.08 78 ALA C C 1
ATOM 3290 O O . ALA C 1 80 ? 17.390 -27.431 12.168 1.00 21.81 78 ALA C O 1
ATOM 3292 N N . GLU C 1 81 ? 17.670 -25.643 10.846 1.00 21.41 79 GLU C N 1
ATOM 3293 C CA . GLU C 1 81 ? 18.680 -25.055 11.715 1.00 20.70 79 GLU C CA 1
ATOM 3294 C C . GLU C 1 81 ? 18.110 -24.445 13.008 1.00 19.70 79 GLU C C 1
ATOM 3295 O O . GLU C 1 81 ? 18.737 -24.528 14.070 1.00 19.72 79 GLU C O 1
ATOM 3301 N N . TYR C 1 82 ? 16.969 -23.769 12.877 1.00 19.34 80 TYR C N 1
ATOM 3302 C CA . TYR C 1 82 ? 16.239 -23.161 14.002 1.00 18.45 80 TYR C CA 1
ATOM 3303 C C . TYR C 1 82 ? 14.760 -23.516 13.934 1.00 17.83 80 TYR C C 1
ATOM 3304 O O . TYR C 1 82 ? 14.210 -23.749 12.847 1.00 16.52 80 TYR C O 1
ATOM 3313 N N . TYR C 1 83 ? 14.128 -23.506 15.111 1.00 17.48 81 TYR C N 1
ATOM 3314 C CA . TYR C 1 83 ? 12.702 -23.735 15.300 1.00 16.86 81 TYR C CA 1
ATOM 3315 C C . TYR C 1 83 ? 12.251 -22.616 16.205 1.00 17.49 81 TYR C C 1
ATOM 3316 O O . TYR C 1 83 ? 12.915 -22.331 17.229 1.00 15.96 81 TYR C O 1
ATOM 3325 N N . VAL C 1 84 ? 11.124 -21.980 15.878 1.00 17.52 82 VAL C N 1
ATOM 3326 C CA . VAL C 1 84 ? 10.625 -20.875 16.717 1.00 17.18 82 VAL C CA 1
ATOM 3327 C C . VAL C 1 84 ? 9.152 -21.094 17.124 1.00 18.48 82 VAL C C 1
ATOM 3328 O O . VAL C 1 84 ? 8.265 -21.414 16.258 1.00 16.92 82 VAL C O 1
ATOM 3332 N N . GLY C 1 85 ? 8.890 -20.911 18.413 1.00 16.94 83 GLY C N 1
ATOM 3333 C CA . GLY C 1 85 ? 7.514 -20.868 18.925 1.00 18.15 83 GLY C CA 1
ATOM 3334 C C . GLY C 1 85 ? 7.223 -19.461 19.384 1.00 18.71 83 GLY C C 1
ATOM 3335 O O . GLY C 1 85 ? 8.098 -18.784 19.953 1.00 18.25 83 GLY C O 1
ATOM 3336 N N . LEU C 1 86 ? 6.000 -19.005 19.157 1.00 18.52 84 LEU C N 1
ATOM 3337 C CA . LEU C 1 86 ? 5.613 -17.622 19.444 1.00 19.24 84 LEU C CA 1
ATOM 3338 C C . LEU C 1 86 ? 4.127 -17.690 19.851 1.00 20.50 84 LEU C C 1
ATOM 3339 O O . LEU C 1 86 ? 3.229 -17.787 18.989 1.00 20.16 84 LEU C O 1
ATOM 3344 N N . GLU C 1 87 ? 3.871 -17.698 21.158 1.00 19.36 85 GLU C N 1
ATOM 3345 C CA . GLU C 1 87 ? 2.549 -18.018 21.661 1.00 19.90 85 GLU C CA 1
ATOM 3346 C C . GLU C 1 87 ? 2.073 -16.928 22.579 1.00 19.93 85 GLU C C 1
ATOM 3347 O O . GLU C 1 87 ? 2.733 -16.640 23.577 1.00 17.60 85 GLU C O 1
ATOM 3353 N N . ALA C 1 88 ? 0.895 -16.385 22.279 1.00 19.17 86 ALA C N 1
ATOM 3354 C CA . ALA C 1 88 ? 0.336 -15.349 23.125 1.00 19.00 86 ALA C CA 1
ATOM 3355 C C . ALA C 1 88 ? -0.514 -16.004 24.217 1.00 19.26 86 ALA C C 1
ATOM 3356 O O . ALA C 1 88 ? -1.028 -17.128 24.067 1.00 17.99 86 ALA C O 1
ATOM 3358 N N . GLY C 1 89 ? -0.641 -15.313 25.343 1.00 18.75 87 GLY C N 1
ATOM 3359 C CA . GLY C 1 89 ? -1.444 -15.834 26.427 1.00 18.32 87 GLY C CA 1
ATOM 3360 C C . GLY C 1 89 ? -1.882 -14.709 27.319 1.00 18.69 87 GLY C C 1
ATOM 3361 O O . GLY C 1 89 ? -1.573 -13.546 27.069 1.00 17.83 87 GLY C O 1
ATOM 3362 N N . ILE C 1 90 ? -2.601 -15.066 28.371 1.00 18.20 88 ILE C N 1
ATOM 3363 C CA . ILE C 1 90 ? -3.143 -14.081 29.284 1.00 19.12 88 ILE C CA 1
ATOM 3364 C C . ILE C 1 90 ? -2.876 -14.542 30.708 1.00 19.98 88 ILE C C 1
ATOM 3365 O O . ILE C 1 90 ? -2.810 -15.754 30.979 1.00 18.97 88 ILE C O 1
ATOM 3370 N N . GLU C 1 91 ? -2.710 -13.570 31.611 1.00 20.09 89 GLU C N 1
ATOM 3371 C CA . GLU C 1 91 ? -2.683 -13.843 33.043 1.00 20.29 89 GLU C CA 1
ATOM 3372 C C . GLU C 1 91 ? -3.196 -12.604 33.762 1.00 20.88 89 GLU C C 1
ATOM 3373 O O . GLU C 1 91 ? -2.721 -11.484 33.513 1.00 18.65 89 GLU C O 1
ATOM 3379 N N . GLU C 1 92 ? -4.177 -12.823 34.637 1.00 21.29 90 GLU C N 1
ATOM 3380 C CA . GLU C 1 92 ? -4.970 -11.752 35.277 1.00 22.84 90 GLU C CA 1
ATOM 3381 C C . GLU C 1 92 ? -5.534 -10.858 34.163 1.00 20.67 90 GLU C C 1
ATOM 3382 O O . GLU C 1 92 ? -6.294 -11.339 33.322 1.00 20.58 90 GLU C O 1
ATOM 3388 N N . ASN C 1 93 ? -5.147 -9.585 34.122 1.00 18.57 91 ASN C N 1
ATOM 3389 C CA . ASN C 1 93 ? -5.694 -8.680 33.108 1.00 18.07 91 ASN C CA 1
ATOM 3390 C C . ASN C 1 93 ? -4.663 -8.287 32.049 1.00 17.12 91 ASN C C 1
ATOM 3391 O O . ASN C 1 93 ? -4.809 -7.243 31.358 1.00 16.75 91 ASN C O 1
ATOM 3396 N N . LYS C 1 94 ? -3.603 -9.093 31.946 1.00 16.07 92 LYS C N 1
ATOM 3397 C CA A LYS C 1 94 ? -2.512 -8.813 31.011 0.50 15.71 92 LYS C CA 1
ATOM 3398 C CA B LYS C 1 94 ? -2.532 -8.801 31.007 0.50 15.78 92 LYS C CA 1
ATOM 3399 C C . LYS C 1 94 ? -2.419 -9.811 29.898 1.00 15.56 92 LYS C C 1
ATOM 3400 O O . LYS C 1 94 ? -2.752 -10.980 30.055 1.00 15.42 92 LYS C O 1
ATOM 3411 N N . THR C 1 95 ? -1.884 -9.354 28.786 1.00 14.42 93 THR C N 1
ATOM 3412 C CA . THR C 1 95 ? -1.540 -10.258 27.714 1.00 15.41 93 THR C CA 1
ATOM 3413 C C . THR C 1 95 ? -0.085 -10.030 27.302 1.00 15.07 93 THR C C 1
ATOM 3414 O O . THR C 1 95 ? 0.497 -8.937 27.543 1.00 14.57 93 THR C O 1
ATOM 3418 N N . PHE C 1 96 ? 0.502 -11.066 26.705 1.00 15.19 94 PHE C N 1
ATOM 3419 C CA . PHE C 1 96 ? 1.931 -11.087 26.395 1.00 16.06 94 PHE C CA 1
ATOM 3420 C C . PHE C 1 96 ? 2.152 -12.298 25.498 1.00 15.75 94 PHE C C 1
ATOM 3421 O O . PHE C 1 96 ? 1.217 -13.062 25.265 1.00 16.51 94 PHE C O 1
ATOM 3429 N N . ALA C 1 97 ? 3.379 -12.478 25.012 1.00 14.61 95 ALA C N 1
ATOM 3430 C CA . ALA C 1 97 ? 3.697 -13.624 24.160 1.00 14.06 95 ALA C CA 1
ATOM 3431 C C . ALA C 1 97 ? 5.022 -14.213 24.590 1.00 14.62 95 ALA C C 1
ATOM 3432 O O . ALA C 1 97 ? 5.940 -13.460 24.934 1.00 13.98 95 ALA C O 1
ATOM 3434 N N . TRP C 1 98 ? 5.098 -15.542 24.627 1.00 13.81 96 TRP C N 1
ATOM 3435 C CA . TRP C 1 98 ? 6.376 -16.224 24.869 1.00 14.68 96 TRP C CA 1
ATOM 3436 C C . TRP C 1 98 ? 7.029 -16.556 23.527 1.00 15.71 96 TRP C C 1
ATOM 3437 O O . TRP C 1 98 ? 6.437 -17.228 22.687 1.00 16.53 96 TRP C O 1
ATOM 3456 N N . ILE C 1 100 ? 10.183 -18.695 21.919 1.00 15.64 98 ILE C N 1
ATOM 3457 C CA . ILE C 1 100 ? 11.149 -19.766 22.209 1.00 15.81 98 ILE C CA 1
ATOM 3458 C C . ILE C 1 100 ? 11.867 -20.014 20.876 1.00 16.43 98 ILE C C 1
ATOM 3459 O O . ILE C 1 100 ? 11.201 -20.296 19.870 1.00 16.02 98 ILE C O 1
ATOM 3464 N N . VAL C 1 101 ? 13.194 -19.915 20.859 1.00 15.03 99 VAL C N 1
ATOM 3465 C CA . VAL C 1 101 ? 13.995 -20.269 19.679 1.00 15.01 99 VAL C CA 1
ATOM 3466 C C . VAL C 1 101 ? 14.914 -21.426 20.067 1.00 15.24 99 VAL C C 1
ATOM 3467 O O . VAL C 1 101 ? 15.631 -21.341 21.065 1.00 14.02 99 VAL C O 1
ATOM 3471 N N . GLU C 1 102 ? 14.891 -22.496 19.277 1.00 14.81 100 GLU C N 1
ATOM 3472 C CA . GLU C 1 102 ? 15.818 -23.612 19.504 1.00 16.42 100 GLU C CA 1
ATOM 3473 C C . GLU C 1 102 ? 16.641 -23.915 18.263 1.00 16.54 100 GLU C C 1
ATOM 3474 O O . GLU C 1 102 ? 16.121 -23.868 17.136 1.00 16.66 100 GLU C O 1
ATOM 3480 N N . SER C 1 103 ? 17.930 -24.195 18.462 1.00 16.57 101 SER C N 1
ATOM 3481 C CA . SER C 1 103 ? 18.712 -24.856 17.407 1.00 17.18 101 SER C CA 1
ATOM 3482 C C . SER C 1 103 ? 18.653 -26.330 17.783 1.00 17.22 101 SER C C 1
ATOM 3483 O O . SER C 1 103 ? 17.951 -26.701 18.744 1.00 18.47 101 SER C O 1
ATOM 3486 N N . ASP C 1 104 ? 19.442 -27.177 17.130 1.00 17.44 102 ASP C N 1
ATOM 3487 C CA . ASP C 1 104 ? 19.519 -28.548 17.606 1.00 17.64 102 ASP C CA 1
ATOM 3488 C C . ASP C 1 104 ? 20.080 -28.643 19.048 1.00 18.41 102 ASP C C 1
ATOM 3489 O O . ASP C 1 104 ? 19.719 -29.562 19.773 1.00 18.32 102 ASP C O 1
ATOM 3494 N N . GLN C 1 105 ? 20.902 -27.663 19.463 1.00 17.28 103 GLN C N 1
ATOM 3495 C CA . GLN C 1 105 ? 21.734 -27.755 20.673 1.00 17.32 103 GLN C CA 1
ATOM 3496 C C . GLN C 1 105 ? 21.382 -26.780 21.836 1.00 16.05 103 GLN C C 1
ATOM 3497 O O . GLN C 1 105 ? 21.740 -27.028 23.013 1.00 15.03 103 GLN C O 1
ATOM 3503 N N . GLN C 1 106 ? 20.659 -25.695 21.521 1.00 15.31 104 GLN C N 1
ATOM 3504 C CA A GLN C 1 106 ? 20.462 -24.636 22.502 0.50 14.94 104 GLN C CA 1
ATOM 3505 C CA B GLN C 1 106 ? 20.531 -24.514 22.412 0.50 16.01 104 GLN C CA 1
ATOM 3506 C C . GLN C 1 106 ? 19.085 -23.976 22.365 1.00 15.27 104 GLN C C 1
ATOM 3507 O O . GLN C 1 106 ? 18.450 -24.078 21.343 1.00 14.37 104 GLN C O 1
ATOM 3518 N N . ARG C 1 107 ? 18.614 -23.375 23.453 1.00 15.31 105 ARG C N 1
ATOM 3519 C CA . ARG C 1 107 ? 17.296 -22.728 23.544 1.00 16.07 105 ARG C CA 1
ATOM 3520 C C . ARG C 1 107 ? 17.510 -21.279 24.020 1.00 14.80 105 ARG C C 1
ATOM 3521 O O . ARG C 1 107 ? 18.218 -21.064 25.006 1.00 13.38 105 ARG C O 1
ATOM 3529 N N . GLY C 1 108 ? 16.916 -20.306 23.325 1.00 13.44 106 GLY C N 1
ATOM 3530 C CA . GLY C 1 108 ? 16.808 -18.933 23.829 1.00 13.96 106 GLY C CA 1
ATOM 3531 C C . GLY C 1 108 ? 15.330 -18.659 24.087 1.00 13.90 106 GLY C C 1
ATOM 3532 O O . GLY C 1 108 ? 14.454 -19.281 23.449 1.00 14.26 106 GLY C O 1
ATOM 3533 N N . GLU C 1 109 ? 15.027 -17.791 25.043 1.00 13.57 107 GLU C N 1
ATOM 3534 C CA . GLU C 1 109 ? 13.612 -17.473 25.329 1.00 14.75 107 GLU C CA 1
ATOM 3535 C C . GLU C 1 109 ? 13.428 -16.078 25.880 1.00 13.54 107 GLU C C 1
ATOM 3536 O O . GLU C 1 109 ? 14.303 -15.561 26.547 1.00 12.05 107 GLU C O 1
ATOM 3542 N N . SER C 1 110 ? 12.268 -15.468 25.603 1.00 13.11 108 SER C N 1
ATOM 3543 C CA . SER C 1 110 ? 11.923 -14.177 26.174 1.00 12.52 108 SER C CA 1
ATOM 3544 C C . SER C 1 110 ? 10.403 -14.057 26.098 1.00 13.19 108 SER C C 1
ATOM 3545 O O . SER C 1 110 ? 9.790 -14.512 25.147 1.00 13.12 108 SER C O 1
ATOM 3548 N N . ARG C 1 111 ? 9.840 -13.410 27.105 1.00 12.22 109 ARG C N 1
ATOM 3549 C CA . ARG C 1 111 ? 8.435 -13.041 27.105 1.00 13.24 109 ARG C CA 1
ATOM 3550 C C . ARG C 1 111 ? 8.324 -11.562 26.739 1.00 12.78 109 ARG C C 1
ATOM 3551 O O . ARG C 1 111 ? 9.013 -10.730 27.331 1.00 12.50 109 ARG C O 1
ATOM 3559 N N . SER C 1 112 ? 7.421 -11.234 25.825 1.00 13.19 110 SER C N 1
ATOM 3560 C CA . SER C 1 112 ? 7.258 -9.840 25.401 1.00 13.34 110 SER C CA 1
ATOM 3561 C C . SER C 1 112 ? 6.706 -9.006 26.563 1.00 13.18 110 SER C C 1
ATOM 3562 O O . SER C 1 112 ? 6.120 -9.547 27.514 1.00 13.01 110 SER C O 1
ATOM 3565 N N . ALA C 1 113 ? 6.895 -7.705 26.455 1.00 13.53 111 ALA C N 1
ATOM 3566 C CA . ALA C 1 113 ? 6.386 -6.732 27.397 1.00 13.92 111 ALA C CA 1
ATOM 3567 C C . ALA C 1 113 ? 4.866 -6.879 27.466 1.00 15.39 111 ALA C C 1
ATOM 3568 O O . ALA C 1 113 ? 4.184 -6.985 26.412 1.00 15.35 111 ALA C O 1
ATOM 3570 N N . CYS C 1 114 ? 4.305 -6.901 28.681 1.00 14.24 112 CYS C N 1
ATOM 3571 C CA . CYS C 1 114 ? 2.866 -7.150 28.796 1.00 14.58 112 CYS C CA 1
ATOM 3572 C C . CYS C 1 114 ? 1.995 -5.889 28.686 1.00 15.24 112 CYS C C 1
ATOM 3573 O O . CYS C 1 114 ? 2.445 -4.762 28.920 1.00 16.09 112 CYS C O 1
ATOM 3576 N N . LEU C 1 115 ? 0.755 -6.119 28.305 1.00 16.53 113 LEU C N 1
ATOM 3577 C CA . LEU C 1 115 ? -0.243 -5.099 27.883 1.00 18.77 113 LEU C CA 1
ATOM 3578 C C . LEU C 1 115 ? -1.448 -5.325 28.818 1.00 17.65 113 LEU C C 1
ATOM 3579 O O . LEU C 1 115 ? -1.921 -6.437 28.908 1.00 16.25 113 LEU C O 1
ATOM 3592 N N . LEU C 1 117 ? -5.267 -5.235 29.455 1.00 18.74 115 LEU C N 1
ATOM 3593 C CA . LEU C 1 117 ? -6.427 -5.330 28.565 1.00 17.83 115 LEU C CA 1
ATOM 3594 C C . LEU C 1 117 ? -7.590 -4.460 29.043 1.00 16.11 115 LEU C C 1
ATOM 3595 O O . LEU C 1 117 ? -7.786 -4.334 30.244 1.00 15.01 115 LEU C O 1
ATOM 3600 N N . PRO C 1 118 ? -8.354 -3.848 28.115 1.00 15.30 116 PRO C N 1
ATOM 3601 C CA . PRO C 1 118 ? -9.534 -3.065 28.561 1.00 15.77 116 PRO C CA 1
ATOM 3602 C C . PRO C 1 118 ? -10.538 -3.995 29.273 1.00 14.75 116 PRO C C 1
ATOM 3603 O O . PRO C 1 118 ? -10.627 -5.142 28.890 1.00 14.20 116 PRO C O 1
ATOM 3607 N N . PRO C 1 119 ? -11.217 -3.537 30.347 1.00 15.76 117 PRO C N 1
ATOM 3608 C CA . PRO C 1 119 ? -12.259 -4.401 30.948 1.00 16.14 117 PRO C CA 1
ATOM 3609 C C . PRO C 1 119 ? -13.309 -4.941 29.981 1.00 16.60 117 PRO C C 1
ATOM 3610 O O . PRO C 1 119 ? -13.723 -6.088 30.130 1.00 16.77 117 PRO C O 1
ATOM 3614 N N . LEU C 1 120 ? -13.740 -4.139 29.011 1.00 16.90 118 LEU C N 1
ATOM 3615 C CA . LEU C 1 120 ? -14.731 -4.621 28.061 1.00 18.31 118 LEU C CA 1
ATOM 3616 C C . LEU C 1 120 ? -14.254 -5.921 27.404 1.00 17.96 118 LEU C C 1
ATOM 3617 O O . LEU C 1 120 ? -15.038 -6.827 27.182 1.00 18.87 118 LEU C O 1
ATOM 3622 N N . VAL C 1 121 ? -12.964 -6.002 27.093 1.00 18.40 119 VAL C N 1
ATOM 3623 C CA . VAL C 1 121 ? -12.371 -7.171 26.445 1.00 18.89 119 VAL C CA 1
ATOM 3624 C C . VAL C 1 121 ? -12.259 -8.361 27.393 1.00 19.30 119 VAL C C 1
ATOM 3625 O O . VAL C 1 121 ? -12.613 -9.503 27.044 1.00 19.72 119 VAL C O 1
ATOM 3629 N N . LEU C 1 122 ? -11.745 -8.090 28.579 1.00 19.57 120 LEU C N 1
ATOM 3630 C CA . LEU C 1 122 ? -11.575 -9.104 29.624 1.00 20.52 120 LEU C CA 1
ATOM 3631 C C . LEU C 1 122 ? -12.894 -9.755 30.017 1.00 20.31 120 LEU C C 1
ATOM 3632 O O . LEU C 1 122 ? -12.959 -10.971 30.194 1.00 19.61 120 LEU C O 1
ATOM 3637 N N . GLU C 1 123 ? -13.937 -8.941 30.152 1.00 19.77 121 GLU C N 1
ATOM 3638 C CA . GLU C 1 123 ? -15.299 -9.460 30.370 1.00 21.15 121 GLU C CA 1
ATOM 3639 C C . GLU C 1 123 ? -15.750 -10.450 29.286 1.00 22.79 121 GLU C C 1
ATOM 3640 O O . GLU C 1 123 ? -16.404 -11.451 29.597 1.00 23.27 121 GLU C O 1
ATOM 3646 N N . ARG C 1 124 ? -15.433 -10.153 28.023 1.00 24.31 122 ARG C N 1
ATOM 3647 C CA . ARG C 1 124 ? -15.911 -10.951 26.900 1.00 26.85 122 ARG C CA 1
ATOM 3648 C C . ARG C 1 124 ? -15.111 -12.232 26.707 1.00 29.15 122 ARG C C 1
ATOM 3649 O O . ARG C 1 124 ? -15.489 -13.089 25.916 1.00 29.22 122 ARG C O 1
ATOM 3657 N N . LEU C 1 125 ? -14.009 -12.357 27.431 1.00 31.32 123 LEU C N 1
ATOM 3658 C CA . LEU C 1 125 ? -13.302 -13.627 27.519 1.00 34.73 123 LEU C CA 1
ATOM 3659 C C . LEU C 1 125 ? -14.093 -14.553 28.435 1.00 36.41 123 LEU C C 1
ATOM 3660 O O . LEU C 1 125 ? -14.571 -15.607 27.993 1.00 37.08 123 LEU C O 1
ATOM 3665 N N . ARG C 1 126 ? -14.256 -14.119 29.691 1.00 37.92 124 ARG C N 1
ATOM 3666 C CA . ARG C 1 126 ? -15.091 -14.786 30.693 1.00 38.41 124 ARG C CA 1
ATOM 3667 C C . ARG C 1 126 ? -16.404 -15.293 30.098 1.00 38.93 124 ARG C C 1
ATOM 3668 O O . ARG C 1 126 ? -16.453 -16.390 29.540 1.00 39.41 124 ARG C O 1
ATOM 3676 N N . GLU C 1 130 ? -11.003 -16.998 23.093 1.00 30.92 128 GLU C N 1
ATOM 3677 C CA . GLU C 1 130 ? -10.075 -16.539 22.065 1.00 31.07 128 GLU C CA 1
ATOM 3678 C C . GLU C 1 130 ? -9.916 -15.012 22.087 1.00 29.62 128 GLU C C 1
ATOM 3679 O O . GLU C 1 130 ? -10.842 -14.263 21.734 1.00 29.16 128 GLU C O 1
ATOM 3685 N N . LEU C 1 131 ? -8.743 -14.553 22.521 1.00 28.39 129 LEU C N 1
ATOM 3686 C CA . LEU C 1 131 ? -8.488 -13.109 22.625 1.00 26.48 129 LEU C CA 1
ATOM 3687 C C . LEU C 1 131 ? -8.603 -12.392 21.284 1.00 26.11 129 LEU C C 1
ATOM 3688 O O . LEU C 1 131 ? -9.279 -11.366 21.186 1.00 26.03 129 LEU C O 1
ATOM 3693 N N . GLY C 1 132 ? -7.991 -12.959 20.243 1.00 26.12 130 GLY C N 1
ATOM 3694 C CA . GLY C 1 132 ? -8.083 -12.392 18.884 1.00 27.25 130 GLY C CA 1
ATOM 3695 C C . GLY C 1 132 ? -9.495 -12.130 18.375 1.00 27.95 130 GLY C C 1
ATOM 3696 O O . GLY C 1 132 ? -9.771 -11.077 17.771 1.00 27.62 130 GLY C O 1
ATOM 3697 N N . ASP C 1 133 ? -10.384 -13.100 18.590 1.00 28.29 131 ASP C N 1
ATOM 3698 C CA . ASP C 1 133 ? -11.794 -12.955 18.248 1.00 29.07 131 ASP C CA 1
ATOM 3699 C C . ASP C 1 133 ? -12.422 -11.713 18.933 1.00 28.60 131 ASP C C 1
ATOM 3700 O O . ASP C 1 133 ? -13.110 -10.912 18.287 1.00 28.39 131 ASP C O 1
ATOM 3705 N N . VAL C 1 134 ? -12.153 -11.556 20.227 1.00 28.24 132 VAL C N 1
ATOM 3706 C CA . VAL C 1 134 ? -12.703 -10.446 21.025 1.00 28.29 132 VAL C CA 1
ATOM 3707 C C . VAL C 1 134 ? -12.132 -9.090 20.566 1.00 29.04 132 VAL C C 1
ATOM 3708 O O . VAL C 1 134 ? -12.875 -8.103 20.446 1.00 27.92 132 VAL C O 1
ATOM 3720 N N . ASP C 1 136 ? -11.014 -8.341 17.576 1.00 30.63 134 ASP C N 1
ATOM 3721 C CA . ASP C 1 136 ? -11.691 -8.073 16.300 1.00 31.41 134 ASP C CA 1
ATOM 3722 C C . ASP C 1 136 ? -13.094 -7.562 16.595 1.00 32.19 134 ASP C C 1
ATOM 3723 O O . ASP C 1 136 ? -13.545 -6.576 16.007 1.00 32.15 134 ASP C O 1
ATOM 3728 N N . GLU C 1 137 ? -13.775 -8.242 17.514 1.00 32.97 135 GLU C N 1
ATOM 3729 C CA . GLU C 1 137 ? -15.158 -7.907 17.886 1.00 34.15 135 GLU C CA 1
ATOM 3730 C C . GLU C 1 137 ? -15.224 -6.495 18.495 1.00 33.74 135 GLU C C 1
ATOM 3731 O O . GLU C 1 137 ? -16.162 -5.750 18.232 1.00 33.94 135 GLU C O 1
ATOM 3737 N N . VAL C 1 138 ? -14.204 -6.125 19.272 1.00 33.66 136 VAL C N 1
ATOM 3738 C CA . VAL C 1 138 ? -14.205 -4.858 20.023 1.00 33.21 136 VAL C CA 1
ATOM 3739 C C . VAL C 1 138 ? -13.575 -3.690 19.242 1.00 33.36 136 VAL C C 1
ATOM 3740 O O . VAL C 1 138 ? -14.085 -2.563 19.286 1.00 33.19 136 VAL C O 1
ATOM 3744 N N . PHE C 1 139 ? -12.479 -3.955 18.527 1.00 32.47 137 PHE C N 1
ATOM 3745 C CA . PHE C 1 139 ? -11.778 -2.899 17.793 1.00 32.43 137 PHE C CA 1
ATOM 3746 C C . PHE C 1 139 ? -12.072 -2.898 16.277 1.00 32.03 137 PHE C C 1
ATOM 3747 O O . PHE C 1 139 ? -11.795 -1.905 15.590 1.00 31.60 137 PHE C O 1
ATOM 3755 N N . GLY C 1 140 ? -12.618 -4.006 15.770 1.00 31.34 138 GLY C N 1
ATOM 3756 C CA . GLY C 1 140 ? -12.891 -4.181 14.331 1.00 31.34 138 GLY C CA 1
ATOM 3757 C C . GLY C 1 140 ? -11.778 -4.978 13.675 1.00 31.21 138 GLY C C 1
ATOM 3758 O O . GLY C 1 140 ? -10.603 -4.662 13.865 1.00 30.89 138 GLY C O 1
ATOM 3759 N N . THR C 1 141 ? -12.140 -6.006 12.904 1.00 30.98 139 THR C N 1
ATOM 3760 C CA . THR C 1 141 ? -11.147 -6.867 12.249 1.00 31.16 139 THR C CA 1
ATOM 3761 C C . THR C 1 141 ? -10.096 -6.082 11.434 1.00 30.79 139 THR C C 1
ATOM 3762 O O . THR C 1 141 ? -8.890 -6.327 11.565 1.00 30.28 139 THR C O 1
ATOM 3766 N N . GLU C 1 142 ? -10.560 -5.146 10.608 1.00 30.52 140 GLU C N 1
ATOM 3767 C CA . GLU C 1 142 ? -9.681 -4.438 9.683 1.00 30.13 140 GLU C CA 1
ATOM 3768 C C . GLU C 1 142 ? -8.793 -3.424 10.387 1.00 29.60 140 GLU C C 1
ATOM 3769 O O . GLU C 1 142 ? -7.668 -3.168 9.946 1.00 29.28 140 GLU C O 1
ATOM 3775 N N . ASN C 1 143 ? -9.298 -2.835 11.468 1.00 28.85 141 ASN C N 1
ATOM 3776 C CA . ASN C 1 143 ? -8.491 -1.917 12.259 1.00 28.89 141 ASN C CA 1
ATOM 3777 C C . ASN C 1 143 ? -7.317 -2.627 12.943 1.00 28.20 141 ASN C C 1
ATOM 3778 O O . ASN C 1 143 ? -6.213 -2.106 12.950 1.00 28.84 141 ASN C O 1
ATOM 3783 N N . ILE C 1 144 ? -7.567 -3.803 13.514 1.00 27.74 142 ILE C N 1
ATOM 3784 C CA . ILE C 1 144 ? -6.496 -4.626 14.094 1.00 27.28 142 ILE C CA 1
ATOM 3785 C C . ILE C 1 144 ? -5.442 -5.004 13.034 1.00 27.99 142 ILE C C 1
ATOM 3786 O O . ILE C 1 144 ? -4.228 -4.991 13.289 1.00 26.66 142 ILE C O 1
ATOM 3791 N N . LYS C 1 145 ? -5.906 -5.354 11.845 1.00 27.82 143 LYS C N 1
ATOM 3792 C CA . LYS C 1 145 ? -4.990 -5.811 10.808 1.00 29.50 143 LYS C CA 1
ATOM 3793 C C . LYS C 1 145 ? -4.103 -4.692 10.213 1.00 29.50 143 LYS C C 1
ATOM 3794 O O . LYS C 1 145 ? -2.922 -4.912 9.928 1.00 29.62 143 LYS C O 1
ATOM 3800 N N . GLN C 1 146 ? -4.670 -3.508 10.010 1.00 29.42 144 GLN C N 1
ATOM 3801 C CA . GLN C 1 146 ? -3.957 -2.466 9.277 1.00 29.58 144 GLN C CA 1
ATOM 3802 C C . GLN C 1 146 ? -3.213 -1.462 10.166 1.00 29.22 144 GLN C C 1
ATOM 3803 O O . GLN C 1 146 ? -2.334 -0.739 9.689 1.00 28.98 144 GLN C O 1
ATOM 3809 N N . LYS C 1 147 ? -3.575 -1.424 11.445 1.00 28.32 145 LYS C N 1
ATOM 3810 C CA . LYS C 1 147 ? -3.108 -0.371 12.339 1.00 27.78 145 LYS C CA 1
ATOM 3811 C C . LYS C 1 147 ? -2.143 -0.853 13.413 1.00 26.68 145 LYS C C 1
ATOM 3812 O O . LYS C 1 147 ? -1.972 -0.182 14.433 1.00 26.02 145 LYS C O 1
ATOM 3818 N N . GLY C 1 148 ? -1.529 -2.017 13.210 1.00 25.76 146 GLY C N 1
ATOM 3819 C CA . GLY C 1 148 ? -0.482 -2.490 14.112 1.00 24.87 146 GLY C CA 1
ATOM 3820 C C . GLY C 1 148 ? -0.973 -3.302 15.298 1.00 25.13 146 GLY C C 1
ATOM 3821 O O . GLY C 1 148 ? -0.288 -3.366 16.341 1.00 25.08 146 GLY C O 1
ATOM 3822 N N . GLY C 1 149 ? -2.157 -3.921 15.150 1.00 25.01 147 GLY C N 1
ATOM 3823 C CA . GLY C 1 149 ? -2.768 -4.719 16.219 1.00 24.82 147 GLY C CA 1
ATOM 3824 C C . GLY C 1 149 ? -3.345 -3.925 17.377 1.00 24.01 147 GLY C C 1
ATOM 3825 O O . GLY C 1 149 ? -3.444 -2.691 17.309 1.00 23.95 147 GLY C O 1
ATOM 3826 N N . ALA C 1 150 ? -3.762 -4.622 18.438 1.00 24.03 148 ALA C N 1
ATOM 3827 C CA . ALA C 1 150 ? -4.260 -3.943 19.647 1.00 23.88 148 ALA C CA 1
ATOM 3828 C C . ALA C 1 150 ? -3.184 -3.008 20.192 1.00 23.67 148 ALA C C 1
ATOM 3829 O O . ALA C 1 150 ? -3.492 -1.878 20.571 1.00 24.52 148 ALA C O 1
ATOM 3831 N N . ILE C 1 151 ? -1.925 -3.470 20.198 1.00 22.71 149 ILE C N 1
ATOM 3832 C CA . ILE C 1 151 ? -0.818 -2.625 20.662 1.00 21.06 149 ILE C CA 1
ATOM 3833 C C . ILE C 1 151 ? -0.791 -1.326 19.893 1.00 20.60 149 ILE C C 1
ATOM 3834 O O . ILE C 1 151 ? -0.751 -0.252 20.485 1.00 21.53 149 ILE C O 1
ATOM 3839 N N . GLY C 1 152 ? -0.853 -1.428 18.566 1.00 20.47 150 GLY C N 1
ATOM 3840 C CA . GLY C 1 152 ? -0.917 -0.255 17.686 1.00 20.43 150 GLY C CA 1
ATOM 3841 C C . GLY C 1 152 ? -2.097 0.669 17.998 1.00 21.65 150 GLY C C 1
ATOM 3842 O O . GLY C 1 152 ? -1.931 1.886 18.135 1.00 20.86 150 GLY C O 1
ATOM 3843 N N . LEU C 1 153 ? -3.281 0.094 18.143 1.00 21.03 151 LEU C N 1
ATOM 3844 C CA . LEU C 1 153 ? -4.483 0.893 18.455 1.00 22.73 151 LEU C CA 1
ATOM 3845 C C . LEU C 1 153 ? -4.423 1.577 19.835 1.00 22.74 151 LEU C C 1
ATOM 3846 O O . LEU C 1 153 ? -4.697 2.768 19.945 1.00 22.10 151 LEU C O 1
ATOM 3851 N N . LEU C 1 154 ? -4.019 0.829 20.871 1.00 23.49 152 LEU C N 1
ATOM 3852 C CA . LEU C 1 154 ? -4.020 1.331 22.239 1.00 23.47 152 LEU C CA 1
ATOM 3853 C C . LEU C 1 154 ? -2.882 2.304 22.552 1.00 22.85 152 LEU C C 1
ATOM 3854 O O . LEU C 1 154 ? -3.004 3.102 23.470 1.00 23.41 152 LEU C O 1
ATOM 3859 N N . THR C 1 155 ? -1.771 2.250 21.804 1.00 21.44 153 THR C N 1
ATOM 3860 C CA . THR C 1 155 ? -0.643 3.172 22.065 1.00 19.83 153 THR C CA 1
ATOM 3861 C C . THR C 1 155 ? -0.657 4.324 21.082 1.00 20.00 153 THR C C 1
ATOM 3862 O O . THR C 1 155 ? 0.269 5.121 21.019 1.00 19.85 153 THR C O 1
ATOM 3866 N N . ARG C 1 156 ? -1.717 4.367 20.295 1.00 21.21 154 ARG C N 1
ATOM 3867 C CA . ARG C 1 156 ? -1.864 5.328 19.180 1.00 22.31 154 ARG C CA 1
ATOM 3868 C C . ARG C 1 156 ? -0.622 5.314 18.268 1.00 20.34 154 ARG C C 1
ATOM 3869 O O . ARG C 1 156 ? -0.053 6.345 17.896 1.00 20.11 154 ARG C O 1
ATOM 3877 N N A HIS C 1 157 ? -0.185 4.087 17.988 1.00 19.34 155 HIS C N 1
ATOM 3878 C CA A HIS C 1 157 ? 0.904 3.765 17.082 0.50 17.42 155 HIS C CA 1
ATOM 3879 C CA B HIS C 1 157 ? 1.188 2.908 14.330 0.50 29.54 155 HIS C CA 1
ATOM 3880 C C A HIS C 1 157 ? 2.293 4.215 17.542 1.00 18.00 155 HIS C C 1
ATOM 3881 O O A HIS C 1 157 ? 3.229 4.218 16.743 1.00 16.86 155 HIS C O 1
ATOM 3894 N N . HIS C 1 158 ? 2.458 4.570 18.833 1.00 16.93 156 HIS C N 1
ATOM 3895 C CA . HIS C 1 158 ? 3.798 4.801 19.362 1.00 17.05 156 HIS C CA 1
ATOM 3896 C C . HIS C 1 158 ? 4.533 3.443 19.407 1.00 17.06 156 HIS C C 1
ATOM 3897 O O . HIS C 1 158 ? 5.730 3.388 19.270 1.00 18.60 156 HIS C O 1
ATOM 3904 N N . LEU C 1 159 ? 3.777 2.360 19.537 1.00 17.01 157 LEU C N 1
ATOM 3905 C CA . LEU C 1 159 ? 4.298 0.984 19.405 1.00 16.98 157 LEU C CA 1
ATOM 3906 C C . LEU C 1 159 ? 3.369 0.226 18.497 1.00 17.16 157 LEU C C 1
ATOM 3907 O O . LEU C 1 159 ? 2.225 0.666 18.276 1.00 17.41 157 LEU C O 1
ATOM 3912 N N . THR C 1 160 ? 3.847 -0.897 17.962 1.00 17.26 158 THR C N 1
ATOM 3913 C CA . THR C 1 160 ? 2.978 -1.831 17.222 1.00 18.52 158 THR C CA 1
ATOM 3914 C C . THR C 1 160 ? 3.251 -3.236 17.715 1.00 18.02 158 THR C C 1
ATOM 3915 O O . THR C 1 160 ? 4.258 -3.494 18.369 1.00 18.33 158 THR C O 1
ATOM 3919 N N . ARG C 1 161 ? 2.363 -4.168 17.391 1.00 19.61 159 ARG C N 1
ATOM 3920 C CA . ARG C 1 161 ? 2.650 -5.565 17.708 1.00 20.28 159 ARG C CA 1
ATOM 3921 C C . ARG C 1 161 ? 3.998 -5.987 17.117 1.00 19.36 159 ARG C C 1
ATOM 3922 O O . ARG C 1 161 ? 4.782 -6.611 17.807 1.00 19.20 159 ARG C O 1
ATOM 3930 N N . SER C 1 162 ? 4.249 -5.655 15.843 1.00 18.16 160 SER C N 1
ATOM 3931 C CA . SER C 1 162 ? 5.553 -5.927 15.204 1.00 18.71 160 SER C CA 1
ATOM 3932 C C . SER C 1 162 ? 6.740 -5.387 16.010 1.00 18.21 160 SER C C 1
ATOM 3933 O O . SER C 1 162 ? 7.719 -6.095 16.219 1.00 18.37 160 SER C O 1
ATOM 3936 N N . THR C 1 163 ? 6.673 -4.133 16.450 1.00 18.12 161 THR C N 1
ATOM 3937 C CA . THR C 1 163 ? 7.854 -3.553 17.121 1.00 17.02 161 THR C CA 1
ATOM 3938 C C . THR C 1 163 ? 8.060 -4.143 18.508 1.00 17.48 161 THR C C 1
ATOM 3939 O O . THR C 1 163 ? 9.204 -4.192 18.998 1.00 17.74 161 THR C O 1
ATOM 3943 N N . VAL C 1 164 ? 6.973 -4.598 19.128 1.00 16.76 162 VAL C N 1
ATOM 3944 C CA . VAL C 1 164 ? 7.049 -5.227 20.485 1.00 16.59 162 VAL C CA 1
ATOM 3945 C C . VAL C 1 164 ? 7.585 -6.666 20.362 1.00 17.50 162 VAL C C 1
ATOM 3946 O O . VAL C 1 164 ? 8.488 -7.111 21.126 1.00 16.97 162 VAL C O 1
ATOM 3950 N N . TYR C 1 165 ? 7.043 -7.397 19.390 1.00 16.20 163 TYR C N 1
ATOM 3951 C CA . TYR C 1 165 ? 7.515 -8.739 19.108 1.00 17.05 163 TYR C CA 1
ATOM 3952 C C . TYR C 1 165 ? 8.978 -8.810 18.762 1.00 16.25 163 TYR C C 1
ATOM 3953 O O . TYR C 1 165 ? 9.669 -9.767 19.204 1.00 14.53 163 TYR C O 1
ATOM 3962 N N . HIS C 1 166 ? 9.425 -7.820 17.987 1.00 15.26 164 HIS C N 1
ATOM 3963 C CA . HIS C 1 166 ? 10.802 -7.728 17.478 1.00 16.80 164 HIS C CA 1
ATOM 3964 C C . HIS C 1 166 ? 11.763 -7.743 18.656 1.00 16.55 164 HIS C C 1
ATOM 3965 O O . HIS C 1 166 ? 12.772 -8.455 18.616 1.00 16.91 164 HIS C O 1
ATOM 3972 N N . GLN C 1 167 ? 11.448 -6.978 19.704 1.00 16.12 165 GLN C N 1
ATOM 3973 C CA . GLN C 1 167 ? 12.328 -6.921 20.869 1.00 15.47 165 GLN C CA 1
ATOM 3974 C C . GLN C 1 167 ? 12.463 -8.290 21.556 1.00 15.09 165 GLN C C 1
ATOM 3975 O O . GLN C 1 167 ? 13.570 -8.706 21.903 1.00 13.93 165 GLN C O 1
ATOM 3981 N N . ALA C 1 168 ? 11.347 -8.968 21.788 1.00 15.65 166 ALA C N 1
ATOM 3982 C CA . ALA C 1 168 ? 11.401 -10.262 22.512 1.00 16.06 166 ALA C CA 1
ATOM 3983 C C . ALA C 1 168 ? 12.110 -11.321 21.654 1.00 15.71 166 ALA C C 1
ATOM 3984 O O . ALA C 1 168 ? 12.872 -12.146 22.172 1.00 15.79 166 ALA C O 1
ATOM 3986 N N . LEU C 1 169 ? 11.891 -11.279 20.337 1.00 14.95 167 LEU C N 1
ATOM 3987 C CA . LEU C 1 169 ? 12.609 -12.201 19.416 1.00 14.56 167 LEU C CA 1
ATOM 3988 C C . LEU C 1 169 ? 14.119 -11.984 19.431 1.00 14.63 167 LEU C C 1
ATOM 3989 O O . LEU C 1 169 ? 14.891 -12.942 19.504 1.00 13.99 167 LEU C O 1
ATOM 3994 N N . ILE C 1 170 ? 14.545 -10.726 19.410 1.00 14.45 168 ILE C N 1
ATOM 3995 C CA . ILE C 1 170 ? 15.982 -10.422 19.540 1.00 15.43 168 ILE C CA 1
ATOM 3996 C C . ILE C 1 170 ? 16.519 -10.932 20.897 1.00 15.27 168 ILE C C 1
ATOM 3997 O O . ILE C 1 170 ? 17.582 -11.517 20.941 1.00 15.04 168 ILE C O 1
ATOM 4002 N N . LEU C 1 171 ? 15.800 -10.660 21.993 1.00 15.26 169 LEU C N 1
ATOM 4003 C CA . LEU C 1 171 ? 16.240 -11.148 23.324 1.00 15.52 169 LEU C CA 1
ATOM 4004 C C . LEU C 1 171 ? 16.319 -12.674 23.316 1.00 14.68 169 LEU C C 1
ATOM 4005 O O . LEU C 1 171 ? 17.206 -13.246 23.919 1.00 13.75 169 LEU C O 1
ATOM 4010 N N . ALA C 1 172 ? 15.396 -13.324 22.615 1.00 13.58 170 ALA C N 1
ATOM 4011 C CA . ALA C 1 172 ? 15.381 -14.785 22.539 1.00 15.53 170 ALA C CA 1
ATOM 4012 C C . ALA C 1 172 ? 16.560 -15.330 21.738 1.00 15.25 170 ALA C C 1
ATOM 4013 O O . ALA C 1 172 ? 16.889 -16.503 21.860 1.00 17.41 170 ALA C O 1
ATOM 4015 N N . LEU C 1 173 ? 17.190 -14.492 20.911 1.00 14.40 171 LEU C N 1
ATOM 4016 C CA . LEU C 1 173 ? 18.311 -14.931 20.109 1.00 14.71 171 LEU C CA 1
ATOM 4017 C C . LEU C 1 173 ? 19.653 -14.788 20.824 1.00 14.92 171 LEU C C 1
ATOM 4018 O O . LEU C 1 173 ? 20.672 -15.171 20.296 1.00 14.64 171 LEU C O 1
ATOM 4023 N N . ILE C 1 174 ? 19.643 -14.249 22.026 1.00 15.28 172 ILE C N 1
ATOM 4024 C CA . ILE C 1 174 ? 20.885 -13.962 22.741 1.00 15.85 172 ILE C CA 1
ATOM 4025 C C . ILE C 1 174 ? 21.878 -15.146 22.882 1.00 16.53 172 ILE C C 1
ATOM 4026 O O . ILE C 1 174 ? 23.075 -14.931 22.732 1.00 16.78 172 ILE C O 1
ATOM 4031 N N . PRO C 1 175 ? 21.401 -16.367 23.223 1.00 17.02 173 PRO C N 1
ATOM 4032 C CA . PRO C 1 175 ? 22.359 -17.497 23.326 1.00 18.24 173 PRO C CA 1
ATOM 4033 C C . PRO C 1 175 ? 23.090 -17.846 22.044 1.00 17.57 173 PRO C C 1
ATOM 4034 O O . PRO C 1 175 ? 24.218 -18.293 22.091 1.00 18.13 173 PRO C O 1
ATOM 4038 N N . PHE C 1 176 ? 22.441 -17.639 20.909 1.00 19.06 174 PHE C N 1
ATOM 4039 C CA . PHE C 1 176 ? 23.023 -17.960 19.605 1.00 20.13 174 PHE C CA 1
ATOM 4040 C C . PHE C 1 176 ? 23.981 -16.828 19.183 1.00 21.50 174 PHE C C 1
ATOM 4041 O O . PHE C 1 176 ? 24.896 -17.031 18.404 1.00 23.71 174 PHE C O 1
ATOM 4049 N N . ILE C 1 177 ? 23.753 -15.632 19.694 1.00 22.74 175 ILE C N 1
ATOM 4050 C CA . ILE C 1 177 ? 24.671 -14.512 19.506 1.00 24.13 175 ILE C CA 1
ATOM 4051 C C . ILE C 1 177 ? 25.913 -14.731 20.403 1.00 22.87 175 ILE C C 1
ATOM 4052 O O . ILE C 1 177 ? 27.020 -14.352 20.034 1.00 22.74 175 ILE C O 1
ATOM 4057 N N . ASN C 1 178 ? 25.720 -15.327 21.586 1.00 22.12 176 ASN C N 1
ATOM 4058 C CA . ASN C 1 178 ? 26.774 -15.394 22.617 1.00 21.46 176 ASN C CA 1
ATOM 4059 C C . ASN C 1 178 ? 27.107 -16.821 23.105 1.00 21.36 176 ASN C C 1
ATOM 4060 O O . ASN C 1 178 ? 26.977 -17.123 24.298 1.00 19.88 176 ASN C O 1
ATOM 4065 N N . PRO C 1 179 ? 27.528 -17.704 22.182 1.00 22.11 177 PRO C N 1
ATOM 4066 C CA . PRO C 1 179 ? 27.682 -19.104 22.559 1.00 22.84 177 PRO C CA 1
ATOM 4067 C C . PRO C 1 179 ? 28.652 -19.334 23.720 1.00 23.39 177 PRO C C 1
ATOM 4068 O O . PRO C 1 179 ? 28.429 -20.247 24.524 1.00 22.82 177 PRO C O 1
ATOM 4072 N N . GLU C 1 180 ? 29.701 -18.510 23.819 1.00 23.27 178 GLU C N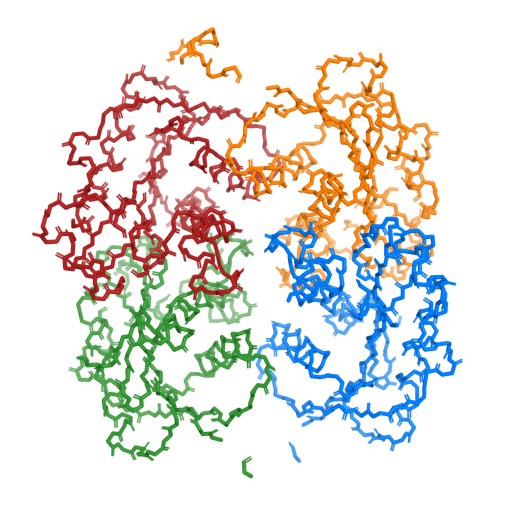 1
ATOM 4073 C CA . GLU C 1 180 ? 30.680 -18.645 24.898 1.00 23.92 178 GLU C CA 1
ATOM 4074 C C . GLU C 1 180 ? 30.022 -18.444 26.270 1.00 23.04 178 GLU C C 1
ATOM 4075 O O . GLU C 1 180 ? 30.413 -19.075 27.266 1.00 23.19 178 GLU C O 1
ATOM 4081 N N . HIS C 1 181 ? 29.015 -17.582 26.326 1.00 20.74 179 HIS C N 1
ATOM 4082 C CA . HIS C 1 181 ? 28.326 -17.322 27.599 1.00 19.41 179 HIS C CA 1
ATOM 4083 C C . HIS C 1 181 ? 27.110 -18.200 27.863 1.00 17.84 179 HIS C C 1
ATOM 4084 O O . HIS C 1 181 ? 26.604 -18.255 28.989 1.00 16.20 179 HIS C O 1
ATOM 4091 N N . TYR C 1 182 ? 26.635 -18.859 26.808 1.00 16.16 180 TYR C N 1
ATOM 4092 C CA . TYR C 1 182 ? 25.449 -19.694 26.910 1.00 15.56 180 TYR C CA 1
ATOM 4093 C C . TYR C 1 182 ? 25.776 -21.071 26.347 1.00 16.80 180 TYR C C 1
ATOM 4094 O O . TYR C 1 182 ? 25.342 -21.395 25.247 1.00 16.77 180 TYR C O 1
ATOM 4103 N N . PRO C 1 183 ? 26.533 -21.886 27.112 1.00 17.96 181 PRO C N 1
ATOM 4104 C CA . PRO C 1 183 ? 26.975 -23.190 26.582 1.00 19.11 181 PRO C CA 1
ATOM 4105 C C . PRO C 1 183 ? 25.773 -24.124 26.505 1.00 19.67 181 PRO C C 1
ATOM 4106 O O . PRO C 1 183 ? 24.853 -24.000 27.302 1.00 20.76 181 PRO C O 1
ATOM 4110 N N . SER C 1 184 ? 25.753 -25.030 25.546 1.00 20.52 182 SER C N 1
ATOM 4111 C CA . SER C 1 184 ? 24.603 -25.913 25.423 1.00 21.45 182 SER C CA 1
ATOM 4112 C C . SER C 1 184 ? 24.576 -27.045 26.471 1.00 21.34 182 SER C C 1
ATOM 4113 O O . SER C 1 184 ? 23.537 -27.696 26.657 1.00 19.54 182 SER C O 1
ATOM 4116 N N . ALA C 1 185 ? 25.717 -27.233 27.155 1.00 22.11 183 ALA C N 1
ATOM 4117 C CA . ALA C 1 185 ? 25.902 -28.263 28.202 1.00 24.34 183 ALA C CA 1
ATOM 4118 C C . ALA C 1 185 ? 27.061 -27.849 29.121 1.00 25.76 183 ALA C C 1
ATOM 4119 O O . ALA C 1 185 ? 27.338 -28.430 30.191 1.00 25.82 183 ALA C O 1
ATOM 4130 N N . ARG D 1 13 ? 2.695 20.417 34.217 1.00 31.95 11 ARG D N 1
ATOM 4131 C CA . ARG D 1 13 ? 2.221 19.334 35.061 1.00 28.50 11 ARG D CA 1
ATOM 4132 C C . ARG D 1 13 ? 3.306 18.453 35.672 1.00 25.10 11 ARG D C 1
ATOM 4133 O O . ARG D 1 13 ? 4.294 18.107 35.041 1.00 24.07 11 ARG D O 1
ATOM 4141 N N . LYS D 1 14 ? 3.073 18.073 36.915 1.00 21.05 12 LYS D N 1
ATOM 4142 C CA . LYS D 1 14 ? 4.120 17.471 37.706 1.00 18.86 12 LYS D CA 1
ATOM 4143 C C . LYS D 1 14 ? 4.070 15.949 37.581 1.00 16.21 12 LYS D C 1
ATOM 4144 O O . LYS D 1 14 ? 2.997 15.347 37.726 1.00 14.55 12 LYS D O 1
ATOM 4150 N N . ILE D 1 15 ? 5.242 15.337 37.365 1.00 14.45 13 ILE D N 1
ATOM 4151 C CA . ILE D 1 15 ? 5.416 13.898 37.453 1.00 14.19 13 ILE D CA 1
ATOM 4152 C C . ILE D 1 15 ? 6.448 13.606 38.513 1.00 13.30 13 ILE D C 1
ATOM 4153 O O . ILE D 1 15 ? 7.565 14.135 38.454 1.00 13.44 13 ILE D O 1
ATOM 4158 N N . ILE D 1 16 ? 6.054 12.820 39.512 1.00 11.82 14 ILE D N 1
ATOM 4159 C CA . ILE D 1 16 ? 6.965 12.374 40.534 1.00 11.63 14 ILE D CA 1
ATOM 4160 C C . ILE D 1 16 ? 7.455 10.983 40.058 1.00 12.53 14 ILE D C 1
ATOM 4161 O O . ILE D 1 16 ? 6.625 10.089 39.737 1.00 14.50 14 ILE D O 1
ATOM 4166 N N . ILE D 1 17 ? 8.775 10.809 39.951 1.00 12.91 15 ILE D N 1
ATOM 4167 C CA . ILE D 1 17 ? 9.368 9.502 39.627 1.00 12.41 15 ILE D CA 1
ATOM 4168 C C . ILE D 1 17 ? 9.940 8.989 40.968 1.00 12.86 15 ILE D C 1
ATOM 4169 O O . ILE D 1 17 ? 10.690 9.711 41.658 1.00 11.80 15 ILE D O 1
ATOM 4174 N N . ALA D 1 18 ? 9.558 7.780 41.345 1.00 12.14 16 ALA D N 1
ATOM 4175 C CA . ALA D 1 18 ? 9.983 7.202 42.628 1.00 12.99 16 ALA D CA 1
ATOM 4176 C C . ALA D 1 18 ? 11.352 6.545 42.505 1.00 13.31 16 ALA D C 1
ATOM 4177 O O . ALA D 1 18 ? 11.543 5.369 42.847 1.00 13.92 16 ALA D O 1
ATOM 4179 N N . SER D 1 19 ? 12.294 7.339 41.969 1.00 12.72 17 SER D N 1
ATOM 4180 C CA . SER D 1 19 ? 13.709 7.062 41.920 1.00 13.12 17 SER D CA 1
ATOM 4181 C C . SER D 1 19 ? 14.438 8.355 41.673 1.00 12.44 17 SER D C 1
ATOM 4182 O O . SER D 1 19 ? 13.898 9.256 41.013 1.00 13.39 17 SER D O 1
ATOM 4185 N N . GLN D 1 20 ? 15.664 8.454 42.179 1.00 12.23 18 GLN D N 1
ATOM 4186 C CA . GLN D 1 20 ? 16.584 9.537 41.754 1.00 13.60 18 GLN D CA 1
ATOM 4187 C C . GLN D 1 20 ? 17.692 9.042 40.797 1.00 14.22 18 GLN D C 1
ATOM 4188 O O . GLN D 1 20 ? 18.581 9.792 40.428 1.00 15.09 18 GLN D O 1
ATOM 4194 N N . ASN D 1 21 ? 17.600 7.786 40.375 1.00 14.19 19 ASN D N 1
ATOM 4195 C CA . ASN D 1 21 ? 18.586 7.251 39.469 1.00 14.33 19 ASN D CA 1
ATOM 4196 C C . ASN D 1 21 ? 18.410 7.954 38.117 1.00 13.81 19 ASN D C 1
ATOM 4197 O O . ASN D 1 21 ? 17.324 7.903 37.564 1.00 12.73 19 ASN D O 1
ATOM 4202 N N . PRO D 1 22 ? 19.469 8.621 37.595 1.00 14.36 20 PRO D N 1
ATOM 4203 C CA . PRO D 1 22 ? 19.333 9.365 36.313 1.00 15.03 20 PRO D CA 1
ATOM 4204 C C . PRO D 1 22 ? 18.749 8.531 35.167 1.00 14.44 20 PRO D C 1
ATOM 4205 O O . PRO D 1 22 ? 17.883 9.041 34.460 1.00 14.73 20 PRO D O 1
ATOM 4209 N N . ALA D 1 23 ? 19.201 7.278 34.989 1.00 15.62 21 ALA D N 1
ATOM 4210 C CA .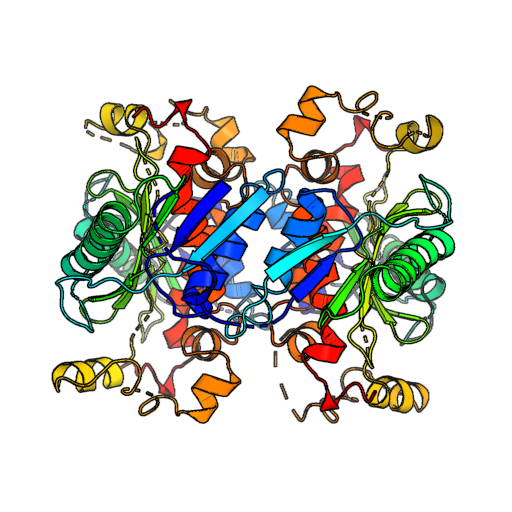 ALA D 1 23 ? 18.695 6.443 33.866 1.00 14.28 21 ALA D CA 1
ATOM 4211 C C . ALA D 1 23 ? 17.199 6.199 33.953 1.00 14.37 21 ALA D C 1
ATOM 4212 O O . ALA D 1 23 ? 16.488 6.159 32.933 1.00 12.41 21 ALA D O 1
ATOM 4214 N N . LYS D 1 24 ? 16.706 6.048 35.177 1.00 13.78 22 LYS D N 1
ATOM 4215 C CA . LYS D 1 24 ? 15.303 5.757 35.370 1.00 13.43 22 LYS D CA 1
ATOM 4216 C C . LYS D 1 24 ? 14.526 7.034 35.145 1.00 12.81 22 LYS D C 1
ATOM 4217 O O . LYS D 1 24 ? 13.454 7.018 34.511 1.00 11.74 22 LYS D O 1
ATOM 4223 N N . VAL D 1 25 ? 15.023 8.162 35.675 1.00 12.19 23 VAL D N 1
ATOM 4224 C CA . VAL D 1 25 ? 14.274 9.443 35.473 1.00 11.38 23 VAL D CA 1
ATOM 4225 C C . VAL D 1 25 ? 14.275 9.838 33.981 1.00 11.94 23 VAL D C 1
ATOM 4226 O O . VAL D 1 25 ? 13.269 10.294 33.421 1.00 10.25 23 VAL D O 1
ATOM 4230 N N . ASN D 1 26 ? 15.404 9.615 33.329 1.00 11.11 24 ASN D N 1
ATOM 4231 C CA . ASN D 1 26 ? 15.463 9.868 31.882 1.00 11.77 24 ASN D CA 1
ATOM 4232 C C . ASN D 1 26 ? 14.550 8.963 31.044 1.00 10.39 24 ASN D C 1
ATOM 4233 O O . ASN D 1 26 ? 14.017 9.386 30.018 1.00 9.03 24 ASN D O 1
ATOM 4238 N N . ALA D 1 27 ? 14.379 7.711 31.452 1.00 10.82 25 ALA D N 1
ATOM 4239 C CA . ALA D 1 27 ? 13.485 6.828 30.735 1.00 11.21 25 ALA D CA 1
ATOM 4240 C C . ALA D 1 27 ? 12.056 7.408 30.796 1.00 10.94 25 ALA D C 1
ATOM 4241 O O . ALA D 1 27 ? 11.302 7.413 29.817 1.00 10.53 25 ALA D O 1
ATOM 4243 N N . VAL D 1 28 ? 11.690 7.912 31.967 1.00 10.68 26 VAL D N 1
ATOM 4244 C CA . VAL D 1 28 ? 10.363 8.515 32.134 1.00 10.28 26 VAL D CA 1
ATOM 4245 C C . VAL D 1 28 ? 10.249 9.797 31.287 1.00 10.12 26 VAL D C 1
ATOM 4246 O O . VAL D 1 28 ? 9.251 10.000 30.618 1.00 11.27 26 VAL D O 1
ATOM 4250 N N . ARG D 1 29 ? 11.278 10.621 31.323 1.00 11.39 27 ARG D N 1
ATOM 4251 C CA . ARG D 1 29 ? 11.329 11.888 30.525 1.00 13.52 27 ARG D CA 1
ATOM 4252 C C . ARG D 1 29 ? 11.062 11.515 29.059 1.00 12.97 27 ARG D C 1
ATOM 4253 O O . ARG D 1 29 ? 10.210 12.093 28.389 1.00 12.99 27 ARG D O 1
ATOM 4261 N N . SER D 1 30 ? 11.779 10.499 28.575 1.00 13.74 28 SER D N 1
ATOM 4262 C CA . SER D 1 30 ? 11.645 10.137 27.157 1.00 13.68 28 SER D CA 1
ATOM 4263 C C . SER D 1 30 ? 10.243 9.583 26.834 1.00 13.06 28 SER D C 1
ATOM 4264 O O . SER D 1 30 ? 9.623 9.974 25.835 1.00 13.48 28 SER D O 1
ATOM 4267 N N . ALA D 1 31 ? 9.728 8.697 27.674 1.00 12.65 29 ALA D N 1
ATOM 4268 C CA . ALA D 1 31 ? 8.390 8.133 27.484 1.00 11.81 29 ALA D CA 1
ATOM 4269 C C . ALA D 1 31 ? 7.308 9.220 27.469 1.00 12.17 29 ALA D C 1
ATOM 4270 O O . ALA D 1 31 ? 6.524 9.262 26.524 1.00 11.84 29 ALA D O 1
ATOM 4272 N N . PHE D 1 32 ? 7.238 10.093 28.493 1.00 11.10 30 PHE D N 1
ATOM 4273 C CA . PHE D 1 32 ? 6.199 11.136 28.492 1.00 12.17 30 PHE D CA 1
ATOM 4274 C C . PHE D 1 32 ? 6.403 12.150 27.359 1.00 12.56 30 PHE D C 1
ATOM 4275 O O . PHE D 1 32 ? 5.423 12.544 26.733 1.00 13.16 30 PHE D O 1
ATOM 4283 N N . SER D 1 33 ? 7.655 12.549 27.095 1.00 12.32 31 SER D N 1
ATOM 4284 C CA . SER D 1 33 ? 7.946 13.532 26.015 1.00 13.31 31 SER D CA 1
ATOM 4285 C C . SER D 1 33 ? 7.598 12.960 24.634 1.00 14.23 31 SER D C 1
ATOM 4286 O O . SER D 1 33 ? 7.282 13.719 23.704 1.00 15.45 31 SER D O 1
ATOM 4289 N N . THR D 1 34 ? 7.622 11.634 24.506 1.00 14.79 32 THR D N 1
ATOM 4290 C CA . THR D 1 34 ? 7.217 10.934 23.283 1.00 15.68 32 THR D CA 1
ATOM 4291 C C . THR D 1 34 ? 5.691 10.788 23.134 1.00 16.80 32 THR D C 1
ATOM 4292 O O . THR D 1 34 ? 5.112 11.117 22.096 1.00 16.45 32 THR D O 1
ATOM 4296 N N . VAL D 1 35 ? 5.030 10.313 24.176 1.00 16.96 33 VAL D N 1
ATOM 4297 C CA . VAL D 1 35 ? 3.622 9.969 24.096 1.00 17.44 33 VAL D CA 1
ATOM 4298 C C . VAL D 1 35 ? 2.727 11.218 24.165 1.00 18.31 33 VAL D C 1
ATOM 4299 O O . VAL D 1 35 ? 1.660 11.248 23.547 1.00 18.70 33 VAL D O 1
ATOM 4303 N N . PHE D 1 36 ? 3.149 12.231 24.922 1.00 17.85 34 PHE D N 1
ATOM 4304 C CA . PHE D 1 36 ? 2.354 13.442 25.169 1.00 17.31 34 PHE D CA 1
ATOM 4305 C C . PHE D 1 36 ? 3.132 14.698 24.697 1.00 15.82 34 PHE D C 1
ATOM 4306 O O . PHE D 1 36 ? 3.458 15.560 25.491 1.00 14.54 34 PHE D O 1
ATOM 4314 N N . PRO D 1 37 ? 3.436 14.775 23.405 1.00 15.07 35 PRO D N 1
ATOM 4315 C CA . PRO D 1 37 ? 4.421 15.775 22.944 1.00 15.67 35 PRO D CA 1
ATOM 4316 C C . PRO D 1 37 ? 3.901 17.240 22.970 1.00 16.56 35 PRO D C 1
ATOM 4317 O O . PRO D 1 37 ? 4.699 18.194 22.859 1.00 16.44 35 PRO D O 1
ATOM 4321 N N . ASP D 1 38 ? 2.598 17.424 23.167 1.00 16.33 36 ASP D N 1
ATOM 4322 C CA . ASP D 1 38 ? 2.033 18.771 23.150 1.00 17.32 36 ASP D CA 1
ATOM 4323 C C . ASP D 1 38 ? 1.842 19.314 24.542 1.00 17.62 36 ASP D C 1
ATOM 4324 O O . ASP D 1 38 ? 1.352 20.403 24.687 1.00 16.12 36 ASP D O 1
ATOM 4329 N N . GLN D 1 39 ? 2.242 18.550 25.559 1.00 17.93 37 GLN D N 1
ATOM 4330 C CA . GLN D 1 39 ? 2.090 18.962 26.967 1.00 19.71 37 GLN D CA 1
ATOM 4331 C C . GLN D 1 39 ? 3.385 19.463 27.655 1.00 20.45 37 GLN D C 1
ATOM 4332 O O . GLN D 1 39 ? 4.479 19.033 27.317 1.00 20.94 37 GLN D O 1
ATOM 4338 N N . GLU D 1 40 ? 3.238 20.341 28.642 1.00 21.11 38 GLU D N 1
ATOM 4339 C CA . GLU D 1 40 ? 4.388 20.842 29.407 1.00 22.00 38 GLU D CA 1
ATOM 4340 C C . GLU D 1 40 ? 4.498 20.001 30.657 1.00 20.44 38 GLU D C 1
ATOM 4341 O O . GLU D 1 40 ? 3.507 19.857 31.352 1.00 19.42 38 GLU D O 1
ATOM 4347 N N . TRP D 1 41 ? 5.701 19.461 30.918 1.00 20.09 39 TRP D N 1
ATOM 4348 C CA . TRP D 1 41 ? 5.969 18.475 31.960 1.00 19.25 39 TRP D CA 1
ATOM 4349 C C . TRP D 1 41 ? 7.121 18.909 32.870 1.00 19.23 39 TRP D C 1
ATOM 4350 O O . TRP D 1 41 ? 8.191 19.319 32.385 1.00 20.11 39 TRP D O 1
ATOM 4361 N N . GLU D 1 42 ? 6.925 18.769 34.175 1.00 17.74 40 GLU D N 1
ATOM 4362 C CA . GLU D 1 42 ? 8.012 18.910 35.145 1.00 17.07 40 GLU D CA 1
ATOM 4363 C C . GLU D 1 42 ? 8.308 17.514 35.765 1.00 16.34 40 GLU D C 1
ATOM 4364 O O . GLU D 1 42 ? 7.408 16.848 36.238 1.00 15.63 40 GLU D O 1
ATOM 4370 N N . PHE D 1 43 ? 9.560 17.092 35.734 1.00 15.89 41 PHE D N 1
ATOM 4371 C CA . PHE D 1 43 ? 9.939 15.744 36.182 1.00 16.38 41 PHE D CA 1
ATOM 4372 C C . PHE D 1 43 ? 10.709 15.885 37.480 1.00 17.02 41 PHE D C 1
ATOM 4373 O O . PHE D 1 43 ? 11.664 16.687 37.568 1.00 17.59 41 PHE D O 1
ATOM 4381 N N . ILE D 1 44 ? 10.259 15.159 38.495 1.00 15.60 42 ILE D N 1
ATOM 4382 C CA . ILE D 1 44 ? 10.780 15.331 39.837 1.00 16.28 42 ILE D CA 1
ATOM 4383 C C . ILE D 1 44 ? 11.115 13.940 40.371 1.00 15.04 42 ILE D C 1
ATOM 4384 O O . ILE D 1 44 ? 10.216 13.158 40.634 1.00 15.10 42 ILE D O 1
ATOM 4389 N N . GLY D 1 45 ? 12.402 13.646 40.489 1.00 14.72 43 GLY D N 1
ATOM 4390 C CA . GLY D 1 45 ? 12.828 12.321 40.990 1.00 15.52 43 GLY D CA 1
ATOM 4391 C C . GLY D 1 45 ? 12.898 12.377 42.502 1.00 16.37 43 GLY D C 1
ATOM 4392 O O . GLY D 1 45 ? 13.423 13.354 43.071 1.00 15.73 43 GLY D O 1
ATOM 4393 N N . VAL D 1 46 ? 12.396 11.350 43.175 1.00 16.08 44 VAL D N 1
ATOM 4394 C CA . VAL D 1 46 ? 12.503 11.309 44.636 1.00 15.21 44 VAL D CA 1
ATOM 4395 C C . VAL D 1 46 ? 12.989 9.907 45.086 1.00 15.28 44 VAL D C 1
ATOM 4396 O O . VAL D 1 46 ? 12.852 8.909 44.340 1.00 13.91 44 VAL D O 1
ATOM 4400 N N . SER D 1 47 ? 13.561 9.825 46.293 1.00 15.64 45 SER D N 1
ATOM 4401 C CA . SER D 1 47 ? 13.988 8.524 46.840 1.00 15.48 45 SER D CA 1
ATOM 4402 C C . SER D 1 47 ? 13.034 8.103 47.956 1.00 14.68 45 SER D C 1
ATOM 4403 O O . SER D 1 47 ? 12.955 8.771 48.986 1.00 14.90 45 SER D O 1
ATOM 4406 N N . VAL D 1 48 ? 12.349 6.986 47.751 1.00 15.13 46 VAL D N 1
ATOM 4407 C CA . VAL D 1 48 ? 11.397 6.418 48.720 1.00 15.69 46 VAL D CA 1
ATOM 4408 C C . VAL D 1 48 ? 11.710 4.944 48.916 1.00 16.22 46 VAL D C 1
ATOM 4409 O O . VAL D 1 48 ? 12.244 4.313 47.990 1.00 18.18 46 VAL D O 1
ATOM 4413 N N . PRO D 1 49 ? 11.378 4.378 50.101 1.00 17.33 47 PRO D N 1
ATOM 4414 C CA . PRO D 1 49 ? 11.630 2.938 50.258 1.00 17.14 47 PRO D CA 1
ATOM 4415 C C . PRO D 1 49 ? 10.660 2.051 49.488 1.00 16.19 47 PRO D C 1
ATOM 4416 O O . PRO D 1 49 ? 9.498 2.408 49.278 1.00 15.66 47 PRO D O 1
ATOM 4420 N N . SER D 1 50 ? 11.131 0.873 49.123 1.00 16.07 48 SER D N 1
ATOM 4421 C CA . SER D 1 50 ? 10.277 -0.094 48.439 1.00 15.22 48 SER D CA 1
ATOM 4422 C C . SER D 1 50 ? 9.587 -1.081 49.383 1.00 15.15 48 SER D C 1
ATOM 4423 O O . SER D 1 50 ? 8.651 -1.798 48.978 1.00 14.61 48 SER D O 1
ATOM 4426 N N . GLU D 1 51 ? 10.098 -1.201 50.608 1.00 15.15 49 GLU D N 1
ATOM 4427 C CA . GLU D 1 51 ? 9.611 -2.225 51.568 1.00 15.78 49 GLU D CA 1
ATOM 4428 C C . GLU D 1 51 ? 9.810 -3.682 51.100 1.00 15.70 49 GLU D C 1
ATOM 4429 O O . GLU D 1 51 ? 9.247 -4.606 51.705 1.00 14.67 49 GLU D O 1
ATOM 4435 N N . VAL D 1 52 ? 10.602 -3.890 50.053 1.00 14.84 50 VAL D N 1
ATOM 4436 C CA . VAL D 1 52 ? 10.987 -5.264 49.650 1.00 15.11 50 VAL D CA 1
ATOM 4437 C C . VAL D 1 52 ? 12.511 -5.396 49.626 1.00 14.93 50 VAL D C 1
ATOM 4438 O O . VAL D 1 52 ? 13.214 -4.438 49.986 1.00 13.90 50 VAL D O 1
ATOM 4442 N N . ALA D 1 53 ? 13.042 -6.557 49.209 1.00 14.04 51 ALA D N 1
ATOM 4443 C CA . ALA D 1 53 ? 14.499 -6.717 49.109 1.00 14.64 51 ALA D CA 1
ATOM 4444 C C . ALA D 1 53 ? 15.122 -5.710 48.148 1.00 15.42 51 ALA D C 1
ATOM 4445 O O . ALA D 1 53 ? 14.517 -5.345 47.114 1.00 14.45 51 ALA D O 1
ATOM 4447 N N . ASP D 1 54 ? 16.340 -5.277 48.455 1.00 15.64 52 ASP D N 1
ATOM 4448 C CA . ASP D 1 54 ? 17.089 -4.433 47.512 1.00 16.96 52 ASP D CA 1
ATOM 4449 C C . ASP D 1 54 ? 17.166 -5.082 46.107 1.00 15.97 52 ASP D C 1
ATOM 4450 O O . ASP D 1 54 ? 17.117 -4.390 45.096 1.00 15.92 52 ASP D O 1
ATOM 4455 N N . GLN D 1 55 ? 17.273 -6.410 46.067 1.00 14.51 53 GLN D N 1
ATOM 4456 C CA . GLN D 1 55 ? 17.263 -7.205 44.813 1.00 14.95 53 GLN D CA 1
ATOM 4457 C C . GLN D 1 55 ? 16.066 -8.180 44.845 1.00 13.95 53 GLN D C 1
ATOM 4458 O O . GLN D 1 55 ? 16.174 -9.260 45.463 1.00 14.46 53 GLN D O 1
ATOM 4464 N N . PRO D 1 56 ? 14.880 -7.749 44.340 1.00 14.17 54 PRO D N 1
ATOM 4465 C CA . PRO D 1 56 ? 13.716 -8.652 44.354 1.00 14.06 54 PRO D CA 1
ATOM 4466 C C . PRO D 1 56 ? 13.969 -9.929 43.515 1.00 13.94 54 PRO D C 1
ATOM 4467 O O . PRO D 1 56 ? 14.633 -9.858 42.461 1.00 13.44 54 PRO D O 1
ATOM 4479 N N . SER D 1 58 ? 11.519 -12.471 42.788 1.00 12.09 56 SER D N 1
ATOM 4480 C CA . SER D 1 58 ? 10.384 -13.044 42.078 1.00 13.32 56 SER D CA 1
ATOM 4481 C C . SER D 1 58 ? 9.658 -11.916 41.340 1.00 13.82 56 SER D C 1
ATOM 4482 O O . SER D 1 58 ? 9.838 -10.722 41.639 1.00 14.45 56 SER D O 1
ATOM 4485 N N . ASP D 1 59 ? 8.829 -12.319 40.396 1.00 14.08 57 ASP D N 1
ATOM 4486 C CA . ASP D 1 59 ? 7.985 -11.378 39.664 1.00 14.98 57 ASP D CA 1
ATOM 4487 C C . ASP D 1 59 ? 7.113 -10.601 40.666 1.00 14.59 57 ASP D C 1
ATOM 4488 O O . ASP D 1 59 ? 6.993 -9.368 40.602 1.00 13.90 57 ASP D O 1
ATOM 4493 N N . GLU D 1 60 ? 6.516 -11.334 41.601 1.00 14.23 58 GLU D N 1
ATOM 4494 C CA . GLU D 1 60 ? 5.608 -10.738 42.576 1.00 15.49 58 GLU D CA 1
ATOM 4495 C C . GLU D 1 60 ? 6.278 -9.680 43.426 1.00 15.03 58 GLU D C 1
ATOM 4496 O O . GLU D 1 60 ? 5.717 -8.592 43.625 1.00 13.28 58 GLU D O 1
ATOM 4502 N N . GLU D 1 61 ? 7.461 -10.009 43.947 1.00 14.48 59 GLU D N 1
ATOM 4503 C CA . GLU D 1 61 ? 8.186 -9.101 44.834 1.00 14.93 59 GLU D CA 1
ATOM 4504 C C . GLU D 1 61 ? 8.623 -7.820 44.071 1.00 14.00 59 GLU D C 1
ATOM 4505 O O . GLU D 1 61 ? 8.558 -6.696 44.599 1.00 13.29 59 GLU D O 1
ATOM 4511 N N . THR D 1 62 ? 9.028 -8.005 42.820 1.00 12.17 60 THR D N 1
ATOM 4512 C CA . THR D 1 62 ? 9.490 -6.895 41.970 1.00 11.59 60 THR D CA 1
ATOM 4513 C C . THR D 1 62 ? 8.326 -5.926 41.740 1.00 11.99 60 THR D C 1
ATOM 4514 O O . THR D 1 62 ? 8.462 -4.691 41.889 1.00 12.25 60 THR D O 1
ATOM 4518 N N . LYS D 1 63 ? 7.163 -6.466 41.372 1.00 10.36 61 LYS D N 1
ATOM 4519 C CA . LYS D 1 63 ? 6.001 -5.592 41.131 1.00 12.30 61 LYS D CA 1
ATOM 4520 C C . LYS D 1 63 ? 5.545 -4.920 42.459 1.00 12.13 61 LYS D C 1
ATOM 4521 O O . LYS D 1 63 ? 5.202 -3.737 42.470 1.00 12.47 61 LYS D O 1
ATOM 4527 N N . GLN D 1 64 ? 5.569 -5.667 43.570 1.00 13.15 62 GLN D N 1
ATOM 4528 C CA . GLN D 1 64 ? 5.187 -5.105 44.846 1.00 14.47 62 GLN D CA 1
ATOM 4529 C C . GLN D 1 64 ? 6.100 -3.942 45.221 1.00 13.31 62 GLN D C 1
ATOM 4530 O O . GLN D 1 64 ? 5.636 -2.969 45.783 1.00 12.19 62 GLN D O 1
ATOM 4536 N N . GLY D 1 65 ? 7.394 -4.063 44.923 1.00 14.34 63 GLY D N 1
ATOM 4537 C CA . GLY D 1 65 ? 8.387 -3.032 45.244 1.00 14.59 63 GLY D CA 1
ATOM 4538 C C . GLY D 1 65 ? 8.034 -1.761 44.483 1.00 14.54 63 GLY D C 1
ATOM 4539 O O . GLY D 1 65 ? 8.079 -0.646 45.028 1.00 14.27 63 GLY D O 1
ATOM 4540 N N . ALA D 1 66 ? 7.683 -1.913 43.215 1.00 14.67 64 ALA D N 1
ATOM 4541 C CA . ALA D 1 66 ? 7.312 -0.739 42.387 1.00 13.18 64 ALA D CA 1
ATOM 4542 C C . ALA D 1 66 ? 5.993 -0.109 42.883 1.00 13.06 64 ALA D C 1
ATOM 4543 O O . ALA D 1 66 ? 5.869 1.127 42.953 1.00 12.07 64 ALA D O 1
ATOM 4545 N N . LEU D 1 67 ? 5.013 -0.942 43.249 1.00 12.13 65 LEU D N 1
ATOM 4546 C CA . LEU D 1 67 ? 3.747 -0.396 43.788 1.00 12.63 65 LEU D CA 1
ATOM 4547 C C . LEU D 1 67 ? 3.997 0.368 45.097 1.00 14.20 65 LEU D C 1
ATOM 4548 O O . LEU D 1 67 ? 3.438 1.452 45.323 1.00 13.25 65 LEU D O 1
ATOM 4553 N N . ASN D 1 68 ? 4.793 -0.233 45.983 1.00 12.60 66 ASN D N 1
ATOM 4554 C CA . ASN D 1 68 ? 5.087 0.414 47.270 1.00 14.07 66 ASN D CA 1
ATOM 4555 C C . ASN D 1 68 ? 5.796 1.746 47.075 1.00 14.58 66 ASN D C 1
ATOM 4556 O O . ASN D 1 68 ? 5.504 2.719 47.794 1.00 14.35 66 ASN D O 1
ATOM 4561 N N . ARG D 1 69 ? 6.763 1.811 46.153 1.00 13.25 67 ARG D N 1
ATOM 4562 C CA . ARG D 1 69 ? 7.478 3.090 45.936 1.00 14.47 67 ARG D CA 1
ATOM 4563 C C . ARG D 1 69 ? 6.498 4.162 45.439 1.00 14.66 67 ARG D C 1
ATOM 4564 O O . ARG D 1 69 ? 6.543 5.310 45.878 1.00 14.26 67 ARG D O 1
ATOM 4572 N N . VAL D 1 70 ? 5.605 3.776 44.537 1.00 13.24 68 VAL D N 1
ATOM 4573 C CA . VAL D 1 70 ? 4.586 4.732 44.067 1.00 12.79 68 VAL D CA 1
ATOM 4574 C C . VAL D 1 70 ? 3.681 5.191 45.222 1.00 12.74 68 VAL D C 1
ATOM 4575 O O . VAL D 1 70 ? 3.412 6.392 45.377 1.00 12.09 68 VAL D O 1
ATOM 4579 N N . ARG D 1 71 ? 3.195 4.239 46.024 1.00 12.12 69 ARG D N 1
ATOM 4580 C CA . ARG D 1 71 ? 2.339 4.591 47.164 1.00 12.44 69 ARG D CA 1
ATOM 4581 C C . ARG D 1 71 ? 3.057 5.520 48.158 1.00 12.16 69 ARG D C 1
ATOM 4582 O O . ARG D 1 71 ? 2.482 6.498 48.661 1.00 11.79 69 ARG D O 1
ATOM 4590 N N . ASN D 1 72 ? 4.300 5.176 48.463 1.00 12.26 70 ASN D N 1
ATOM 4591 C CA . ASN D 1 72 ? 5.131 5.946 49.388 1.00 14.01 70 ASN D CA 1
ATOM 4592 C C . ASN D 1 72 ? 5.451 7.363 48.816 1.00 13.90 70 ASN D C 1
ATOM 4593 O O . ASN D 1 72 ? 5.486 8.364 49.575 1.00 13.74 70 ASN D O 1
ATOM 4598 N N . ALA D 1 73 ? 5.698 7.443 47.514 1.00 13.17 71 ALA D N 1
ATOM 4599 C CA . ALA D 1 73 ? 5.860 8.744 46.835 1.00 13.40 71 ALA D CA 1
ATOM 4600 C C . ALA D 1 73 ? 4.595 9.613 46.898 1.00 13.71 71 ALA D C 1
ATOM 4601 O O . ALA D 1 73 ? 4.665 10.836 47.120 1.00 14.39 71 ALA D O 1
ATOM 4603 N N . LYS D 1 74 ? 3.437 8.981 46.690 1.00 14.86 72 LYS D N 1
ATOM 4604 C CA . LYS D 1 74 ? 2.140 9.678 46.780 1.00 15.50 72 LYS D CA 1
ATOM 4605 C C . LYS D 1 74 ? 1.905 10.218 48.174 1.00 16.18 72 LYS D C 1
ATOM 4606 O O . LYS D 1 74 ? 1.416 11.355 48.338 1.00 16.17 72 LYS D O 1
ATOM 4612 N N . GLN D 1 75 ? 2.277 9.428 49.180 1.00 16.03 73 GLN D N 1
ATOM 4613 C CA . GLN D 1 75 ? 2.096 9.844 50.570 1.00 16.69 73 GLN D CA 1
ATOM 4614 C C . GLN D 1 75 ? 2.991 11.027 50.935 1.00 16.14 73 GLN D C 1
ATOM 4615 O O . GLN D 1 75 ? 2.553 11.983 51.591 1.00 15.06 73 GLN D O 1
ATOM 4621 N N . ARG D 1 76 ? 4.248 10.972 50.524 1.00 16.30 74 ARG D N 1
ATOM 4622 C CA . ARG D 1 76 ? 5.201 12.025 50.902 1.00 16.67 74 ARG D CA 1
ATOM 4623 C C . ARG D 1 76 ? 4.964 13.325 50.113 1.00 16.43 74 ARG D C 1
ATOM 4624 O O . ARG D 1 76 ? 5.091 14.445 50.647 1.00 14.76 74 ARG D O 1
ATOM 4632 N N . HIS D 1 77 ? 4.569 13.171 48.850 1.00 15.44 75 HIS D N 1
ATOM 4633 C CA . HIS D 1 77 ? 4.449 14.261 47.917 1.00 15.56 75 HIS D CA 1
ATOM 4634 C C . HIS D 1 77 ? 3.109 14.245 47.178 1.00 15.96 75 HIS D C 1
ATOM 4635 O O . HIS D 1 77 ? 3.084 14.074 45.947 1.00 15.95 75 HIS D O 1
ATOM 4642 N N . PRO D 1 78 ? 1.984 14.438 47.914 1.00 16.75 76 PRO D N 1
ATOM 4643 C CA . PRO D 1 78 ? 0.688 14.460 47.231 1.00 17.62 76 PRO D CA 1
ATOM 4644 C C . PRO D 1 78 ? 0.524 15.649 46.291 1.00 18.30 76 PRO D C 1
ATOM 4645 O O . PRO D 1 78 ? 1.195 16.682 46.477 1.00 19.29 76 PRO D O 1
ATOM 4649 N N . GLY D 1 79 ? -0.362 15.518 45.296 1.00 17.82 77 GLY D N 1
ATOM 4650 C CA . GLY D 1 79 ? -0.705 16.660 44.427 1.00 17.64 77 GLY D CA 1
ATOM 4651 C C . GLY D 1 79 ? -0.078 16.676 43.039 1.00 17.33 77 GLY D C 1
ATOM 4652 O O . GLY D 1 79 ? -0.402 17.540 42.241 1.00 18.86 77 GLY D O 1
ATOM 4653 N N . ALA D 1 80 ? 0.788 15.718 42.716 1.00 16.12 78 ALA D N 1
ATOM 4654 C CA . ALA D 1 80 ? 1.328 15.612 41.337 1.00 14.94 78 ALA D CA 1
ATOM 4655 C C . ALA D 1 80 ? 0.308 14.994 40.370 1.00 15.03 78 ALA D C 1
ATOM 4656 O O . ALA D 1 80 ? -0.620 14.325 40.792 1.00 15.01 78 ALA D O 1
ATOM 4658 N N . GLU D 1 81 ? 0.474 15.213 39.069 1.00 14.38 79 GLU D N 1
ATOM 4659 C CA . GLU D 1 81 ? -0.434 14.576 38.142 1.00 15.37 79 GLU D CA 1
ATOM 4660 C C . GLU D 1 81 ? -0.166 13.059 37.976 1.00 14.33 79 GLU D C 1
ATOM 4661 O O . GLU D 1 81 ? -1.096 12.282 37.819 1.00 14.12 79 GLU D O 1
ATOM 4667 N N . TYR D 1 82 ? 1.105 12.675 37.964 1.00 13.88 80 TYR D N 1
ATOM 4668 C CA . TYR D 1 82 ? 1.483 11.287 37.773 1.00 14.24 80 TYR D CA 1
ATOM 4669 C C . TYR D 1 82 ? 2.585 10.911 38.740 1.00 13.87 80 TYR D C 1
ATOM 4670 O O . TYR D 1 82 ? 3.384 11.771 39.168 1.00 13.67 80 TYR D O 1
ATOM 4679 N N . TYR D 1 83 ? 2.577 9.629 39.096 1.00 12.36 81 TYR D N 1
ATOM 4680 C CA . TYR D 1 83 ? 3.585 9.007 39.923 1.00 12.60 81 TYR D CA 1
ATOM 4681 C C . TYR D 1 83 ? 4.064 7.778 39.169 1.00 12.53 81 TYR D C 1
ATOM 4682 O O . TYR D 1 83 ? 3.226 6.934 38.780 1.00 13.53 81 TYR D O 1
ATOM 4691 N N . VAL D 1 84 ? 5.389 7.646 39.015 1.00 13.41 82 VAL D N 1
ATOM 4692 C CA . VAL D 1 84 ? 5.961 6.533 38.239 1.00 12.09 82 VAL D CA 1
ATOM 4693 C C . VAL D 1 84 ? 6.950 5.695 39.049 1.00 12.87 82 VAL D C 1
ATOM 4694 O O . VAL D 1 84 ? 7.862 6.256 39.697 1.00 12.58 82 VAL D O 1
ATOM 4698 N N . GLY D 1 85 ? 6.730 4.369 39.052 1.00 10.30 83 GLY D N 1
ATOM 4699 C CA . GLY D 1 85 ? 7.636 3.415 39.690 1.00 11.11 83 GLY D CA 1
ATOM 4700 C C . GLY D 1 85 ? 8.294 2.561 38.634 1.00 12.57 83 GLY D C 1
ATOM 4701 O O . GLY D 1 85 ? 7.646 2.194 37.657 1.00 13.21 83 GLY D O 1
ATOM 4702 N N . LEU D 1 86 ? 9.586 2.291 38.775 1.00 12.26 84 LEU D N 1
ATOM 4703 C CA A LEU D 1 86 ? 10.239 1.372 37.865 0.50 12.73 84 LEU D CA 1
ATOM 4704 C CA B LEU D 1 86 ? 10.287 1.407 37.848 0.50 12.18 84 LEU D CA 1
ATOM 4705 C C . LEU D 1 86 ? 11.306 0.563 38.629 1.00 13.60 84 LEU D C 1
ATOM 4706 O O . LEU D 1 86 ? 12.315 1.086 39.129 1.00 13.39 84 LEU D O 1
ATOM 4715 N N . GLU D 1 87 ? 11.014 -0.722 38.781 1.00 12.83 85 GLU D N 1
ATOM 4716 C CA . GLU D 1 87 ? 11.801 -1.618 39.636 1.00 13.94 85 GLU D CA 1
ATOM 4717 C C . GLU D 1 87 ? 12.255 -2.840 38.851 1.00 13.56 85 GLU D C 1
ATOM 4718 O O . GLU D 1 87 ? 11.419 -3.595 38.335 1.00 11.86 85 GLU D O 1
ATOM 4724 N N . ALA D 1 88 ? 13.571 -3.029 38.775 1.00 12.46 86 ALA D N 1
ATOM 4725 C CA . ALA D 1 88 ? 14.118 -4.239 38.206 1.00 12.35 86 ALA D CA 1
ATOM 4726 C C . ALA D 1 88 ? 14.043 -5.422 39.185 1.00 11.85 86 ALA D C 1
ATOM 4727 O O . ALA D 1 88 ? 14.185 -5.274 40.425 1.00 11.04 86 ALA D O 1
ATOM 4729 N N . GLY D 1 89 ? 13.842 -6.609 38.615 1.00 11.89 87 GLY D N 1
ATOM 4730 C CA . GLY D 1 89 ? 13.691 -7.808 39.420 1.00 12.06 87 GLY D CA 1
ATOM 4731 C C . GLY D 1 89 ? 14.241 -9.041 38.712 1.00 12.39 87 GLY D C 1
ATOM 4732 O O . GLY D 1 89 ? 14.606 -8.972 37.542 1.00 12.05 87 GLY D O 1
ATOM 4733 N N . ILE D 1 90 ? 14.282 -10.153 39.433 1.00 11.01 88 ILE D N 1
ATOM 4734 C CA . ILE D 1 90 ? 14.785 -11.420 38.868 1.00 11.53 88 ILE D CA 1
ATOM 4735 C C . ILE D 1 90 ? 13.764 -12.464 39.198 1.00 11.21 88 ILE D C 1
ATOM 4736 O O . ILE D 1 90 ? 13.148 -12.397 40.285 1.00 12.29 88 ILE D O 1
ATOM 4741 N N . GLU D 1 91 ? 13.567 -13.427 38.304 1.00 11.45 89 GLU D N 1
ATOM 4742 C CA . GLU D 1 91 ? 12.908 -14.655 38.705 1.00 12.47 89 GLU D CA 1
ATOM 4743 C C . GLU D 1 91 ? 13.521 -15.826 37.946 1.00 12.74 89 GLU D C 1
ATOM 4744 O O . GLU D 1 91 ? 13.573 -15.833 36.694 1.00 10.78 89 GLU D O 1
ATOM 4750 N N . GLU D 1 92 ? 14.045 -16.758 38.721 1.00 12.82 90 GLU D N 1
ATOM 4751 C CA . GLU D 1 92 ? 14.757 -17.906 38.210 1.00 15.20 90 GLU D CA 1
ATOM 4752 C C . GLU D 1 92 ? 15.874 -17.410 37.284 1.00 14.73 90 GLU D C 1
ATOM 4753 O O . GLU D 1 92 ? 16.731 -16.624 37.753 1.00 13.72 90 GLU D O 1
ATOM 4759 N N . ASN D 1 93 ? 15.882 -17.807 36.005 1.00 13.37 91 ASN D N 1
ATOM 4760 C CA . ASN D 1 93 ? 16.963 -17.326 35.131 1.00 14.10 91 ASN D CA 1
ATOM 4761 C C . ASN D 1 93 ? 16.626 -16.107 34.269 1.00 14.36 91 ASN D C 1
ATOM 4762 O O . ASN D 1 93 ? 17.247 -15.941 33.195 1.00 14.46 91 ASN D O 1
ATOM 4767 N N . LYS D 1 94 ? 15.661 -15.284 34.706 1.00 13.74 92 LYS D N 1
ATOM 4768 C CA . LYS D 1 94 ? 15.221 -14.130 33.924 1.00 14.06 92 LYS D CA 1
ATOM 4769 C C . LYS D 1 94 ? 15.282 -12.854 34.724 1.00 13.20 92 LYS D C 1
ATOM 4770 O O . LYS D 1 94 ? 15.019 -12.860 35.913 1.00 12.65 92 LYS D O 1
ATOM 4776 N N . THR D 1 95 ? 15.552 -11.759 34.031 1.00 12.28 93 THR D N 1
ATOM 4777 C CA . THR D 1 95 ? 15.454 -10.434 34.639 1.00 13.07 93 THR D CA 1
ATOM 4778 C C . THR D 1 95 ? 14.545 -9.519 33.778 1.00 12.11 93 THR D C 1
ATOM 4779 O O . THR D 1 95 ? 14.390 -9.758 32.586 1.00 11.57 93 THR D O 1
ATOM 4783 N N . PHE D 1 96 ? 13.950 -8.497 34.388 1.00 11.29 94 PHE D N 1
ATOM 4784 C CA . PHE D 1 96 ? 12.871 -7.698 33.758 1.00 12.66 94 PHE D CA 1
ATOM 4785 C C . PHE D 1 96 ? 12.687 -6.539 34.715 1.00 12.45 94 PHE D C 1
ATOM 4786 O O . PHE D 1 96 ? 13.358 -6.499 35.751 1.00 12.15 94 PHE D O 1
ATOM 4794 N N . ALA D 1 97 ? 11.778 -5.625 34.398 1.00 11.57 95 ALA D N 1
ATOM 4795 C CA . ALA D 1 97 ? 11.413 -4.550 35.291 1.00 11.41 95 ALA D CA 1
ATOM 4796 C C . ALA D 1 97 ? 9.916 -4.306 35.198 1.00 12.05 95 ALA D C 1
ATOM 4797 O O . ALA D 1 97 ? 9.344 -4.431 34.114 1.00 11.46 95 ALA D O 1
ATOM 4799 N N . TRP D 1 98 ? 9.301 -4.007 36.346 1.00 11.97 96 TRP D N 1
ATOM 4800 C CA . TRP D 1 98 ? 7.918 -3.548 36.408 1.00 12.63 96 TRP D CA 1
ATOM 4801 C C . TRP D 1 98 ? 7.870 -2.043 36.361 1.00 14.19 96 TRP D C 1
ATOM 4802 O O . TRP D 1 98 ? 8.570 -1.364 37.176 1.00 15.22 96 TRP D O 1
ATOM 4821 N N . ILE D 1 100 ? 5.173 1.002 36.832 1.00 12.76 98 ILE D N 1
ATOM 4822 C CA . ILE D 1 100 ? 3.846 1.412 37.359 1.00 13.03 98 ILE D CA 1
ATOM 4823 C C . ILE D 1 100 ? 3.623 2.900 37.125 1.00 13.19 98 ILE D C 1
ATOM 4824 O O . ILE D 1 100 ? 4.481 3.700 37.485 1.00 12.39 98 ILE D O 1
ATOM 4829 N N . VAL D 1 101 ? 2.475 3.289 36.548 1.00 12.50 99 VAL D N 1
ATOM 4830 C CA . VAL D 1 101 ? 2.173 4.733 36.426 1.00 12.39 99 VAL D CA 1
ATOM 4831 C C . VAL D 1 101 ? 0.799 4.938 37.066 1.00 13.13 99 VAL D C 1
ATOM 4832 O O . VAL D 1 101 ? -0.161 4.288 36.654 1.00 12.70 99 VAL D O 1
ATOM 4836 N N . GLU D 1 102 ? 0.718 5.814 38.066 1.00 13.70 100 GLU D N 1
ATOM 4837 C CA . GLU D 1 102 ? -0.564 6.143 38.686 1.00 14.63 100 GLU D CA 1
ATOM 4838 C C . GLU D 1 102 ? -0.916 7.626 38.514 1.00 15.11 100 GLU D C 1
ATOM 4839 O O . GLU D 1 102 ? -0.098 8.492 38.755 1.00 15.73 100 GLU D O 1
ATOM 4845 N N . SER D 1 103 ? -2.152 7.894 38.148 1.00 16.08 101 SER D N 1
ATOM 4846 C CA . SER D 1 103 ? -2.725 9.221 38.341 1.00 17.64 101 SER D CA 1
ATOM 4847 C C . SER D 1 103 ? -3.466 9.141 39.687 1.00 19.08 101 SER D C 1
ATOM 4848 O O . SER D 1 103 ? -3.306 8.167 40.454 1.00 19.18 101 SER D O 1
ATOM 4851 N N . ASP D 1 104 ? -4.274 10.149 40.003 1.00 21.00 102 ASP D N 1
ATOM 4852 C CA . ASP D 1 104 ? -5.075 10.110 41.232 1.00 22.91 102 ASP D CA 1
ATOM 4853 C C . ASP D 1 104 ? -6.144 9.024 41.142 1.00 22.45 102 ASP D C 1
ATOM 4854 O O . ASP D 1 104 ? -6.483 8.417 42.151 1.00 23.87 102 ASP D O 1
ATOM 4859 N N . GLN D 1 105 ? -6.632 8.758 39.929 1.00 22.62 103 GLN D N 1
ATOM 4860 C CA . GLN D 1 105 ? -7.779 7.869 39.691 1.00 22.12 103 GLN D CA 1
ATOM 4861 C C . GLN D 1 105 ? -7.466 6.506 39.078 1.00 21.02 103 GLN D C 1
ATOM 4862 O O . GLN D 1 105 ? -8.299 5.607 39.161 1.00 20.53 103 GLN D O 1
ATOM 4868 N N . GLN D 1 106 ? -6.291 6.352 38.453 1.00 19.31 104 GLN D N 1
ATOM 4869 C CA A GLN D 1 106 ? -6.045 5.251 37.526 0.50 18.53 104 GLN D CA 1
ATOM 4870 C CA B GLN D 1 106 ? -6.054 5.195 37.598 0.50 17.81 104 GLN D CA 1
ATOM 4871 C C . GLN D 1 106 ? -4.627 4.687 37.722 1.00 16.98 104 GLN D C 1
ATOM 4872 O O . GLN D 1 106 ? -3.741 5.411 38.140 1.00 16.32 104 GLN D O 1
ATOM 4883 N N . ARG D 1 107 ? -4.424 3.412 37.402 1.00 15.33 105 ARG D N 1
ATOM 4884 C CA . ARG D 1 107 ? -3.087 2.831 37.457 1.00 15.22 105 ARG D CA 1
ATOM 4885 C C . ARG D 1 107 ? -2.846 2.114 36.135 1.00 14.96 105 ARG D C 1
ATOM 4886 O O . ARG D 1 107 ? -3.722 1.357 35.713 1.00 15.80 105 ARG D O 1
ATOM 4894 N N . GLY D 1 108 ? -1.704 2.374 35.479 1.00 13.50 106 GLY D N 1
ATOM 4895 C CA . GLY D 1 108 ? -1.292 1.582 34.311 1.00 13.39 106 GLY D CA 1
ATOM 4896 C C . GLY D 1 108 ? -0.061 0.794 34.736 1.00 13.65 106 GLY D C 1
ATOM 4897 O O . GLY D 1 108 ? 0.682 1.249 35.625 1.00 12.62 106 GLY D O 1
ATOM 4898 N N . GLU D 1 109 ? 0.167 -0.356 34.102 1.00 13.03 107 GLU D N 1
ATOM 4899 C CA . GLU D 1 109 ? 1.283 -1.263 34.482 1.00 13.95 107 GLU D CA 1
ATOM 4900 C C . GLU D 1 109 ? 1.760 -2.009 33.278 1.00 11.74 107 GLU D C 1
ATOM 4901 O O . GLU D 1 109 ? 0.952 -2.418 32.437 1.00 12.22 107 GLU D O 1
ATOM 4907 N N . SER D 1 110 ? 3.072 -2.267 33.237 1.00 11.58 108 SER D N 1
ATOM 4908 C CA . SER D 1 110 ? 3.662 -3.140 32.251 1.00 10.73 108 SER D CA 1
ATOM 4909 C C . SER D 1 110 ? 4.972 -3.698 32.838 1.00 10.61 108 SER D C 1
ATOM 4910 O O . SER D 1 110 ? 5.727 -2.970 33.492 1.00 10.45 108 SER D O 1
ATOM 4913 N N . ARG D 1 111 ? 5.215 -4.982 32.573 1.00 10.31 109 ARG D N 1
ATOM 4914 C CA . ARG D 1 111 ? 6.505 -5.588 32.824 1.00 11.07 109 ARG D CA 1
ATOM 4915 C C . ARG D 1 111 ? 7.288 -5.647 31.525 1.00 11.99 109 ARG D C 1
ATOM 4916 O O . ARG D 1 111 ? 6.784 -6.175 30.491 1.00 13.14 109 ARG D O 1
ATOM 4924 N N . SER D 1 112 ? 8.554 -5.221 31.569 1.00 11.16 110 SER D N 1
ATOM 4925 C CA . SER D 1 112 ? 9.378 -5.221 30.373 1.00 11.98 110 SER D CA 1
ATOM 4926 C C . SER D 1 112 ? 9.683 -6.620 29.866 1.00 11.49 110 SER D C 1
ATOM 4927 O O . SER D 1 112 ? 9.581 -7.607 30.611 1.00 11.65 110 SER D O 1
ATOM 4930 N N . ALA D 1 113 ? 10.079 -6.695 28.600 1.00 11.37 111 ALA D N 1
ATOM 4931 C CA . ALA D 1 113 ? 10.501 -7.964 28.006 1.00 12.20 111 ALA D CA 1
ATOM 4932 C C . ALA D 1 113 ? 11.660 -8.556 28.811 1.00 12.17 111 ALA D C 1
ATOM 4933 O O . ALA D 1 113 ? 12.573 -7.813 29.236 1.00 13.19 111 ALA D O 1
ATOM 4935 N N . CYS D 1 114 ? 11.642 -9.867 29.052 1.00 12.07 112 CYS D N 1
ATOM 4936 C CA . CYS D 1 114 ? 12.652 -10.448 29.982 1.00 11.26 112 CYS D CA 1
ATOM 4937 C C . CYS D 1 114 ? 13.889 -10.981 29.254 1.00 12.01 112 CYS D C 1
ATOM 4938 O O . CYS D 1 114 ? 13.833 -11.436 28.101 1.00 12.54 112 CYS D O 1
ATOM 4941 N N . LEU D 1 115 ? 15.021 -10.877 29.933 1.00 11.76 113 LEU D N 1
ATOM 4942 C CA . LEU D 1 115 ? 16.308 -11.322 29.450 1.00 11.45 113 LEU D CA 1
ATOM 4943 C C . LEU D 1 115 ? 16.658 -12.639 30.155 1.00 11.70 113 LEU D C 1
ATOM 4944 O O . LEU D 1 115 ? 16.595 -12.715 31.365 1.00 10.95 113 LEU D O 1
ATOM 4957 N N . LEU D 1 117 ? 19.281 -15.065 31.650 1.00 15.02 115 LEU D N 1
ATOM 4958 C CA . LEU D 1 117 ? 20.628 -14.975 32.231 1.00 15.11 115 LEU D CA 1
ATOM 4959 C C . LEU D 1 117 ? 21.440 -16.230 31.924 1.00 16.33 115 LEU D C 1
ATOM 4960 O O . LEU D 1 117 ? 20.877 -17.316 31.857 1.00 16.70 115 LEU D O 1
ATOM 4965 N N . PRO D 1 118 ? 22.776 -16.076 31.713 1.00 17.01 116 PRO D N 1
ATOM 4966 C CA . PRO D 1 118 ? 23.697 -17.180 31.509 1.00 18.16 116 PRO D CA 1
ATOM 4967 C C . PRO D 1 118 ? 23.711 -18.100 32.753 1.00 17.27 116 PRO D C 1
ATOM 4968 O O . PRO D 1 118 ? 23.532 -17.611 33.866 1.00 17.12 116 PRO D O 1
ATOM 4972 N N . PRO D 1 119 ? 23.944 -19.405 32.570 1.00 18.05 117 PRO D N 1
ATOM 4973 C CA . PRO D 1 119 ? 23.959 -20.280 33.739 1.00 17.69 117 PRO D CA 1
ATOM 4974 C C . PRO D 1 119 ? 25.017 -19.898 34.808 1.00 17.32 117 PRO D C 1
ATOM 4975 O O . PRO D 1 119 ? 24.767 -20.071 36.007 1.00 17.22 117 PRO D O 1
ATOM 4979 N N . LEU D 1 120 ? 26.158 -19.330 34.409 1.00 17.32 118 LEU D N 1
ATOM 4980 C CA . LEU D 1 120 ? 27.155 -18.867 35.402 1.00 16.33 118 LEU D CA 1
ATOM 4981 C C . LEU D 1 120 ? 26.611 -17.713 36.270 1.00 15.99 118 LEU D C 1
ATOM 4982 O O . LEU D 1 120 ? 26.919 -17.616 37.470 1.00 14.40 118 LEU D O 1
ATOM 4987 N N . VAL D 1 121 ? 25.844 -16.816 35.654 1.00 14.85 119 VAL D N 1
ATOM 4988 C CA . VAL D 1 121 ? 25.174 -15.726 36.423 1.00 14.42 119 VAL D CA 1
ATOM 4989 C C . VAL D 1 121 ? 24.229 -16.288 37.494 1.00 14.51 119 VAL D C 1
ATOM 4990 O O . VAL D 1 121 ? 24.262 -15.843 38.660 1.00 13.19 119 VAL D O 1
ATOM 4994 N N . LEU D 1 122 ? 23.397 -17.249 37.100 1.00 14.40 120 LEU D N 1
ATOM 4995 C CA . LEU D 1 122 ? 22.466 -17.910 38.029 1.00 15.44 120 LEU D CA 1
ATOM 4996 C C . LEU D 1 122 ? 23.205 -18.630 39.160 1.00 14.16 120 LEU D C 1
ATOM 4997 O O . LEU D 1 122 ? 22.750 -18.619 40.299 1.00 14.60 120 LEU D O 1
ATOM 5002 N N . GLU D 1 123 ? 24.349 -19.219 38.845 1.00 14.02 121 GLU D N 1
ATOM 5003 C CA . GLU D 1 123 ? 25.154 -19.913 39.856 1.00 15.21 121 GLU D CA 1
ATOM 5004 C C . GLU D 1 123 ? 25.583 -18.935 40.935 1.00 14.11 121 GLU D C 1
ATOM 5005 O O . GLU D 1 123 ? 25.526 -19.253 42.138 1.00 13.25 121 GLU D O 1
ATOM 5011 N N . ARG D 1 124 ? 26.040 -17.755 40.497 1.00 12.71 122 ARG D N 1
ATOM 5012 C CA . ARG D 1 124 ? 26.443 -16.680 41.401 1.00 13.58 122 ARG D CA 1
ATOM 5013 C C . ARG D 1 124 ? 25.290 -16.073 42.215 1.00 12.43 122 ARG D C 1
ATOM 5014 O O . ARG D 1 124 ? 25.448 -15.808 43.405 1.00 12.08 122 ARG D O 1
ATOM 5022 N N . LEU D 1 125 ? 24.140 -15.852 41.585 1.00 11.99 123 LEU D N 1
ATOM 5023 C CA . LEU D 1 125 ? 22.944 -15.412 42.324 1.00 12.00 123 LEU D CA 1
ATOM 5024 C C . LEU D 1 125 ? 22.566 -16.376 43.449 1.00 13.17 123 LEU D C 1
ATOM 5025 O O . LEU D 1 125 ? 22.058 -15.957 44.497 1.00 13.23 123 LEU D O 1
ATOM 5030 N N . ARG D 1 126 ? 22.775 -17.674 43.205 1.00 12.68 124 ARG D N 1
ATOM 5031 C CA . ARG D 1 126 ? 22.546 -18.712 44.241 1.00 13.36 124 ARG D CA 1
ATOM 5032 C C . ARG D 1 126 ? 23.510 -18.613 45.415 1.00 13.98 124 ARG D C 1
ATOM 5033 O O . ARG D 1 126 ? 23.255 -19.176 46.475 1.00 13.53 124 ARG D O 1
ATOM 5041 N N . GLN D 1 127 ? 24.625 -17.922 45.195 1.00 14.31 125 GLN D N 1
ATOM 5042 C CA . GLN D 1 127 ? 25.606 -17.674 46.251 1.00 15.15 125 GLN D CA 1
ATOM 5043 C C . GLN D 1 127 ? 25.338 -16.320 46.913 1.00 14.86 125 GLN D C 1
ATOM 5044 O O . GLN D 1 127 ? 26.229 -15.757 47.544 1.00 14.57 125 GLN D O 1
ATOM 5050 N N . ALA D 1 128 ? 24.123 -15.798 46.740 1.00 14.69 126 ALA D N 1
ATOM 5051 C CA . ALA D 1 128 ? 23.680 -14.523 47.364 1.00 15.16 126 ALA D CA 1
ATOM 5052 C C . ALA D 1 128 ? 24.460 -13.296 46.875 1.00 15.85 126 ALA D C 1
ATOM 5053 O O . ALA D 1 128 ? 24.660 -12.314 47.632 1.00 16.21 126 ALA D O 1
ATOM 5055 N N . LYS D 1 129 ? 24.878 -13.332 45.608 1.00 15.03 127 LYS D N 1
ATOM 5056 C CA . LYS D 1 129 ? 25.670 -12.226 45.047 1.00 16.18 127 LYS D CA 1
ATOM 5057 C C . LYS D 1 129 ? 24.752 -11.243 44.370 1.00 16.28 127 LYS D C 1
ATOM 5058 O O . LYS D 1 129 ? 23.663 -11.596 43.937 1.00 16.04 127 LYS D O 1
ATOM 5064 N N . GLU D 1 130 ? 25.191 -9.987 44.253 1.00 16.45 128 GLU D N 1
ATOM 5065 C CA . GLU D 1 130 ? 24.343 -8.965 43.650 1.00 17.03 128 GLU D CA 1
ATOM 5066 C C . GLU D 1 130 ? 24.467 -9.005 42.125 1.00 16.70 128 GLU D C 1
ATOM 5067 O O . GLU D 1 130 ? 25.578 -9.109 41.571 1.00 16.40 128 GLU D O 1
ATOM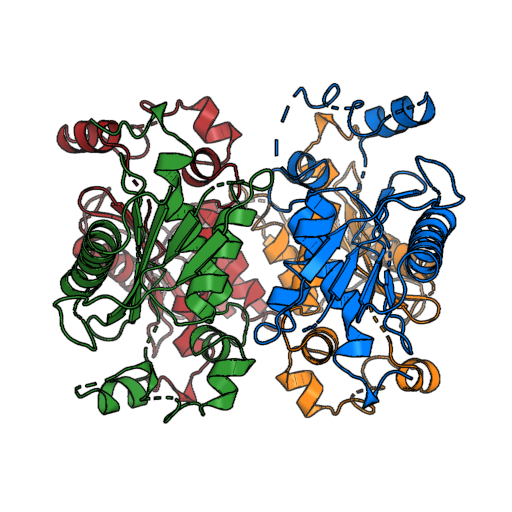 5073 N N . LEU D 1 131 ? 23.334 -8.898 41.440 1.00 17.23 129 LEU D N 1
ATOM 5074 C CA . LEU D 1 131 ? 23.311 -9.041 39.978 1.00 17.09 129 LEU D CA 1
ATOM 5075 C C . LEU D 1 131 ? 24.336 -8.177 39.217 1.00 17.28 129 LEU D C 1
ATOM 5076 O O . LEU D 1 131 ? 25.000 -8.662 38.313 1.00 15.27 129 LEU D O 1
ATOM 5081 N N . GLY D 1 132 ? 24.430 -6.892 39.555 1.00 17.54 130 GLY D N 1
ATOM 5082 C CA . GLY D 1 132 ? 25.327 -5.978 38.800 1.00 18.38 130 GLY D CA 1
ATOM 5083 C C . GLY D 1 132 ? 26.785 -6.399 38.963 1.00 18.42 130 GLY D C 1
ATOM 5084 O O . GLY D 1 132 ? 27.575 -6.354 37.996 1.00 18.37 130 GLY D O 1
ATOM 5085 N N . ASP D 1 133 ? 27.145 -6.828 40.171 1.00 17.74 131 ASP D N 1
ATOM 5086 C CA . ASP D 1 133 ? 28.474 -7.370 40.432 1.00 18.25 131 ASP D CA 1
ATOM 5087 C C . ASP D 1 133 ? 28.699 -8.628 39.609 1.00 17.50 131 ASP D C 1
ATOM 5088 O O . ASP D 1 133 ? 29.766 -8.817 39.017 1.00 17.00 131 ASP D O 1
ATOM 5093 N N . VAL D 1 134 ? 27.699 -9.496 39.598 1.00 16.07 132 VAL D N 1
ATOM 5094 C CA . VAL D 1 134 ? 27.821 -10.784 38.920 1.00 16.04 132 VAL D CA 1
ATOM 5095 C C . VAL D 1 134 ? 27.957 -10.529 37.399 1.00 16.77 132 VAL D C 1
ATOM 5096 O O . VAL D 1 134 ? 28.726 -11.216 36.723 1.00 15.79 132 VAL D O 1
ATOM 5108 N N . ASP D 1 136 ? 29.364 -7.894 35.967 1.00 18.13 134 ASP D N 1
ATOM 5109 C CA . ASP D 1 136 ? 30.752 -7.440 35.792 1.00 18.76 134 ASP D CA 1
ATOM 5110 C C . ASP D 1 136 ? 31.743 -8.590 35.821 1.00 19.07 134 ASP D C 1
ATOM 5111 O O . ASP D 1 136 ? 32.668 -8.625 34.990 1.00 18.19 134 ASP D O 1
ATOM 5116 N N . GLU D 1 137 ? 31.552 -9.507 36.777 1.00 18.06 135 GLU D N 1
ATOM 5117 C CA . GLU D 1 137 ? 32.366 -10.741 36.857 1.00 19.40 135 GLU D CA 1
ATOM 5118 C C . GLU D 1 137 ? 32.297 -11.575 35.580 1.00 18.81 135 GLU D C 1
ATOM 5119 O O . GLU D 1 137 ? 33.322 -12.031 35.066 1.00 19.06 135 GLU D O 1
ATOM 5125 N N . VAL D 1 138 ? 31.085 -11.812 35.099 1.00 17.61 136 VAL D N 1
ATOM 5126 C CA . VAL D 1 138 ? 30.876 -12.723 33.995 1.00 19.70 136 VAL D CA 1
ATOM 5127 C C . VAL D 1 138 ? 31.261 -12.078 32.623 1.00 19.94 136 VAL D C 1
ATOM 5128 O O . VAL D 1 138 ? 31.921 -12.721 31.830 1.00 18.45 136 VAL D O 1
ATOM 5132 N N . PHE D 1 139 ? 30.864 -10.813 32.398 1.00 20.58 137 PHE D N 1
ATOM 5133 C CA . PHE D 1 139 ? 31.147 -10.062 31.147 1.00 21.75 137 PHE D CA 1
ATOM 5134 C C . PHE D 1 139 ? 32.327 -9.099 31.187 1.00 22.64 137 PHE D C 1
ATOM 5135 O O . PHE D 1 139 ? 32.887 -8.740 30.143 1.00 24.31 137 PHE D O 1
ATOM 5143 N N . GLY D 1 140 ? 32.694 -8.657 32.381 1.00 22.71 138 GLY D N 1
ATOM 5144 C CA . GLY D 1 140 ? 33.737 -7.666 32.554 1.00 22.41 138 GLY D CA 1
ATOM 5145 C C . GLY D 1 140 ? 33.168 -6.279 32.655 1.00 22.65 138 GLY D C 1
ATOM 5146 O O . GLY D 1 140 ? 32.279 -5.889 31.867 1.00 22.65 138 GLY D O 1
ATOM 5147 N N . THR D 1 141 ? 33.669 -5.555 33.644 1.00 22.54 139 THR D N 1
ATOM 5148 C CA . THR D 1 141 ? 33.269 -4.192 33.954 1.00 23.71 139 THR D CA 1
ATOM 5149 C C . THR D 1 141 ? 33.374 -3.225 32.782 1.00 23.40 139 THR D C 1
ATOM 5150 O O . THR D 1 141 ? 32.421 -2.496 32.499 1.00 21.93 139 THR D O 1
ATOM 5154 N N . GLU D 1 142 ? 34.536 -3.225 32.116 1.00 22.91 140 GLU D N 1
ATOM 5155 C CA . GLU D 1 142 ? 34.777 -2.328 31.003 1.00 23.56 140 GLU D CA 1
ATOM 5156 C C . GLU D 1 142 ? 33.938 -2.697 29.793 1.00 23.04 140 GLU D C 1
ATOM 5157 O O . GLU D 1 142 ? 33.402 -1.840 29.110 1.00 21.97 140 GLU D O 1
ATOM 5163 N N . ASN D 1 143 ? 33.862 -3.982 29.524 1.00 23.68 141 ASN D N 1
ATOM 5164 C CA . ASN D 1 143 ? 32.989 -4.480 28.486 1.00 25.21 141 ASN D CA 1
ATOM 5165 C C . ASN D 1 143 ? 31.530 -4.048 28.654 1.00 25.27 141 ASN D C 1
ATOM 5166 O O . ASN D 1 143 ? 30.965 -3.473 27.740 1.00 25.10 141 ASN D O 1
ATOM 5171 N N . ILE D 1 144 ? 30.968 -4.273 29.834 1.00 26.16 142 ILE D N 1
ATOM 5172 C CA . ILE D 1 144 ? 29.616 -3.803 30.167 1.00 27.39 142 ILE D CA 1
ATOM 5173 C C . ILE D 1 144 ? 29.496 -2.285 29.961 1.00 28.08 142 ILE D C 1
ATOM 5174 O O . ILE D 1 144 ? 28.527 -1.801 29.344 1.00 27.97 142 ILE D O 1
ATOM 5179 N N . LYS D 1 145 ? 30.469 -1.533 30.470 1.00 28.09 143 LYS D N 1
ATOM 5180 C CA . LYS D 1 145 ? 30.451 -0.073 30.348 1.00 29.63 143 LYS D CA 1
ATOM 5181 C C . LYS D 1 145 ? 30.527 0.390 28.904 1.00 30.02 143 LYS D C 1
ATOM 5182 O O . LYS D 1 145 ? 29.756 1.261 28.471 1.00 29.90 143 LYS D O 1
ATOM 5188 N N . GLN D 1 146 ? 31.456 -0.175 28.149 1.00 30.85 144 GLN D N 1
ATOM 5189 C CA . GLN D 1 146 ? 31.660 0.321 26.795 1.00 32.07 144 GLN D CA 1
ATOM 5190 C C . GLN D 1 146 ? 30.524 -0.047 25.833 1.00 32.10 144 GLN D C 1
ATOM 5191 O O . GLN D 1 146 ? 30.280 0.669 24.861 1.00 32.24 144 GLN D O 1
ATOM 5197 N N . LYS D 1 147 ? 29.845 -1.159 26.088 1.00 31.58 145 LYS D N 1
ATOM 5198 C CA . LYS D 1 147 ? 28.760 -1.589 25.226 1.00 31.91 145 LYS D CA 1
ATOM 5199 C C . LYS D 1 147 ? 27.422 -1.038 25.703 1.00 31.41 145 LYS D C 1
ATOM 5200 O O . LYS D 1 147 ? 26.371 -1.339 25.128 1.00 31.29 145 LYS D O 1
ATOM 5206 N N . GLY D 1 148 ? 27.468 -0.218 26.752 1.00 31.46 146 GLY D N 1
ATOM 5207 C CA . GLY D 1 148 ? 26.262 0.441 27.279 1.00 31.21 146 GLY D CA 1
ATOM 5208 C C . GLY D 1 148 ? 25.359 -0.465 28.084 1.00 30.95 146 GLY D C 1
ATOM 5209 O O . GLY D 1 148 ? 24.142 -0.227 28.190 1.00 32.57 146 GLY D O 1
ATOM 5210 N N . GLY D 1 149 ? 25.928 -1.515 28.649 1.00 28.99 147 GLY D N 1
ATOM 5211 C CA . GLY D 1 149 ? 25.166 -2.431 29.484 1.00 27.35 147 GLY D CA 1
ATOM 5212 C C . GLY D 1 149 ? 25.051 -3.832 28.922 1.00 25.36 147 GLY D C 1
ATOM 5213 O O . GLY D 1 149 ? 25.309 -4.062 27.746 1.00 25.45 147 GLY D O 1
ATOM 5214 N N . ALA D 1 150 ? 24.662 -4.766 29.782 1.00 24.80 148 ALA D N 1
ATOM 5215 C CA . ALA D 1 150 ? 24.515 -6.168 29.419 1.00 23.77 148 ALA D CA 1
ATOM 5216 C C . ALA D 1 150 ? 23.620 -6.395 28.221 1.00 22.60 148 ALA D C 1
ATOM 5217 O O . ALA D 1 150 ? 23.962 -7.177 27.328 1.00 22.46 148 ALA D O 1
ATOM 5219 N N . ILE D 1 151 ? 22.482 -5.705 28.164 1.00 21.83 149 ILE D N 1
ATOM 5220 C CA . ILE D 1 151 ? 21.589 -5.928 27.009 1.00 20.78 149 ILE D CA 1
ATOM 5221 C C . ILE D 1 151 ? 22.247 -5.469 25.716 1.00 20.18 149 ILE D C 1
ATOM 5222 O O . ILE D 1 151 ? 22.258 -6.206 24.738 1.00 20.83 149 ILE D O 1
ATOM 5227 N N . GLY D 1 152 ? 22.833 -4.268 25.736 1.00 20.27 150 GLY D N 1
ATOM 5228 C CA . GLY D 1 152 ? 23.631 -3.760 24.619 1.00 18.88 150 GLY D CA 1
ATOM 5229 C C . GLY D 1 152 ? 24.745 -4.708 24.193 1.00 18.26 150 GLY D C 1
ATOM 5230 O O . GLY D 1 152 ? 24.920 -4.986 23.015 1.00 18.93 150 GLY D O 1
ATOM 5231 N N . LEU D 1 153 ? 25.509 -5.199 25.158 1.00 19.67 151 LEU D N 1
ATOM 5232 C CA . LEU D 1 153 ? 26.556 -6.203 24.895 1.00 19.05 151 LEU D CA 1
ATOM 5233 C C . LEU D 1 153 ? 26.014 -7.491 24.198 1.00 18.81 151 LEU D C 1
ATOM 5234 O O . LEU D 1 153 ? 26.467 -7.857 23.092 1.00 17.61 151 LEU D O 1
ATOM 5239 N N . LEU D 1 154 ? 25.033 -8.136 24.839 1.00 18.90 152 LEU D N 1
ATOM 5240 C CA . LEU D 1 154 ? 24.477 -9.432 24.401 1.00 18.68 152 LEU D CA 1
ATOM 5241 C C . LEU D 1 154 ? 23.700 -9.411 23.067 1.00 19.62 152 LEU D C 1
ATOM 5242 O O . LEU D 1 154 ? 23.607 -10.445 22.375 1.00 18.96 152 LEU D O 1
ATOM 5247 N N . THR D 1 155 ? 23.134 -8.255 22.706 1.00 19.57 153 THR D N 1
ATOM 5248 C CA . THR D 1 155 ? 22.356 -8.171 21.487 1.00 20.37 153 THR D CA 1
ATOM 5249 C C . THR D 1 155 ? 23.117 -7.403 20.383 1.00 21.74 153 THR D C 1
ATOM 5250 O O . THR D 1 155 ? 22.505 -7.001 19.384 1.00 21.22 153 THR D O 1
ATOM 5254 N N . ARG D 1 156 ? 24.432 -7.210 20.544 1.00 22.55 154 ARG D N 1
ATOM 5255 C CA . ARG D 1 156 ? 25.213 -6.426 19.569 1.00 24.47 154 ARG D CA 1
ATOM 5256 C C . ARG D 1 156 ? 24.561 -5.063 19.264 1.00 24.37 154 ARG D C 1
ATOM 5257 O O . ARG D 1 156 ? 24.444 -4.654 18.098 1.00 24.41 154 ARG D O 1
ATOM 5265 N N . HIS D 1 157 ? 24.138 -4.382 20.330 1.00 24.75 155 HIS D N 1
ATOM 5266 C CA . HIS D 1 157 ? 23.527 -3.053 20.282 1.00 25.52 155 HIS D CA 1
ATOM 5267 C C . HIS D 1 157 ? 22.163 -2.976 19.622 1.00 24.76 155 HIS D C 1
ATOM 5268 O O . HIS D 1 157 ? 21.633 -1.884 19.467 1.00 24.49 155 HIS D O 1
ATOM 5275 N N . HIS D 1 158 ? 21.590 -4.111 19.227 1.00 24.78 156 HIS D N 1
ATOM 5276 C CA . HIS D 1 158 ? 20.246 -4.088 18.653 1.00 24.90 156 HIS D CA 1
ATOM 5277 C C . HIS D 1 158 ? 19.203 -3.653 19.658 1.00 24.31 156 HIS D C 1
ATOM 5278 O O . HIS D 1 158 ? 18.185 -3.072 19.280 1.00 24.94 156 HIS D O 1
ATOM 5285 N N . LEU D 1 159 ? 19.448 -3.952 20.934 1.00 23.08 157 LEU D N 1
ATOM 5286 C CA . LEU D 1 159 ? 18.663 -3.413 22.015 1.00 22.63 157 LEU D CA 1
ATOM 5287 C C . LEU D 1 159 ? 19.586 -2.886 23.075 1.00 22.91 157 LEU D C 1
ATOM 5288 O O . LEU D 1 159 ? 20.766 -3.255 23.139 1.00 22.41 157 LEU D O 1
ATOM 5293 N N . THR D 1 160 ? 18.998 -2.075 23.933 1.00 22.82 158 THR D N 1
ATOM 5294 C CA . THR D 1 160 ? 19.634 -1.516 25.093 1.00 24.77 158 THR D CA 1
ATOM 5295 C C . THR D 1 160 ? 18.608 -1.623 26.258 1.00 24.95 158 THR D C 1
ATOM 5296 O O . THR D 1 160 ? 17.409 -1.705 26.021 1.00 24.21 158 THR D O 1
ATOM 5300 N N . ARG D 1 161 ? 19.059 -1.644 27.506 1.00 25.50 159 ARG D N 1
ATOM 5301 C CA . ARG D 1 161 ? 18.111 -1.603 28.616 1.00 26.06 159 ARG D CA 1
ATOM 5302 C C . ARG D 1 161 ? 17.102 -0.470 28.395 1.00 25.56 159 ARG D C 1
ATOM 5303 O O . ARG D 1 161 ? 15.876 -0.688 28.491 1.00 24.77 159 ARG D O 1
ATOM 5311 N N . SER D 1 162 ? 17.613 0.720 28.069 1.00 24.07 160 SER D N 1
ATOM 5312 C CA . SER D 1 162 ? 16.785 1.893 27.823 1.00 23.22 160 SER D CA 1
ATOM 5313 C C . SER D 1 162 ? 15.709 1.708 26.704 1.00 21.67 160 SER D C 1
ATOM 5314 O O . SER D 1 162 ? 14.554 2.114 26.869 1.00 20.70 160 SER D O 1
ATOM 5317 N N . THR D 1 163 ? 16.051 1.094 25.573 1.00 20.54 161 THR D N 1
ATOM 5318 C CA . THR D 1 163 ? 15.021 0.916 24.560 1.00 19.03 161 THR D CA 1
ATOM 5319 C C . THR D 1 163 ? 13.995 -0.158 24.931 1.00 18.79 161 THR D C 1
ATOM 5320 O O . THR D 1 163 ? 12.851 -0.115 24.497 1.00 16.58 161 THR D O 1
ATOM 5324 N N . VAL D 1 164 ? 14.425 -1.110 25.751 1.00 17.45 162 VAL D N 1
ATOM 5325 C CA . VAL D 1 164 ? 13.516 -2.121 26.302 1.00 17.13 162 VAL D CA 1
ATOM 5326 C C . VAL D 1 164 ? 12.581 -1.459 27.352 1.00 16.11 162 VAL D C 1
ATOM 5327 O O . VAL D 1 164 ? 11.371 -1.688 27.331 1.00 15.62 162 VAL D O 1
ATOM 5331 N N . TYR D 1 165 ? 13.123 -0.639 28.252 1.00 14.93 163 TYR D N 1
ATOM 5332 C CA . TYR D 1 165 ? 12.313 0.062 29.257 1.00 15.05 163 TYR D CA 1
ATOM 5333 C C . TYR D 1 165 ? 11.328 1.023 28.586 1.00 14.15 163 TYR D C 1
ATOM 5334 O O . TYR D 1 165 ? 10.220 1.178 29.059 1.00 12.95 163 TYR D O 1
ATOM 5343 N N . HIS D 1 166 ? 11.752 1.659 27.492 1.00 12.92 164 HIS D N 1
ATOM 5344 C CA . HIS D 1 166 ? 10.911 2.632 26.750 1.00 13.51 164 HIS D CA 1
ATOM 5345 C C . HIS D 1 166 ? 9.584 1.983 26.338 1.00 12.82 164 HIS D C 1
ATOM 5346 O O . HIS D 1 166 ? 8.552 2.585 26.511 1.00 11.63 164 HIS D O 1
ATOM 5353 N N . GLN D 1 167 ? 9.625 0.762 25.794 1.00 12.40 165 GLN D N 1
ATOM 5354 C CA . GLN D 1 167 ? 8.400 0.116 25.323 1.00 12.67 165 GLN D CA 1
ATOM 5355 C C . GLN D 1 167 ? 7.485 -0.216 26.509 1.00 12.48 165 GLN D C 1
ATOM 5356 O O . GLN D 1 167 ? 6.276 -0.043 26.427 1.00 10.95 165 GLN D O 1
ATOM 5362 N N . ALA D 1 168 ? 8.068 -0.650 27.631 1.00 11.23 166 ALA D N 1
ATOM 5363 C CA . ALA D 1 168 ? 7.262 -0.984 28.821 1.00 12.25 166 ALA D CA 1
ATOM 5364 C C . ALA D 1 168 ? 6.596 0.268 29.441 1.00 11.65 166 ALA D C 1
ATOM 5365 O O . ALA D 1 168 ? 5.427 0.233 29.832 1.00 12.19 166 ALA D O 1
ATOM 5367 N N . LEU D 1 169 ? 7.314 1.380 29.470 1.00 10.83 167 LEU D N 1
ATOM 5368 C CA . LEU D 1 169 ? 6.711 2.666 29.917 1.00 11.93 167 LEU D CA 1
ATOM 5369 C C . LEU D 1 169 ? 5.524 3.110 29.031 1.00 12.54 167 LEU D C 1
ATOM 5370 O O . LEU D 1 169 ? 4.481 3.506 29.535 1.00 13.18 167 LEU D O 1
ATOM 5375 N N . ILE D 1 170 ? 5.686 3.019 27.714 1.00 12.86 168 ILE D N 1
ATOM 5376 C CA . ILE D 1 170 ? 4.593 3.352 26.767 1.00 13.41 168 ILE D CA 1
ATOM 5377 C C . ILE D 1 170 ? 3.394 2.439 27.035 1.00 13.09 168 ILE D C 1
ATOM 5378 O O . ILE D 1 170 ? 2.251 2.904 27.113 1.00 11.77 168 ILE D O 1
ATOM 5383 N N . LEU D 1 171 ? 3.650 1.126 27.175 1.00 12.28 169 LEU D N 1
ATOM 5384 C CA . LEU D 1 171 ? 2.540 0.195 27.502 1.00 13.23 169 LEU D CA 1
ATOM 5385 C C . LEU D 1 171 ? 1.852 0.531 28.847 1.00 12.80 169 LEU D C 1
ATOM 5386 O O . LEU D 1 171 ? 0.624 0.404 28.983 1.00 13.28 169 LEU D O 1
ATOM 5391 N N . ALA D 1 172 ? 2.628 0.992 29.825 1.00 12.53 170 ALA D N 1
ATOM 5392 C CA . ALA D 1 172 ? 2.058 1.327 31.123 1.00 11.91 170 ALA D CA 1
ATOM 5393 C C . ALA D 1 172 ? 1.166 2.579 31.019 1.00 12.20 170 ALA D C 1
ATOM 5394 O O . ALA D 1 172 ? 0.323 2.844 31.888 1.00 13.54 170 ALA D O 1
ATOM 5396 N N . LEU D 1 173 ? 1.391 3.386 29.980 1.00 11.32 171 LEU D N 1
ATOM 5397 C CA . LEU D 1 173 ? 0.660 4.637 29.803 1.00 12.50 171 LEU D CA 1
ATOM 5398 C C . LEU D 1 173 ? -0.643 4.387 29.060 1.00 13.78 171 LEU D C 1
ATOM 5399 O O . LEU D 1 173 ? -1.433 5.306 28.872 1.00 12.56 171 LEU D O 1
ATOM 5404 N N . ILE D 1 174 ? -0.873 3.147 28.628 1.00 11.88 172 ILE D N 1
ATOM 5405 C CA . ILE D 1 174 ? -2.109 2.872 27.839 1.00 14.00 172 ILE D CA 1
ATOM 5406 C C . ILE D 1 174 ? -3.434 3.394 28.449 1.00 13.91 172 ILE D C 1
ATOM 5407 O O . ILE D 1 174 ? -4.240 4.022 27.746 1.00 14.38 172 ILE D O 1
ATOM 5412 N N . PRO D 1 175 ? -3.692 3.125 29.733 1.00 14.54 173 PRO D N 1
ATOM 5413 C CA . PRO D 1 175 ? -4.953 3.670 30.297 1.00 15.47 173 PRO D CA 1
ATOM 5414 C C . PRO D 1 175 ? -5.085 5.177 30.230 1.00 16.71 173 PRO D C 1
ATOM 5415 O O . PRO D 1 175 ? -6.211 5.698 30.267 1.00 17.67 173 PRO D O 1
ATOM 5419 N N . PHE D 1 176 ? -3.962 5.879 30.112 1.00 17.80 174 PHE D N 1
ATOM 5420 C CA . PHE D 1 176 ? -3.977 7.341 30.088 1.00 19.61 174 PHE D CA 1
ATOM 5421 C C . PHE D 1 176 ? -4.055 7.861 28.677 1.00 21.37 174 PHE D C 1
ATOM 5422 O O . PHE D 1 176 ? -4.619 8.946 28.449 1.00 21.60 174 PHE D O 1
ATOM 5430 N N . ILE D 1 177 ? -3.475 7.098 27.758 1.00 22.97 175 ILE D N 1
ATOM 5431 C CA . ILE D 1 177 ? -3.620 7.330 26.312 1.00 25.12 175 ILE D CA 1
ATOM 5432 C C . ILE D 1 177 ? -5.090 7.068 25.894 1.00 26.11 175 ILE D C 1
ATOM 5433 O O . ILE D 1 177 ? -5.621 7.785 25.027 1.00 27.77 175 ILE D O 1
ATOM 5438 N N . ASN D 1 178 ? -5.754 6.073 26.507 1.00 26.39 176 ASN D N 1
ATOM 5439 C CA . ASN D 1 178 ? -7.143 5.669 26.124 1.00 26.70 176 ASN D CA 1
ATOM 5440 C C . ASN D 1 178 ? -8.131 5.662 27.233 1.00 26.78 176 ASN D C 1
ATOM 5441 O O . ASN D 1 178 ? -8.661 4.604 27.550 1.00 27.33 176 ASN D O 1
ATOM 5446 N N . PRO D 1 179 ? -8.462 6.826 27.788 1.00 27.11 177 PRO D N 1
ATOM 5447 C CA . PRO D 1 179 ? -9.320 6.785 28.953 1.00 28.14 177 PRO D CA 1
ATOM 5448 C C . PRO D 1 179 ? -10.684 6.133 28.696 1.00 28.49 177 PRO D C 1
ATOM 5449 O O . PRO D 1 179 ? -11.267 5.615 29.634 1.00 28.85 177 PRO D O 1
ATOM 5453 N N . GLU D 1 180 ? -11.176 6.135 27.454 1.00 29.21 178 GLU D N 1
ATOM 5454 C CA . GLU D 1 180 ? -12.497 5.524 27.137 1.00 29.54 178 GLU D CA 1
ATOM 5455 C C . GLU D 1 180 ? -12.544 4.015 27.326 1.00 28.65 178 GLU D C 1
ATOM 5456 O O . GLU D 1 180 ? -13.604 3.459 27.568 1.00 28.12 178 GLU D O 1
ATOM 5462 N N . HIS D 1 181 ? -11.402 3.359 27.156 1.00 27.12 179 HIS D N 1
ATOM 5463 C CA . HIS D 1 181 ? -11.309 1.904 27.253 1.00 26.42 179 HIS D CA 1
ATOM 5464 C C . HIS D 1 181 ? -10.932 1.440 28.652 1.00 25.20 179 HIS D C 1
ATOM 5465 O O . HIS D 1 181 ? -11.020 0.258 28.958 1.00 24.74 179 HIS D O 1
ATOM 5472 N N . TYR D 1 182 ? -10.492 2.373 29.490 1.00 24.10 180 TYR D N 1
ATOM 5473 C CA . TYR D 1 182 ? -10.042 2.057 30.831 1.00 24.08 180 TYR D CA 1
ATOM 5474 C C . TYR D 1 182 ? -10.717 2.998 31.862 1.00 26.11 180 TYR D C 1
ATOM 5475 O O . TYR D 1 182 ? -10.081 3.912 32.389 1.00 25.29 180 TYR D O 1
ATOM 5484 N N . PRO D 1 183 ? -12.009 2.763 32.173 1.00 28.47 181 PRO D N 1
ATOM 5485 C CA . PRO D 1 183 ? -12.657 3.707 33.099 1.00 30.47 181 PRO D CA 1
ATOM 5486 C C . PRO D 1 183 ? -12.083 3.546 34.523 1.00 32.56 181 PRO D C 1
ATOM 5487 O O . PRO D 1 183 ? -11.546 2.482 34.873 1.00 33.45 181 PRO D O 1
ATOM 5491 N N . SER D 1 184 ? -12.182 4.603 35.326 1.00 35.24 182 SER D N 1
ATOM 5492 C CA . SER D 1 184 ? -11.509 4.671 36.632 1.00 37.06 182 SER D CA 1
ATOM 5493 C C . SER D 1 184 ? -12.450 4.508 37.832 1.00 38.22 182 SER D C 1
ATOM 5494 O O . SER D 1 184 ? -13.274 3.581 37.880 1.00 40.26 182 SER D O 1
#

B-factor: mean 23.13, std 8.58, range [4.17, 58.9]

Foldseek 3Di:
DAEEEELAPDPLSLVLLVVLCCVVPVPDDYHYHYDHDFLPADPAAPPVSQASSQVSSQVRCCVVPPDHQKYGGWGWHDDDAKIWIKWIDGPPDIFMFIFDIDHDPLLVVVVVVPDSVVSVVVQCLPPVCVVVVNPHHPSRRSSVRSNRRCVCVVPVVVGD/DPPDPVPDDDFAEEELAPPVLRQVLLQVLCCVLPVPDDHHGYYDYDFLPADPAAAPVSLASSQVSSQVRCCVVPNGGQKYGGWGWYDDDAKIWIKWIDGPPDIFMFIFDIDHDPLLVVVDVSLVSCVPQPPVLQVVQQHPVSNVVVNPDHVSNRVNVRSNRSCVCVSCVVVNDD/DAEEEEQAPPVLSQVLLVVLCCVLPVPDDYHYHYDHDFLPADPAAPPVSQQSSQVSSQVRCCVVPPDHQKYGGWGWHDDDAKIWIKWIDGPQAIFIFIFDIDHDVVQVVVVCPSLVSCVVCPVVCCVPQQHPVSVVVVVVDHVSRRSSVRSNNRCVCVSPVVVGPSD/DEEEELAPDVLSQVLLVVLCCVLVVVDDYDYHYDHDFQPADPAAAPVRQQSSQVSSQVRCCVVDPDGQKYGGWGWYDDQAKIWIKWIDGPFDIFMFIFDIDHDVLLNVVVVVVDDNVVSCVVQPDVLQVVLQHDVSNVVVNPDHPSVRSNVRSNRSCVCVSPVPVPPD

InterPro domains:
  IPR002786 Inosine/xanthosine triphosphatase [MF_00648] (11-180)
  IPR002786 Inosine/xanthosine triphosphatase [TIGR00258] (15-180)
  IPR026533 Non-canonical purine NTP phosphatase/PRRC1 [PF01931] (13-178)
  IPR029001 Inosine triphosphate pyrophosphatase-like [G3DSA:3.90.950.10] (1-183)
  IPR029001 Inosine triphosphate pyrophosphatase-like [SSF52972] (10-180)
  IPR050299 YjjX NTPase [PTHR34699] (10-180)

Secondary structure (DSSP, 8-state):
--EEEES---HHHHHHHHHHHHHH-TT---EEEE-----SS-S---HHHHHHHHHHHHHHHHHHSTT-SEEE---EEEETTEEEE--EE-SS-EE--PPPP---HHHHHHHTT--TTT--TTT--HHHHHHTTTSS-HHHHHHHHHHHHTHHHH-GGG--/----GGGS---EEEES---HHHHHHHHHHHHHH-TT---EEEE-----SS-S---HHHHHHHHHHHHHHHHHHSTT-SEEE---EEEETTEEEE--EE-SS-EE--PPPP---HHHHHH--TTT--TTT-HHHHHHTTSHHHHHTTTS--HHHHHHHHHHHHTHHHH-GGGS--/--EEEES---HHHHHHHHHHHHHH-TT---EEEE-----SS-S---HHHHHHHHHHHHHHHHHHSTT-SEEE---EEEETTEEEE--EE-SS-EE--PPPP---HHHHHHH--TTT--TTT-HHHHHHTTHHHHHHTTTSS-HHHHHHHHHHHHTHHHH-TTTS---/-EEEES---HHHHHHHHHHHHHHSTTS--EEEE-----SS-S---HHHHHHHHHHHHHHHHHHSTT-SEEE---EEEETTEEEE--EE-SS-EE--PPPP---HHHHHHHTTT--TTT--TTT-HHHHHHTTSHHHHHTTTS--HHHHHHHHHHHHTHHHH-TTTS--

Radius of gyration: 25.07 Å; Cα contacts (8 Å, |Δi|>4): 1361; chains: 4; bounding box: 59×71×71 Å

Solvent-accessible surface area: 30042 Å² total